Protein AF-0000000084617806 (afdb_homodimer)

Secondary structure (DSSP, 8-state):
-GGG---PPPTT----S-HHHHHHHHTTSS-TT--SEEHHHHHHHHHHHH-B-HHHHHHHHHHHHHHTT-TTTSEE-GGGGGSTTT--SS-SSS--TTT-TTTTS--HHHHHHHHTT--TTSEEEHHHHHHHHHHHHHHHHHH-TT-----HHHHHHHHHHHHHHHHHS-SSGGGTTTEEEHHHHHHHHTT----TT----SSPB-HHHHHHHHHHHHHHHHHHHHTS-GGGTSS--/-GGG---PPPTT----S-HHHHHHHHTTSS-TT--SEEHHHHHHHHHHHH-B-HHHHHHHHHHHHHHTT-TTTSEE-GGGGGSTTT--SS-SSS--TTT-TTTTS--HHHHHHHHTT--TTSEEEHHHHHHHHHHHHHHHHHH-TT-----HHHHHHHHHHHHHHHHHS-SSGGGTTTEEEHHHHHHHHTT----TT----SSPB-HHHHHHHHHHHHHHHHHHHHTS-GGGTSS--

Structure (mmCIF, N/CA/C/O backbone):
data_AF-0000000084617806-model_v1
#
loop_
_entity.id
_entity.type
_entity.pdbx_description
1 polymer 'Heme haloperoxidase family profile domain-containing protein'
#
loop_
_atom_site.group_PDB
_atom_site.id
_atom_site.type_symbol
_atom_site.label_atom_id
_atom_site.label_alt_id
_atom_site.label_comp_id
_atom_site.label_asym_id
_atom_site.label_entity_id
_atom_site.label_seq_id
_atom_site.pdbx_PDB_ins_code
_atom_site.Cartn_x
_atom_site.Cartn_y
_atom_site.Cartn_z
_atom_site.occupancy
_atom_site.B_iso_or_equiv
_atom_site.auth_seq_id
_atom_site.auth_comp_id
_atom_site.auth_asym_id
_atom_site.auth_atom_id
_atom_site.pdbx_PDB_model_num
ATOM 1 N N . MET A 1 1 ? 21.344 -26.266 -2.998 1 43.59 1 MET A N 1
ATOM 2 C CA . MET A 1 1 ? 19.891 -26.25 -2.85 1 43.59 1 MET A CA 1
ATOM 3 C C . MET A 1 1 ? 19.438 -27.266 -1.802 1 43.59 1 MET A C 1
ATOM 5 O O . MET A 1 1 ? 18.297 -27.719 -1.822 1 43.59 1 MET A O 1
ATOM 9 N N . GLU A 1 2 ? 20.359 -27.797 -1.073 1 62.91 2 GLU A N 1
ATOM 10 C CA . GLU A 1 2 ? 20.109 -28.891 -0.147 1 62.91 2 GLU A CA 1
ATOM 11 C C . GLU A 1 2 ? 19.062 -28.516 0.893 1 62.91 2 GLU A C 1
ATOM 13 O O . GLU A 1 2 ? 18.172 -29.312 1.204 1 62.91 2 GLU A O 1
ATOM 18 N N . LYS A 1 3 ? 18.922 -27.203 1.244 1 82.19 3 LYS A N 1
ATOM 19 C CA . LYS A 1 3 ? 18.078 -26.766 2.352 1 82.19 3 LYS A CA 1
ATOM 20 C C . LYS A 1 3 ? 16.625 -26.562 1.896 1 82.19 3 LYS A C 1
ATOM 22 O O . LYS A 1 3 ? 15.703 -26.688 2.695 1 82.19 3 LYS A O 1
ATOM 27 N N . HIS A 1 4 ? 16.297 -26.578 0.66 1 93.44 4 HIS A N 1
ATOM 28 C CA . HIS A 1 4 ? 14.961 -26.266 0.174 1 93.44 4 HIS A CA 1
ATOM 29 C C . HIS A 1 4 ? 14.5 -27.297 -0.852 1 93.44 4 HIS A C 1
ATOM 31 O O . HIS A 1 4 ? 13.961 -26.938 -1.901 1 93.44 4 HIS A O 1
ATOM 37 N N . GLU A 1 5 ? 14.781 -28.578 -0.472 1 94.62 5 GLU A N 1
ATOM 38 C CA . GLU A 1 5 ? 14.312 -29.656 -1.337 1 94.62 5 GLU A CA 1
ATOM 39 C C . GLU A 1 5 ? 12.789 -29.734 -1.335 1 94.62 5 GLU A C 1
ATOM 41 O O . GLU A 1 5 ? 12.148 -29.562 -0.292 1 94.62 5 GLU A O 1
ATOM 46 N N . TYR A 1 6 ? 12.289 -30.141 -2.428 1 97.06 6 TYR A N 1
ATOM 47 C CA . TYR A 1 6 ? 10.844 -30.266 -2.561 1 97.06 6 TYR A CA 1
ATOM 48 C C . TYR A 1 6 ? 10.32 -31.453 -1.753 1 97.06 6 TYR A C 1
ATOM 50 O O . TYR A 1 6 ? 10.898 -32.531 -1.793 1 97.06 6 TYR A O 1
ATOM 58 N N . GLN A 1 7 ? 9.305 -31.25 -1.071 1 97.5 7 GLN A N 1
ATOM 59 C CA . GLN A 1 7 ? 8.5 -32.281 -0.428 1 97.5 7 GLN A CA 1
ATOM 60 C C . GLN A 1 7 ? 7.012 -32.031 -0.664 1 97.5 7 GLN A C 1
ATOM 62 O O . GLN A 1 7 ? 6.492 -30.969 -0.347 1 97.5 7 GLN A O 1
ATOM 67 N N . ALA A 1 8 ? 6.359 -33 -1.228 1 97.38 8 ALA A N 1
ATOM 68 C CA . ALA A 1 8 ? 4.926 -32.875 -1.482 1 97.38 8 ALA A CA 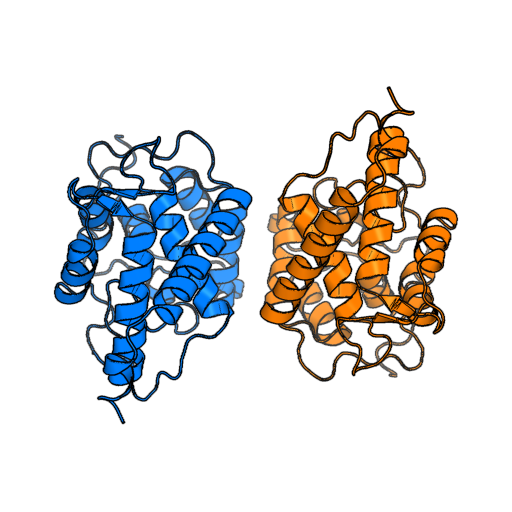1
ATOM 69 C C . ALA A 1 8 ? 4.148 -32.719 -0.181 1 97.38 8 ALA A C 1
ATOM 71 O O . ALA A 1 8 ? 4.52 -33.281 0.852 1 97.38 8 ALA A O 1
ATOM 72 N N . PRO A 1 9 ? 3.09 -31.875 -0.259 1 97.94 9 PRO A N 1
ATOM 73 C CA . PRO A 1 9 ? 2.293 -31.719 0.961 1 97.94 9 PRO A CA 1
ATOM 74 C C . PRO A 1 9 ? 1.608 -33.031 1.388 1 97.94 9 PRO A C 1
ATOM 76 O O . PRO A 1 9 ? 1.167 -33.781 0.537 1 97.94 9 PRO A O 1
ATOM 79 N N . GLY A 1 10 ? 1.547 -33.25 2.658 1 97.44 10 GLY A N 1
ATOM 80 C CA . GLY A 1 10 ? 0.76 -34.344 3.191 1 97.44 10 GLY A CA 1
ATOM 81 C C . GLY A 1 10 ? -0.729 -34.062 3.213 1 97.44 10 GLY A C 1
ATOM 82 O O . GLY A 1 10 ? -1.151 -32.906 2.977 1 97.44 10 GLY A O 1
ATOM 83 N N . PRO A 1 11 ? -1.534 -35.062 3.549 1 96.25 11 PRO A N 1
ATOM 84 C CA . PRO A 1 11 ? -2.992 -34.938 3.494 1 96.25 11 PRO A CA 1
ATOM 85 C C . PRO A 1 11 ? -3.531 -33.938 4.52 1 96.25 11 PRO A C 1
ATOM 87 O O . PRO A 1 11 ? -4.629 -33.375 4.348 1 96.25 11 PRO A O 1
ATOM 90 N N . ASN A 1 12 ? -2.756 -33.625 5.555 1 97.38 12 ASN A N 1
ATOM 91 C CA . ASN A 1 12 ? -3.252 -32.75 6.609 1 97.38 12 ASN A CA 1
ATOM 92 C C . ASN A 1 12 ? -2.561 -31.391 6.578 1 97.38 12 ASN A C 1
ATOM 94 O O . ASN A 1 12 ? -2.762 -30.562 7.469 1 97.38 12 ASN A O 1
ATOM 98 N N . ASP A 1 13 ? -1.708 -31.188 5.582 1 98.5 13 ASP A N 1
ATOM 99 C CA . ASP A 1 13 ? -1.016 -29.906 5.461 1 98.5 13 ASP A CA 1
ATOM 100 C C . ASP A 1 13 ? -1.964 -28.812 4.98 1 98.5 13 ASP A C 1
ATOM 102 O O . ASP A 1 13 ? -2.904 -29.078 4.23 1 98.5 13 ASP A O 1
ATOM 106 N N . SER A 1 14 ? -1.835 -27.656 5.543 1 98.5 14 SER A N 1
ATOM 107 C CA . SER A 1 14 ? -2.623 -26.484 5.152 1 98.5 14 SER A CA 1
ATOM 108 C C . SER A 1 14 ? -2.039 -25.812 3.912 1 98.5 14 SER A C 1
ATOM 110 O O . SER A 1 14 ? -0.829 -25.594 3.828 1 98.5 14 SER A O 1
ATOM 112 N N . ARG A 1 15 ? -2.893 -25.531 2.918 1 97.62 15 ARG A N 1
ATOM 113 C CA . ARG A 1 15 ? -2.463 -24.859 1.696 1 97.62 15 ARG A CA 1
ATOM 114 C C . ARG A 1 15 ? -3.395 -23.703 1.353 1 97.62 15 ARG A C 1
ATOM 116 O O . ARG A 1 15 ? -4.551 -23.688 1.779 1 97.62 15 ARG A O 1
ATOM 123 N N . SER A 1 16 ? -2.822 -22.766 0.683 1 96.94 16 SER A N 1
ATOM 124 C CA . SER A 1 16 ? -3.512 -21.516 0.376 1 96.94 16 SER A CA 1
ATOM 125 C C . SER A 1 16 ? -3.984 -21.484 -1.073 1 96.94 16 SER A C 1
ATOM 127 O O . SER A 1 16 ? -3.668 -22.391 -1.854 1 96.94 16 SER A O 1
ATOM 129 N N . PRO A 1 17 ? -4.738 -20.484 -1.439 1 95.69 17 PRO A N 1
ATOM 130 C CA . PRO A 1 17 ? -5.078 -20.281 -2.85 1 95.69 17 PRO A CA 1
ATOM 131 C C . PRO A 1 17 ? -3.914 -19.719 -3.66 1 95.69 17 PRO A C 1
ATOM 133 O O . PRO A 1 17 ? -4.031 -19.547 -4.875 1 95.69 17 PRO A O 1
ATOM 136 N N . CYS A 1 18 ? -2.818 -19.453 -3.102 1 96.38 18 CYS A N 1
ATOM 137 C CA . CYS A 1 18 ? -1.654 -18.891 -3.771 1 96.38 18 CYS A CA 1
ATOM 138 C C . CYS A 1 18 ? -0.599 -19.953 -4.031 1 96.38 18 CYS A C 1
ATOM 140 O O . CYS A 1 18 ? 0.119 -20.359 -3.117 1 96.38 18 CYS A O 1
ATOM 142 N N . PRO A 1 19 ? -0.411 -20.344 -5.281 1 96.75 19 PRO A N 1
ATOM 143 C CA . PRO A 1 19 ? 0.565 -21.391 -5.602 1 96.75 19 PRO A CA 1
ATOM 144 C C . PRO A 1 19 ? 1.986 -21.016 -5.188 1 96.75 19 PRO A C 1
ATOM 146 O O . PRO A 1 19 ? 2.783 -21.891 -4.84 1 96.75 19 PRO A O 1
ATOM 149 N N . ALA A 1 20 ? 2.246 -19.766 -5.215 1 97.5 20 ALA A N 1
ATOM 150 C CA . ALA A 1 20 ? 3.588 -19.328 -4.828 1 97.5 20 ALA A CA 1
ATOM 151 C C . ALA A 1 20 ? 3.848 -19.609 -3.35 1 97.5 20 ALA A C 1
ATOM 153 O O . ALA A 1 20 ? 4.91 -20.125 -2.984 1 97.5 20 ALA A O 1
ATOM 154 N N . LEU A 1 21 ? 2.912 -19.297 -2.482 1 98.19 21 LEU A N 1
ATOM 155 C CA . LEU A 1 21 ? 3.057 -19.562 -1.057 1 98.19 21 LEU A CA 1
ATOM 156 C C . LEU A 1 21 ? 3.113 -21.062 -0.795 1 98.19 21 LEU A C 1
ATOM 158 O O . LEU A 1 21 ? 3.885 -21.531 0.05 1 98.19 21 LEU A O 1
ATOM 162 N N . ASN A 1 22 ? 2.285 -21.812 -1.508 1 98.44 22 ASN A N 1
ATOM 163 C CA . ASN A 1 22 ? 2.332 -23.266 -1.382 1 98.44 22 ASN A CA 1
ATOM 164 C C . ASN A 1 22 ? 3.697 -23.812 -1.777 1 98.44 22 ASN A C 1
ATOM 166 O O . ASN A 1 22 ? 4.207 -24.734 -1.139 1 98.44 22 ASN A O 1
ATOM 170 N N . SER A 1 23 ? 4.266 -23.266 -2.826 1 98.25 23 SER A N 1
ATOM 171 C CA . SER A 1 23 ? 5.598 -23.688 -3.244 1 98.25 23 SER A CA 1
ATOM 172 C C . SER A 1 23 ? 6.633 -23.391 -2.166 1 98.25 23 SER A C 1
ATOM 174 O O . SER A 1 23 ? 7.516 -24.219 -1.9 1 98.25 23 SER A O 1
ATOM 176 N N . LEU A 1 24 ? 6.512 -22.234 -1.54 1 98.56 24 LEU A N 1
ATOM 177 C CA . LEU A 1 24 ? 7.422 -21.891 -0.45 1 98.56 24 LEU A CA 1
ATOM 178 C C . LEU A 1 24 ? 7.32 -22.922 0.679 1 98.56 24 LEU A C 1
ATOM 180 O O . LEU A 1 24 ? 8.336 -23.297 1.268 1 98.56 24 LEU A O 1
ATOM 184 N N . ALA A 1 25 ? 6.09 -23.328 0.961 1 98.75 25 ALA A N 1
ATOM 185 C CA . ALA A 1 25 ? 5.902 -24.344 1.994 1 98.75 25 ALA A CA 1
ATOM 186 C C . ALA A 1 25 ? 6.477 -25.672 1.554 1 98.75 25 ALA A C 1
ATOM 188 O O . ALA A 1 25 ? 7.199 -26.328 2.312 1 98.75 25 ALA A O 1
ATOM 189 N N . ASN A 1 26 ? 6.211 -26.062 0.332 1 98.5 26 ASN A N 1
ATOM 190 C CA . ASN A 1 26 ? 6.664 -27.359 -0.176 1 98.5 26 ASN A CA 1
ATOM 191 C C . ASN A 1 26 ? 8.188 -27.438 -0.239 1 98.5 26 ASN A C 1
ATOM 193 O O . ASN A 1 26 ? 8.766 -28.516 -0.195 1 98.5 26 ASN A O 1
ATOM 197 N N . HIS A 1 27 ? 8.812 -26.328 -0.313 1 97.88 27 HIS A N 1
ATOM 198 C CA . HIS A 1 27 ? 10.266 -26.297 -0.409 1 97.88 27 HIS A CA 1
ATOM 199 C C . HIS A 1 27 ? 10.898 -25.906 0.927 1 97.88 27 HIS A C 1
ATOM 201 O O . HIS A 1 27 ? 12.117 -25.75 1.018 1 97.88 27 HIS A O 1
ATOM 207 N N . GLY A 1 28 ? 10.109 -25.625 1.931 1 97.88 28 GLY A N 1
ATOM 208 C CA . GLY A 1 28 ? 10.617 -25.469 3.283 1 97.88 28 GLY A CA 1
ATOM 209 C C . GLY A 1 28 ? 11.039 -24.047 3.594 1 97.88 28 GLY A C 1
ATOM 210 O O . GLY A 1 28 ? 11.742 -23.797 4.578 1 97.88 28 GLY A O 1
ATOM 211 N N . TYR A 1 29 ? 10.703 -23.094 2.771 1 98.06 29 TYR A N 1
ATOM 212 C CA . TYR A 1 29 ? 10.875 -21.688 3.143 1 98.06 29 TYR A CA 1
ATOM 213 C C . TYR A 1 29 ? 9.891 -21.297 4.238 1 98.06 29 TYR A C 1
ATOM 215 O O . TYR A 1 29 ? 10.18 -20.422 5.055 1 98.06 29 TYR A O 1
ATOM 223 N N . LEU A 1 30 ? 8.711 -21.891 4.148 1 98.56 30 LEU A N 1
ATOM 224 C CA . LEU A 1 30 ? 7.688 -21.859 5.184 1 98.56 30 LEU A CA 1
ATOM 225 C C . LEU A 1 30 ? 7.559 -23.219 5.867 1 98.56 30 LEU A C 1
ATOM 227 O O . LEU A 1 30 ? 8.039 -24.219 5.344 1 98.56 30 LEU A O 1
ATOM 231 N N . PRO A 1 31 ? 6.961 -23.188 7.141 1 98.31 31 PRO A N 1
ATOM 232 C CA . PRO A 1 31 ? 6.66 -24.516 7.676 1 98.31 31 PRO A CA 1
ATOM 233 C C . PRO A 1 31 ? 5.945 -25.406 6.668 1 98.31 31 PRO A C 1
ATOM 235 O O . PRO A 1 31 ? 4.918 -25.016 6.109 1 98.31 31 PRO A O 1
ATOM 238 N N . ARG A 1 32 ? 6.441 -26.594 6.418 1 98.44 32 ARG A N 1
ATOM 239 C CA . ARG A 1 32 ? 5.949 -27.453 5.355 1 98.44 32 ARG A CA 1
ATOM 240 C C . ARG A 1 32 ? 4.492 -27.844 5.59 1 98.44 32 ARG A C 1
ATOM 242 O O . ARG A 1 32 ? 3.74 -28.062 4.637 1 98.44 32 ARG A O 1
ATOM 249 N N . ASN A 1 33 ? 4.09 -27.875 6.844 1 98.62 33 ASN A N 1
ATOM 250 C CA . ASN A 1 33 ? 2.703 -28.234 7.113 1 98.62 33 ASN A CA 1
ATOM 251 C C . ASN A 1 33 ? 1.754 -27.062 6.859 1 98.62 33 ASN A C 1
ATOM 253 O O . ASN A 1 33 ? 0.534 -27.234 6.883 1 98.62 33 ASN A O 1
ATOM 257 N N . GLY A 1 34 ? 2.266 -25.844 6.641 1 98.62 34 GLY A N 1
ATOM 258 C CA . GLY A 1 34 ? 1.481 -24.672 6.27 1 98.62 34 GLY A CA 1
ATOM 259 C C . GLY A 1 34 ? 0.689 -24.094 7.43 1 98.62 34 GLY A C 1
ATOM 260 O O . GLY A 1 34 ? -0.283 -23.375 7.219 1 98.62 34 GLY A O 1
ATOM 261 N N . LYS A 1 35 ? 1.088 -24.484 8.68 1 98.44 35 LYS A N 1
ATOM 262 C CA . LYS A 1 35 ? 0.3 -24.078 9.844 1 98.44 35 LYS A CA 1
ATOM 263 C C . LYS A 1 35 ? 1.117 -23.188 10.781 1 98.44 35 LYS A C 1
ATOM 265 O O . LYS A 1 35 ? 2.35 -23.234 10.773 1 98.44 35 LYS A O 1
ATOM 270 N N . ASN A 1 36 ? 0.344 -22.297 11.477 1 97.38 36 ASN A N 1
ATOM 271 C CA . ASN A 1 36 ? 0.91 -21.453 12.531 1 97.38 36 ASN A CA 1
ATOM 272 C C . ASN A 1 36 ? 2.059 -20.594 12.008 1 97.38 36 ASN A C 1
ATOM 274 O O . ASN A 1 36 ? 3.129 -20.547 12.617 1 97.38 36 ASN A O 1
ATOM 278 N N . ILE A 1 37 ? 1.885 -20.016 10.867 1 98 37 ILE A N 1
ATOM 279 C CA . ILE A 1 37 ? 2.893 -19.172 10.227 1 98 37 ILE A CA 1
ATOM 280 C C . ILE A 1 37 ? 2.783 -17.734 10.758 1 98 37 ILE A C 1
ATOM 282 O O . ILE A 1 37 ? 1.714 -17.125 10.695 1 98 37 ILE A O 1
ATOM 286 N N . THR A 1 38 ? 3.836 -17.219 11.305 1 95.44 38 THR A N 1
ATOM 287 C CA . THR A 1 38 ? 3.857 -15.836 11.781 1 95.44 38 THR A CA 1
ATOM 288 C C . THR A 1 38 ? 4.082 -14.867 10.625 1 95.44 38 THR A C 1
ATOM 290 O O . THR A 1 38 ? 4.559 -15.266 9.562 1 95.44 38 THR A O 1
ATOM 293 N N . ALA A 1 39 ? 3.773 -13.648 10.906 1 93.38 39 ALA A N 1
ATOM 294 C CA . ALA A 1 39 ? 4.035 -12.625 9.898 1 93.38 39 ALA A CA 1
ATOM 295 C C . ALA A 1 39 ? 5.52 -12.562 9.555 1 93.38 39 ALA A C 1
ATOM 297 O O . ALA A 1 39 ? 5.887 -12.406 8.383 1 93.38 39 ALA A O 1
ATOM 298 N N . ASN A 1 40 ? 6.371 -12.695 10.516 1 94 40 ASN A N 1
ATOM 299 C CA . ASN A 1 40 ? 7.809 -12.641 10.281 1 94 40 ASN A CA 1
ATOM 300 C C . ASN A 1 40 ? 8.273 -13.805 9.406 1 94 40 ASN A C 1
ATOM 302 O O . ASN A 1 40 ? 9.141 -13.633 8.547 1 94 40 ASN A O 1
ATOM 306 N N . GLN A 1 41 ? 7.73 -14.961 9.625 1 97.44 41 GLN A N 1
ATOM 307 C CA . GLN A 1 41 ? 8.062 -16.109 8.789 1 97.44 41 GLN A CA 1
ATOM 308 C C . GLN A 1 41 ? 7.637 -15.875 7.34 1 97.44 41 GLN A C 1
ATOM 310 O O . GLN A 1 41 ? 8.367 -16.234 6.41 1 97.44 41 GLN A O 1
ATOM 315 N N . LEU A 1 42 ? 6.477 -15.266 7.148 1 97.81 42 LEU A N 1
ATOM 316 C CA . LEU A 1 42 ? 6.023 -14.938 5.805 1 97.81 42 LEU A CA 1
ATOM 317 C C . LEU A 1 42 ? 6.973 -13.953 5.133 1 97.81 42 LEU A C 1
ATOM 319 O O . LEU A 1 42 ? 7.379 -14.156 3.986 1 97.81 42 LEU A O 1
ATOM 323 N N . ILE A 1 43 ? 7.301 -12.922 5.887 1 97.38 43 ILE A N 1
ATOM 324 C CA . ILE A 1 43 ? 8.18 -11.883 5.359 1 97.38 43 ILE A CA 1
ATOM 325 C C . ILE A 1 43 ? 9.508 -12.5 4.93 1 97.38 43 ILE A C 1
ATOM 327 O O . ILE A 1 43 ? 9.969 -12.266 3.811 1 97.38 43 ILE A O 1
ATOM 331 N N . GLU A 1 44 ? 10.109 -13.32 5.746 1 98.12 44 GLU A N 1
ATOM 332 C CA . GLU A 1 44 ? 11.398 -13.93 5.465 1 98.12 44 GLU A CA 1
ATOM 333 C C . GLU A 1 44 ? 11.305 -14.898 4.289 1 98.12 44 GLU A C 1
ATOM 335 O O . GLU A 1 44 ? 12.18 -14.914 3.418 1 98.12 44 GLU A O 1
ATOM 340 N N . ALA A 1 45 ? 10.273 -15.68 4.25 1 98.56 45 ALA A N 1
ATOM 341 C CA . ALA A 1 45 ? 10.102 -16.656 3.184 1 98.56 45 ALA A CA 1
ATOM 342 C C . ALA A 1 45 ? 9.945 -15.977 1.828 1 98.56 45 ALA A C 1
ATOM 344 O O . ALA A 1 45 ? 10.547 -16.406 0.839 1 98.56 45 ALA A O 1
ATOM 345 N N . ILE A 1 46 ? 9.133 -14.922 1.787 1 98.62 46 ILE A N 1
ATOM 346 C CA . ILE A 1 46 ? 8.898 -14.188 0.548 1 98.62 46 ILE A CA 1
ATOM 347 C C . ILE A 1 46 ? 10.195 -13.531 0.08 1 98.62 46 ILE A C 1
ATOM 349 O O . ILE A 1 46 ? 10.539 -13.602 -1.103 1 98.62 46 ILE A O 1
ATOM 353 N N . ASN A 1 47 ? 10.875 -12.984 1.03 1 98.56 47 ASN A N 1
ATOM 354 C CA . ASN A 1 47 ? 12.148 -12.352 0.688 1 98.56 47 ASN A CA 1
ATOM 355 C C . ASN A 1 47 ? 13.188 -13.383 0.256 1 98.56 47 ASN A C 1
ATOM 357 O O . ASN A 1 47 ? 13.82 -13.227 -0.79 1 98.56 47 ASN A O 1
ATOM 361 N N . GLU A 1 48 ? 13.359 -14.438 0.986 1 97.56 48 GLU A N 1
ATOM 362 C CA . GLU A 1 48 ? 14.375 -15.453 0.697 1 97.56 48 GLU A CA 1
ATOM 363 C C . GLU A 1 48 ? 14.031 -16.234 -0.569 1 97.56 48 GLU A C 1
ATOM 365 O O . GLU A 1 48 ? 14.914 -16.562 -1.358 1 97.56 48 GLU A O 1
ATOM 370 N N . GLY A 1 49 ? 12.781 -16.5 -0.751 1 97.19 49 GLY A N 1
ATOM 371 C CA . GLY A 1 49 ? 12.367 -17.328 -1.869 1 97.19 49 GLY A CA 1
ATOM 372 C C . GLY A 1 49 ? 12.305 -16.578 -3.184 1 97.19 49 GLY A C 1
ATOM 373 O O . GLY A 1 49 ? 12.578 -17.141 -4.242 1 97.19 49 GLY A O 1
ATOM 374 N N . PHE A 1 50 ? 11.992 -15.258 -3.135 1 97.44 50 PHE A N 1
ATOM 375 C CA . PHE A 1 50 ? 11.695 -14.562 -4.387 1 97.44 50 PHE A CA 1
ATOM 376 C C . PHE A 1 50 ? 12.539 -13.305 -4.523 1 97.44 50 PHE A C 1
ATOM 378 O O . PHE A 1 50 ? 12.578 -12.695 -5.594 1 97.44 50 PHE A O 1
ATOM 385 N N . ASN A 1 51 ? 13.18 -12.875 -3.49 1 98.06 51 ASN A N 1
ATOM 386 C CA . ASN A 1 51 ? 13.938 -11.633 -3.406 1 98.06 51 ASN A CA 1
ATOM 387 C C . ASN A 1 51 ? 13.039 -10.414 -3.586 1 98.06 51 ASN A C 1
ATOM 389 O O . ASN A 1 51 ? 13.461 -9.406 -4.156 1 98.06 51 ASN A O 1
ATOM 393 N N . VAL A 1 52 ? 11.789 -10.578 -3.225 1 98.56 52 VAL A N 1
ATOM 394 C CA . VAL A 1 52 ? 10.898 -9.438 -3.041 1 98.56 52 VAL A CA 1
ATOM 395 C C . VAL A 1 52 ? 11.352 -8.617 -1.84 1 98.56 52 VAL A C 1
ATOM 397 O O . VAL A 1 52 ? 11.719 -9.172 -0.801 1 98.56 52 VAL A O 1
ATOM 400 N N . SER A 1 53 ? 11.352 -7.32 -1.977 1 98.12 53 SER A N 1
ATOM 401 C CA . SER A 1 53 ? 11.844 -6.488 -0.885 1 98.12 53 SER A CA 1
ATOM 402 C C . SER A 1 53 ? 11.125 -6.805 0.423 1 98.12 53 SER A C 1
ATOM 404 O O . SER A 1 53 ? 9.938 -7.129 0.422 1 98.12 53 SER A O 1
ATOM 406 N N . LYS A 1 54 ? 11.828 -6.645 1.54 1 96.25 54 LYS A N 1
ATOM 407 C CA . LYS A 1 54 ? 11.234 -6.922 2.846 1 96.25 54 LYS A CA 1
ATOM 408 C C . LYS A 1 54 ? 10.07 -5.98 3.133 1 96.25 54 LYS A C 1
ATOM 410 O O . LYS A 1 54 ? 9.125 -6.344 3.838 1 96.25 54 LYS A O 1
ATOM 415 N N . PHE A 1 55 ? 10.094 -4.844 2.564 1 94.62 55 PHE A N 1
ATOM 416 C CA . PHE A 1 55 ? 9 -3.904 2.768 1 94.62 55 PHE A CA 1
ATOM 417 C C . PHE A 1 55 ? 7.73 -4.391 2.074 1 94.62 55 PHE A C 1
ATOM 419 O O . PHE A 1 55 ? 6.648 -4.379 2.666 1 94.62 55 PHE A O 1
ATOM 426 N N . ILE A 1 56 ? 7.902 -4.82 0.811 1 97.44 56 ILE A N 1
ATOM 427 C CA . ILE A 1 56 ? 6.742 -5.367 0.11 1 97.44 56 ILE A CA 1
ATOM 428 C C . ILE A 1 56 ? 6.23 -6.602 0.845 1 97.44 56 ILE A C 1
ATOM 430 O O . ILE A 1 56 ? 5.023 -6.746 1.062 1 97.44 56 ILE A O 1
ATOM 434 N N . ALA A 1 57 ? 7.141 -7.461 1.264 1 98.19 57 ALA A N 1
ATOM 435 C CA . ALA A 1 57 ? 6.773 -8.672 1.993 1 98.19 57 ALA A CA 1
ATOM 436 C C . ALA A 1 57 ? 6.031 -8.328 3.281 1 98.19 57 ALA A C 1
ATOM 438 O O . ALA A 1 57 ? 5.074 -9.016 3.654 1 98.19 57 ALA A O 1
ATOM 439 N N . PHE A 1 58 ? 6.48 -7.301 3.928 1 95.69 58 PHE A N 1
ATOM 440 C CA . PHE A 1 58 ? 5.84 -6.828 5.148 1 95.69 58 PHE A CA 1
ATOM 441 C C . PHE A 1 58 ? 4.402 -6.406 4.875 1 95.69 58 PHE A C 1
ATOM 443 O O . PHE A 1 58 ? 3.482 -6.828 5.578 1 95.69 58 PHE A O 1
ATOM 450 N N . ILE A 1 59 ? 4.16 -5.625 3.83 1 95.5 59 ILE A N 1
ATOM 451 C CA . ILE A 1 59 ? 2.822 -5.16 3.484 1 95.5 59 ILE A CA 1
ATOM 452 C C . ILE A 1 59 ? 1.933 -6.355 3.15 1 95.5 59 ILE A C 1
ATOM 454 O O . ILE A 1 59 ? 0.827 -6.484 3.68 1 95.5 59 ILE A O 1
ATOM 458 N N . LEU A 1 60 ? 2.43 -7.246 2.33 1 96.25 60 LEU A N 1
ATOM 459 C CA . LEU A 1 60 ? 1.643 -8.406 1.931 1 96.25 60 LEU A CA 1
ATOM 460 C C . LEU A 1 60 ? 1.268 -9.25 3.145 1 96.25 60 LEU A C 1
ATOM 462 O O . LEU A 1 60 ? 0.124 -9.695 3.268 1 96.25 60 LEU A O 1
ATOM 466 N N . SER A 1 61 ? 2.178 -9.438 4.062 1 95.81 61 SER A N 1
ATOM 467 C CA . SER A 1 61 ? 1.981 -10.312 5.215 1 95.81 61 SER A CA 1
ATOM 468 C C . SER A 1 61 ? 1.002 -9.703 6.211 1 95.81 61 SER A C 1
ATOM 470 O O . SER A 1 61 ? 0.041 -10.359 6.621 1 95.81 61 SER A O 1
ATOM 472 N N . HIS A 1 62 ? 1.17 -8.477 6.504 1 93.62 62 HIS A N 1
ATOM 473 C CA . HIS A 1 62 ? 0.345 -7.859 7.535 1 93.62 62 HIS A CA 1
ATOM 474 C C . HIS A 1 62 ? -1.012 -7.438 6.98 1 93.62 62 HIS A C 1
ATOM 476 O O . HIS A 1 62 ? -2.033 -7.574 7.656 1 93.62 62 HIS A O 1
ATOM 482 N N . ALA A 1 63 ? -1.024 -6.898 5.77 1 92.69 63 ALA A N 1
ATOM 483 C CA . ALA A 1 63 ? -2.307 -6.543 5.164 1 92.69 63 ALA A CA 1
ATOM 484 C C . ALA A 1 63 ? -3.17 -7.781 4.941 1 92.69 63 ALA A C 1
ATOM 486 O O . ALA A 1 63 ? -4.379 -7.75 5.18 1 92.69 63 ALA A O 1
ATOM 487 N N . GLY A 1 64 ? -2.539 -8.852 4.48 1 92.56 64 GLY A N 1
ATOM 488 C CA . GLY A 1 64 ? -3.279 -10.102 4.352 1 92.56 64 GLY A CA 1
ATOM 489 C C . GLY A 1 64 ? -3.875 -10.578 5.66 1 92.56 64 GLY A C 1
ATOM 490 O O . GLY A 1 64 ? -5.055 -10.938 5.719 1 92.56 64 GLY A O 1
ATOM 491 N N . SER A 1 65 ? -3.043 -10.547 6.672 1 93 65 SER A N 1
ATOM 492 C CA . SER A 1 65 ? -3.51 -10.969 7.988 1 93 65 SER A CA 1
ATOM 493 C C . SER A 1 65 ? -4.645 -10.078 8.484 1 93 65 SER A C 1
ATOM 495 O O . SER A 1 65 ? -5.625 -10.57 9.047 1 93 65 SER A O 1
ATOM 497 N N . TYR A 1 66 ? -4.562 -8.812 8.258 1 91.81 66 TYR A N 1
ATOM 498 C CA . TYR A 1 66 ? -5.594 -7.863 8.656 1 91.81 66 TYR A CA 1
ATOM 499 C C . TYR A 1 66 ? -6.906 -8.148 7.941 1 91.81 66 TYR A C 1
ATOM 501 O O . TYR A 1 66 ? -7.965 -8.219 8.578 1 91.81 66 TYR A O 1
ATOM 509 N N . LEU A 1 67 ? -6.824 -8.391 6.664 1 91.75 67 LEU A N 1
ATOM 510 C CA . LEU A 1 67 ? -8.016 -8.562 5.844 1 91.75 67 LEU A CA 1
ATOM 511 C C . LEU A 1 67 ? -8.773 -9.828 6.242 1 91.75 67 LEU A C 1
ATOM 513 O O . LEU A 1 67 ? -10 -9.883 6.152 1 91.75 67 LEU A O 1
ATOM 517 N N . ILE A 1 68 ? -8.031 -10.789 6.777 1 93.38 68 ILE A N 1
ATOM 518 C CA . ILE A 1 68 ? -8.719 -12.031 7.117 1 93.38 68 ILE A CA 1
ATOM 519 C C . ILE A 1 68 ? -8.984 -12.078 8.617 1 93.38 68 ILE A C 1
ATOM 521 O O . ILE A 1 68 ? -9.398 -13.109 9.148 1 93.38 68 ILE A O 1
ATOM 525 N N . GLY A 1 69 ? -8.672 -11.07 9.352 1 90.38 69 GLY A N 1
ATOM 526 C CA . GLY A 1 69 ? -9 -10.945 10.766 1 90.38 69 GLY A CA 1
ATOM 527 C C . GLY A 1 69 ? -8.055 -11.711 11.672 1 90.38 69 GLY A C 1
ATOM 528 O O . GLY A 1 69 ? -8.445 -12.164 12.75 1 90.38 69 GLY A O 1
ATOM 529 N N . LYS A 1 70 ? -6.793 -11.867 11.273 1 87.88 70 LYS A N 1
ATOM 530 C CA . LYS A 1 70 ? -5.855 -12.68 12.039 1 87.88 70 LYS A CA 1
ATOM 531 C C . LYS A 1 70 ? -4.758 -11.82 12.656 1 87.88 70 LYS A C 1
ATOM 533 O O . LYS A 1 70 ? -3.703 -12.328 13.039 1 87.88 70 LYS A O 1
ATOM 538 N N . THR A 1 71 ? -4.855 -10.594 12.82 1 82.62 71 THR A N 1
ATOM 539 C CA . THR A 1 71 ? -3.846 -9.711 13.398 1 82.62 71 THR A CA 1
ATOM 540 C C . THR A 1 71 ? -3.623 -10.039 14.867 1 82.62 71 THR A C 1
ATOM 542 O O . THR A 1 71 ? -2.49 -10 15.352 1 82.62 71 THR A O 1
ATOM 545 N N . ARG A 1 72 ? -4.629 -10.398 15.586 1 75.06 72 ARG A N 1
ATOM 546 C CA . ARG A 1 72 ? -4.574 -10.633 17.016 1 75.06 72 ARG A CA 1
ATOM 547 C C . ARG A 1 72 ? -3.861 -11.938 17.344 1 75.06 72 ARG A C 1
ATOM 549 O O . ARG A 1 72 ? -3.088 -12.016 18.297 1 75.06 72 ARG A O 1
ATOM 556 N N . GLU A 1 73 ? -4.039 -12.969 16.516 1 76.62 73 GLU A N 1
ATOM 557 C CA . GLU A 1 73 ? -3.449 -14.281 16.734 1 76.62 73 GLU A CA 1
ATOM 558 C C . GLU A 1 73 ? -1.947 -14.266 16.469 1 76.62 73 GLU A C 1
ATOM 560 O O . GLU A 1 73 ? -1.203 -15.078 17.016 1 76.62 73 GLU A O 1
ATOM 565 N N . GLY A 1 74 ? -1.578 -13.5 15.672 1 85.81 74 GLY A N 1
ATOM 566 C CA . GLY A 1 74 ? -0.17 -13.344 15.344 1 85.81 74 GLY A CA 1
ATOM 567 C C . GLY A 1 74 ? 0.348 -14.422 14.414 1 85.81 74 GLY A C 1
ATOM 568 O O . GLY A 1 74 ? 1.529 -14.43 14.062 1 85.81 74 GLY A O 1
ATOM 569 N N . GLU A 1 75 ? -0.573 -15.406 14.086 1 94.62 75 GLU A N 1
ATOM 570 C CA . GLU A 1 75 ? -0.215 -16.469 13.164 1 94.62 75 GLU A CA 1
ATOM 571 C C . GLU A 1 75 ? -1.391 -16.844 12.258 1 94.62 75 GLU A C 1
ATOM 573 O O . GLU A 1 75 ? -2.545 -16.562 12.594 1 94.62 75 GLU A O 1
ATOM 578 N N . LEU A 1 76 ? -1.044 -17.422 11.125 1 96.94 76 LEU A N 1
ATOM 579 C CA . LEU A 1 76 ? -2.07 -17.938 10.234 1 96.94 76 LEU A CA 1
ATOM 580 C C . LEU A 1 76 ? -1.645 -19.281 9.633 1 96.94 76 LEU A C 1
ATOM 582 O O . LEU A 1 76 ? -0.467 -19.641 9.688 1 96.94 76 LEU A O 1
ATOM 586 N N . SER A 1 77 ? -2.656 -20.016 9.281 1 98.12 77 SER A N 1
ATOM 587 C CA . SER A 1 77 ? -2.432 -21.141 8.383 1 98.12 77 SER A CA 1
ATOM 588 C C . SER A 1 77 ? -2.746 -20.781 6.938 1 98.12 77 SER A C 1
ATOM 590 O O . SER A 1 77 ? -3.572 -19.891 6.68 1 98.12 77 SER A O 1
ATOM 592 N N . LEU A 1 78 ? -2.092 -21.438 6.031 1 98.12 78 LEU A N 1
ATOM 593 C CA . LEU A 1 78 ? -2.234 -21.094 4.621 1 98.12 78 LEU A CA 1
ATOM 594 C C . LEU A 1 78 ? -3.691 -21.203 4.18 1 98.12 78 LEU A C 1
ATOM 596 O O . LEU A 1 78 ? -4.16 -20.391 3.371 1 98.12 78 LEU A O 1
ATOM 600 N N . GLU A 1 79 ? -4.445 -22.094 4.758 1 97.12 79 GLU A N 1
ATOM 601 C CA . GLU A 1 79 ? -5.836 -22.281 4.359 1 97.12 79 GLU A CA 1
ATOM 602 C C . GLU A 1 79 ? -6.691 -21.094 4.777 1 97.12 79 GLU A C 1
ATOM 604 O O . GLU A 1 79 ? -7.781 -20.875 4.238 1 97.12 79 GLU A O 1
ATOM 609 N N . ASP A 1 80 ? -6.258 -20.312 5.789 1 96.56 80 ASP A N 1
ATOM 610 C CA . ASP A 1 80 ? -6.984 -19.125 6.227 1 96.56 80 ASP A CA 1
ATOM 611 C C . ASP A 1 80 ? -7.137 -18.125 5.086 1 96.56 80 ASP A C 1
ATOM 613 O O . ASP A 1 80 ? -8.031 -17.281 5.113 1 96.56 80 ASP A O 1
ATOM 617 N N . LEU A 1 81 ? -6.32 -18.281 4.035 1 95.69 81 LEU A N 1
ATOM 618 C CA . LEU A 1 81 ? -6.281 -17.297 2.955 1 95.69 81 LEU A CA 1
ATOM 619 C C . LEU A 1 81 ? -7.379 -17.578 1.934 1 95.69 81 LEU A C 1
ATOM 621 O O . LEU A 1 81 ? -7.578 -16.781 1.005 1 95.69 81 LEU A O 1
ATOM 625 N N . PHE A 1 82 ? -8.18 -18.609 2.107 1 94.81 82 PHE A N 1
ATOM 626 C CA . PHE A 1 82 ? -9.398 -18.797 1.331 1 94.81 82 PHE A CA 1
ATOM 627 C C . PHE A 1 82 ? -10.516 -17.891 1.833 1 94.81 82 PHE A C 1
ATOM 629 O O . PHE A 1 82 ? -11.586 -17.828 1.236 1 94.81 82 PHE A O 1
ATOM 636 N N . ASN A 1 83 ? -10.258 -17 2.596 1 92.19 83 ASN A N 1
ATOM 637 C CA . ASN A 1 83 ? -11.188 -16 3.119 1 92.19 83 ASN A CA 1
ATOM 638 C C . ASN A 1 83 ? -11.648 -15.047 2.027 1 92.19 83 ASN A C 1
ATOM 640 O O . ASN A 1 83 ? -10.852 -14.625 1.186 1 92.19 83 ASN A O 1
ATOM 644 N N . ASP A 1 84 ? -12.812 -14.578 2.047 1 88.75 84 ASP A N 1
ATOM 645 C CA . ASP A 1 84 ? -13.445 -13.781 1.004 1 88.75 84 ASP A CA 1
ATOM 646 C C . ASP A 1 84 ? -12.773 -12.414 0.867 1 88.75 84 ASP A C 1
ATOM 648 O O . ASP A 1 84 ? -12.945 -11.734 -0.143 1 88.75 84 ASP A O 1
ATOM 652 N N . ALA A 1 85 ? -12.062 -12.055 1.902 1 86.19 85 ALA A N 1
ATOM 653 C CA . ALA A 1 85 ? -11.359 -10.773 1.843 1 86.19 85 ALA A CA 1
ATOM 654 C C . ALA A 1 85 ? -10.117 -10.867 0.954 1 86.19 85 ALA A C 1
ATOM 656 O O . ALA A 1 85 ? -9.586 -9.852 0.509 1 86.19 85 ALA A O 1
ATOM 657 N N . ILE A 1 86 ? -9.648 -12.055 0.721 1 87.12 86 ILE A N 1
ATOM 658 C CA . ILE A 1 86 ? -8.461 -12.281 -0.094 1 87.12 86 ILE A CA 1
ATOM 659 C C . ILE A 1 86 ? -8.852 -12.961 -1.405 1 87.12 86 ILE A C 1
ATOM 661 O O . ILE A 1 86 ? -8.469 -12.5 -2.484 1 87.12 86 ILE A O 1
ATOM 665 N N . GLU A 1 87 ? -9.664 -13.938 -1.207 1 87.38 87 GLU A N 1
ATOM 666 C CA . GLU A 1 87 ? -10.102 -14.672 -2.391 1 87.38 87 GLU A CA 1
ATOM 667 C C . GLU A 1 87 ? -11.211 -13.914 -3.127 1 87.38 87 GLU A C 1
ATOM 669 O O . GLU A 1 87 ? -12.102 -13.344 -2.498 1 87.38 87 GLU A O 1
ATOM 674 N N . HIS A 1 88 ? -11.133 -13.82 -4.363 1 90.44 88 HIS A N 1
ATOM 675 C CA . HIS A 1 88 ? -12.062 -13.102 -5.227 1 90.44 88 HIS A CA 1
ATOM 676 C C . HIS A 1 88 ? -12.406 -13.914 -6.469 1 90.44 88 HIS A C 1
ATOM 678 O O . HIS A 1 88 ? -11.648 -14.797 -6.871 1 90.44 88 HIS A O 1
ATOM 684 N N . PRO A 1 89 ? -13.539 -13.602 -7.004 1 94.88 89 PRO A N 1
ATOM 685 C CA . PRO A 1 89 ? -13.773 -14.164 -8.336 1 94.88 89 PRO A CA 1
ATOM 686 C C . PRO A 1 89 ? -12.734 -13.719 -9.359 1 94.88 89 PRO A C 1
ATOM 688 O O . PRO A 1 89 ? -11.883 -12.891 -9.055 1 94.88 89 PRO A O 1
ATOM 691 N N . VAL A 1 90 ? -12.727 -14.391 -10.469 1 97.19 90 VAL A N 1
ATOM 692 C CA . VAL A 1 90 ? -11.875 -14.023 -11.594 1 97.19 90 VAL A CA 1
ATOM 693 C C . VAL A 1 90 ? -10.461 -14.539 -11.375 1 97.19 90 VAL A C 1
ATOM 695 O O . VAL A 1 90 ? -9.492 -13.953 -11.859 1 97.19 90 VAL A O 1
ATOM 698 N N . SER A 1 91 ? -10.344 -15.555 -10.547 1 96 91 SER A N 1
ATOM 699 C CA . SER A 1 91 ? -9.047 -16.203 -10.383 1 96 91 SER A CA 1
ATOM 700 C C . SER A 1 91 ? -8.547 -16.781 -11.703 1 96 91 SER A C 1
ATOM 702 O O . SER A 1 91 ? -9.336 -17.219 -12.539 1 96 91 SER A O 1
ATOM 704 N N . LEU A 1 92 ? -7.246 -16.859 -11.875 1 95.69 92 LEU A N 1
ATOM 705 C CA . LEU A 1 92 ? -6.641 -17.391 -13.094 1 95.69 92 LEU A CA 1
ATOM 706 C C . LEU A 1 92 ? -6.812 -18.906 -13.164 1 95.69 92 LEU A C 1
ATOM 708 O O . LEU A 1 92 ? -6.922 -19.469 -14.258 1 95.69 92 LEU A O 1
ATOM 712 N N . THR A 1 93 ? -6.816 -19.5 -11.961 1 94 93 THR A N 1
ATOM 713 C CA . THR A 1 93 ? -6.637 -20.938 -12.047 1 94 93 THR A CA 1
ATOM 714 C C . THR A 1 93 ? -7.715 -21.656 -11.242 1 94 93 THR A C 1
ATOM 716 O O . THR A 1 93 ? -7.75 -22.891 -11.203 1 94 93 THR A O 1
ATOM 719 N N . ARG A 1 94 ? -8.656 -20.953 -10.594 1 95.12 94 ARG A N 1
ATOM 720 C CA . ARG A 1 94 ? -9.703 -21.578 -9.789 1 95.12 94 ARG A CA 1
ATOM 721 C C . ARG A 1 94 ? -11.078 -21.016 -10.148 1 95.12 94 ARG A C 1
ATOM 723 O O . ARG A 1 94 ? -11.203 -19.844 -10.469 1 95.12 94 ARG A O 1
ATOM 730 N N . PRO A 1 95 ? -12.039 -21.891 -10.094 1 95.88 95 PRO A N 1
ATOM 731 C CA . PRO A 1 95 ? -13.391 -21.391 -10.344 1 95.88 95 PRO A CA 1
ATOM 732 C C . PRO A 1 95 ? -13.906 -20.484 -9.227 1 95.88 95 PRO A C 1
ATOM 734 O O . PRO A 1 95 ? -13.391 -20.531 -8.109 1 95.88 95 PRO A O 1
ATOM 737 N N . ASP A 1 96 ? -14.844 -19.656 -9.578 1 96.62 96 ASP A N 1
ATOM 738 C CA . ASP A 1 96 ? -15.516 -18.859 -8.555 1 96.62 96 ASP A CA 1
ATOM 739 C C . ASP A 1 96 ? -16.141 -19.75 -7.488 1 96.62 96 ASP A C 1
ATOM 741 O O . ASP A 1 96 ? -16.766 -20.766 -7.812 1 96.62 96 ASP A O 1
ATOM 745 N N . LYS A 1 97 ? -15.945 -19.375 -6.238 1 95.44 97 LYS A N 1
ATOM 746 C CA . LYS A 1 97 ? -16.453 -20.141 -5.109 1 95.44 97 LYS A CA 1
ATOM 747 C C . LYS A 1 97 ? -17.938 -20.422 -5.25 1 95.44 97 LYS A C 1
ATOM 749 O O . LYS A 1 97 ? -18.422 -21.484 -4.879 1 95.44 97 LYS A O 1
ATOM 754 N N . ASP A 1 98 ? -18.703 -19.484 -5.859 1 95.81 98 ASP A N 1
ATOM 755 C CA . ASP A 1 98 ? -20.156 -19.609 -5.973 1 95.81 98 ASP A CA 1
ATOM 756 C C . ASP A 1 98 ? -20.547 -20.531 -7.125 1 95.81 98 ASP A C 1
ATOM 758 O O . ASP A 1 98 ? -21.703 -20.938 -7.238 1 95.81 98 ASP A O 1
ATOM 762 N N . LEU A 1 99 ? -19.609 -20.938 -7.93 1 96.12 99 LEU A N 1
ATOM 763 C CA . LEU A 1 99 ? -19.922 -21.703 -9.133 1 96.12 99 LEU A CA 1
ATOM 764 C C . LEU A 1 99 ? -19.438 -23.141 -9.008 1 96.12 99 LEU A C 1
ATOM 766 O O . LEU A 1 99 ? -19.797 -24 -9.828 1 96.12 99 LEU A O 1
ATOM 770 N N . SER A 1 100 ? -18.609 -23.375 -8 1 94.81 100 SER A N 1
ATOM 771 C CA . SER A 1 100 ? -18.016 -24.719 -7.93 1 94.81 100 SER A CA 1
ATOM 772 C C . SER A 1 100 ? -17.719 -25.109 -6.484 1 94.81 100 SER A C 1
ATOM 774 O O . SER A 1 100 ? -17.219 -24.297 -5.703 1 94.81 100 SER A O 1
ATOM 776 N N . GLU A 1 101 ? -17.875 -26.359 -6.141 1 93.25 101 GLU A N 1
ATOM 777 C CA . GLU A 1 101 ? -17.5 -26.906 -4.84 1 93.25 101 GLU A CA 1
ATOM 778 C C . GLU A 1 101 ? -16 -27.141 -4.754 1 93.25 101 GLU A C 1
ATOM 780 O O . GLU A 1 101 ? -15.445 -27.25 -3.66 1 93.25 101 GLU A O 1
ATOM 785 N N . ASP A 1 102 ? -15.43 -27.219 -5.914 1 93.88 102 ASP A N 1
ATOM 786 C CA . ASP A 1 102 ? -14 -27.5 -5.996 1 93.88 102 ASP A CA 1
ATOM 787 C C . ASP A 1 102 ? -13.195 -26.219 -6.164 1 93.88 102 ASP A C 1
ATOM 789 O O . ASP A 1 102 ? -12.133 -26.219 -6.793 1 93.88 102 ASP A O 1
ATOM 793 N N . TYR A 1 103 ? -13.742 -25.094 -5.691 1 94.19 103 TYR A N 1
ATOM 794 C CA . TYR A 1 103 ? -13.125 -23.781 -5.922 1 94.19 103 TYR A CA 1
ATOM 795 C C . TYR A 1 103 ? -11.766 -23.703 -5.242 1 94.19 103 TYR A C 1
ATOM 797 O O . TYR A 1 103 ? -10.969 -22.797 -5.539 1 94.19 103 TYR A O 1
ATOM 805 N N . ARG A 1 104 ? -11.438 -24.625 -4.324 1 94.25 104 ARG A N 1
ATOM 806 C CA . ARG A 1 104 ? -10.172 -24.594 -3.6 1 94.25 104 ARG A CA 1
ATOM 807 C C . ARG A 1 104 ? -9.086 -25.344 -4.359 1 94.25 104 ARG A C 1
ATOM 809 O O . ARG A 1 104 ? -7.918 -25.312 -3.965 1 94.25 104 ARG A O 1
ATOM 816 N N . LYS A 1 105 ? -9.469 -25.984 -5.43 1 93.81 105 LYS A N 1
ATOM 817 C CA . LYS A 1 105 ? -8.531 -26.75 -6.246 1 93.81 105 LYS A CA 1
ATOM 818 C C . LYS A 1 105 ? -8.25 -26.031 -7.57 1 93.81 105 LYS A C 1
ATOM 820 O O . LYS A 1 105 ? -9.102 -25.312 -8.086 1 93.81 105 LYS A O 1
ATOM 825 N N . ILE A 1 106 ? -7.121 -26.297 -8.102 1 95.25 106 ILE A N 1
ATOM 826 C CA . ILE A 1 106 ? -6.773 -25.781 -9.422 1 95.25 106 ILE A CA 1
ATOM 827 C C . ILE A 1 106 ? -7.652 -26.438 -10.484 1 95.25 106 ILE A C 1
ATOM 829 O O . ILE A 1 106 ? -7.883 -27.641 -10.453 1 95.25 106 ILE A O 1
ATOM 833 N N . SER A 1 107 ? -8.172 -25.609 -11.375 1 96.38 107 SER A N 1
ATOM 834 C CA . SER A 1 107 ? -8.953 -26.109 -12.508 1 96.38 107 SER A CA 1
ATOM 835 C C . SER A 1 107 ? -8.07 -26.375 -13.719 1 96.38 107 SER A C 1
ATOM 837 O O . SER A 1 107 ? -7.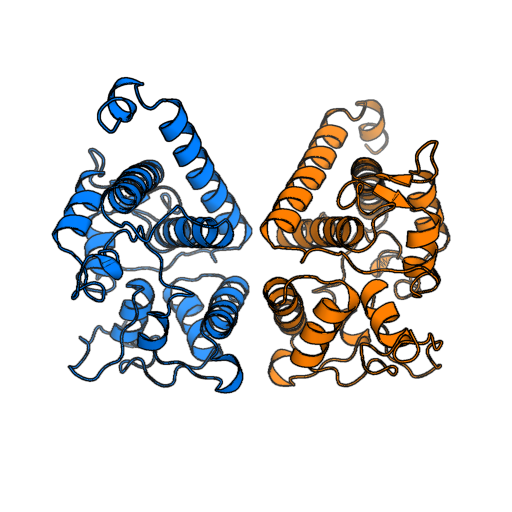48 -25.453 -14.281 1 96.38 107 SER A O 1
ATOM 839 N N . PRO A 1 108 ? -8.023 -27.625 -14.164 1 96.12 108 PRO A N 1
ATOM 840 C CA . PRO A 1 108 ? -7.25 -27.906 -15.383 1 96.12 108 PRO A CA 1
ATOM 841 C C . PRO A 1 108 ? -7.727 -27.094 -16.578 1 96.12 108 PRO A C 1
ATOM 843 O O . PRO A 1 108 ? -6.91 -26.656 -17.406 1 96.12 108 PRO A O 1
ATOM 846 N N . GLU A 1 109 ? -8.984 -26.859 -16.656 1 96.69 109 GLU A N 1
ATOM 847 C CA . GLU A 1 109 ? -9.555 -26.094 -17.766 1 96.69 109 GLU A CA 1
ATOM 848 C C . GLU A 1 109 ? -9.078 -24.656 -17.719 1 96.69 109 GLU A C 1
ATOM 850 O O . GLU A 1 109 ? -8.734 -24.078 -18.766 1 96.69 109 GLU A O 1
ATOM 855 N N . LEU A 1 110 ? -9.102 -24.047 -16.547 1 97.44 110 LEU A N 1
ATOM 856 C CA . LEU A 1 110 ? -8.672 -22.656 -16.422 1 97.44 110 LEU A CA 1
ATOM 857 C C . LEU A 1 110 ? -7.168 -22.531 -16.672 1 97.44 110 LEU A C 1
ATOM 859 O O . LEU A 1 110 ? -6.715 -21.562 -17.281 1 97.44 110 LEU A O 1
ATOM 863 N N . LEU A 1 111 ? -6.398 -23.516 -16.219 1 97.44 111 LEU A N 1
ATOM 864 C CA . LEU A 1 111 ? -4.969 -23.531 -16.5 1 97.44 111 LEU A CA 1
ATOM 865 C C . LEU A 1 111 ? -4.711 -23.594 -18 1 97.44 111 LEU A C 1
ATOM 867 O O . LEU A 1 111 ? -3.879 -22.859 -18.531 1 97.44 111 LEU A O 1
ATOM 871 N N . ASP A 1 112 ? -5.457 -24.484 -18.656 1 97.44 112 ASP A N 1
ATOM 872 C CA . ASP A 1 112 ? -5.32 -24.625 -20.109 1 97.44 112 ASP A CA 1
ATOM 873 C C . ASP A 1 112 ? -5.664 -23.312 -20.812 1 97.44 112 ASP A C 1
ATOM 875 O O . ASP A 1 112 ? -4.988 -22.922 -21.766 1 97.44 112 ASP A O 1
ATOM 879 N N . SER A 1 113 ? -6.734 -22.703 -20.359 1 98.06 113 SER A N 1
ATOM 880 C CA . SER A 1 113 ? -7.125 -21.406 -20.906 1 98.06 113 SER A CA 1
ATOM 881 C C . SER A 1 113 ? -6 -20.375 -20.766 1 98.06 113 SER A C 1
ATOM 883 O O . SER A 1 113 ? -5.684 -19.656 -21.703 1 98.06 113 SER A O 1
ATOM 885 N N . LEU A 1 114 ? -5.371 -20.297 -19.594 1 98.38 114 LEU A N 1
ATOM 886 C CA . LEU A 1 114 ? -4.254 -19.391 -19.359 1 98.38 114 LEU A CA 1
ATOM 887 C C . LEU A 1 114 ? -3.084 -19.719 -20.281 1 98.38 114 LEU A C 1
ATOM 889 O O . LEU A 1 114 ? -2.535 -18.844 -20.938 1 98.38 114 LEU A O 1
ATOM 893 N N . PHE A 1 115 ? -2.736 -20.953 -20.422 1 98.12 115 PHE A N 1
ATOM 894 C CA . PHE A 1 115 ? -1.561 -21.375 -21.188 1 98.12 115 PHE A CA 1
ATOM 895 C C . PHE A 1 115 ? -1.804 -21.219 -22.688 1 98.12 115 PHE A C 1
ATOM 897 O O . PHE A 1 115 ? -0.856 -21.109 -23.453 1 98.12 115 PHE A O 1
ATOM 904 N N . SER A 1 116 ? -3.059 -21.203 -23.109 1 97.94 116 SER A N 1
ATOM 905 C CA . SER A 1 116 ? -3.379 -21 -24.516 1 97.94 116 SER A CA 1
ATOM 906 C C . SER A 1 116 ? -3.062 -19.562 -24.938 1 97.94 116 SER A C 1
ATOM 908 O O . SER A 1 116 ? -3.023 -19.266 -26.141 1 97.94 116 SER A O 1
ATOM 910 N N . GLU A 1 117 ? -2.811 -18.672 -23.984 1 98 117 GLU A N 1
ATOM 911 C CA . GLU A 1 117 ? -2.457 -17.281 -24.281 1 98 117 GLU A CA 1
ATOM 912 C C . GLU A 1 117 ? -0.965 -17.156 -24.578 1 98 117 GLU A C 1
ATOM 914 O O . GLU A 1 117 ? -0.464 -16.047 -24.766 1 98 117 GLU A O 1
ATOM 919 N N . LYS A 1 118 ? -0.212 -18.25 -24.641 1 98 118 LYS A N 1
ATOM 920 C CA . LYS A 1 118 ? 1.226 -18.219 -24.891 1 98 118 LYS A CA 1
ATOM 921 C C . LYS A 1 118 ? 1.526 -17.719 -26.297 1 98 118 LYS A C 1
ATOM 923 O O . LYS A 1 118 ? 0.707 -17.875 -27.203 1 98 118 LYS A O 1
ATOM 928 N N . ASN A 1 119 ? 2.672 -17.109 -26.391 1 96.81 119 ASN A N 1
ATOM 929 C CA . ASN A 1 119 ? 3.117 -16.688 -27.719 1 96.81 119 ASN A CA 1
ATOM 930 C C . ASN A 1 119 ? 3.879 -17.797 -28.422 1 96.81 119 ASN A C 1
ATOM 932 O O . ASN A 1 119 ? 3.918 -18.938 -27.953 1 96.81 119 ASN A O 1
ATOM 936 N N . GLU A 1 120 ? 4.469 -17.484 -29.594 1 97 120 GLU A N 1
ATOM 937 C CA . GLU A 1 120 ? 5.145 -18.469 -30.438 1 97 120 GLU A CA 1
ATOM 938 C C . GLU A 1 120 ? 6.387 -19.031 -29.75 1 97 120 GLU A C 1
ATOM 940 O O . GLU A 1 120 ? 6.836 -20.125 -30.078 1 97 120 GLU A O 1
ATOM 945 N N . ASN A 1 121 ? 6.953 -18.297 -28.812 1 95.75 121 ASN A N 1
ATOM 946 C CA . ASN A 1 121 ? 8.148 -18.719 -28.094 1 95.75 121 ASN A CA 1
ATOM 947 C C . ASN A 1 121 ? 7.797 -19.438 -26.797 1 95.75 121 ASN A C 1
ATOM 949 O O . ASN A 1 121 ? 8.641 -19.578 -25.906 1 95.75 121 ASN A O 1
ATOM 953 N N . ASN A 1 122 ? 6.5 -19.844 -26.578 1 96.5 122 ASN A N 1
ATOM 954 C CA . ASN A 1 122 ? 6.012 -20.547 -25.406 1 96.5 122 ASN A CA 1
ATOM 955 C C . ASN A 1 122 ? 6.121 -19.703 -24.156 1 96.5 122 ASN A C 1
ATOM 957 O O . ASN A 1 122 ? 6.5 -20.203 -23.094 1 96.5 122 ASN A O 1
ATOM 961 N N . LYS A 1 123 ? 5.852 -18.406 -24.312 1 97.31 123 LYS A N 1
ATOM 962 C CA . LYS A 1 123 ? 5.883 -17.469 -23.203 1 97.31 123 LYS A CA 1
ATOM 963 C C . LYS A 1 123 ? 4.516 -16.828 -22.984 1 97.31 123 LYS A C 1
ATOM 965 O O . LYS A 1 123 ? 3.793 -16.562 -23.938 1 97.31 123 LYS A O 1
ATOM 970 N N . LEU A 1 124 ? 4.191 -16.609 -21.719 1 98 124 LEU A N 1
ATOM 971 C CA . LEU A 1 124 ? 3.09 -15.711 -21.359 1 98 124 LEU A CA 1
ATOM 972 C C . LEU A 1 124 ? 3.6 -14.305 -21.078 1 98 124 LEU A C 1
ATOM 974 O O . LEU A 1 124 ? 4.574 -14.125 -20.344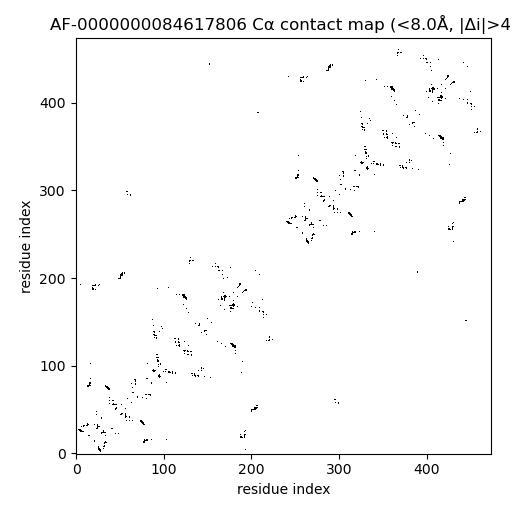 1 98 124 LEU A O 1
ATOM 978 N N . THR A 1 125 ? 3.02 -13.328 -21.672 1 98 125 THR A N 1
ATOM 979 C CA . THR A 1 125 ? 3.432 -11.938 -21.578 1 98 125 THR A CA 1
ATOM 980 C C . THR A 1 125 ? 2.447 -11.141 -20.719 1 98 125 THR A C 1
ATOM 982 O O . THR A 1 125 ? 1.436 -11.68 -20.266 1 98 125 THR A O 1
ATOM 985 N N . ARG A 1 126 ? 2.721 -9.852 -20.5 1 98 126 ARG A N 1
ATOM 986 C CA . ARG A 1 126 ? 1.769 -8.961 -19.844 1 98 126 ARG A CA 1
ATOM 987 C C . ARG A 1 126 ? 0.41 -9.008 -20.531 1 98 126 ARG A C 1
ATOM 989 O O . ARG A 1 126 ? -0.628 -9.078 -19.875 1 98 126 ARG A O 1
ATOM 996 N N . LYS A 1 127 ? 0.482 -9.008 -21.797 1 98 127 LYS A N 1
ATOM 997 C CA . LYS A 1 127 ? -0.745 -9.008 -22.594 1 98 127 LYS A CA 1
ATOM 998 C C . LYS A 1 127 ? -1.511 -10.32 -22.422 1 98 127 LYS A C 1
ATOM 1000 O O . LYS A 1 127 ? -2.742 -10.328 -22.422 1 98 127 LYS A O 1
ATOM 1005 N N . SER A 1 128 ? -0.756 -11.438 -22.328 1 98.19 128 SER A N 1
ATOM 1006 C CA . SER A 1 128 ? -1.39 -12.719 -22.078 1 98.19 128 SER A CA 1
ATOM 1007 C C . SER A 1 128 ? -2.227 -12.68 -20.797 1 98.19 128 SER A C 1
ATOM 1009 O O . SER A 1 128 ? -3.375 -13.125 -20.781 1 98.19 128 SER A O 1
ATOM 1011 N N . PHE A 1 129 ? -1.664 -12.062 -19.719 1 98.44 129 PHE A N 1
ATOM 1012 C CA . PHE A 1 129 ? -2.367 -11.969 -18.438 1 98.44 129 PHE A CA 1
ATOM 1013 C C . PHE A 1 129 ? -3.562 -11.031 -18.547 1 98.44 129 PHE A C 1
ATOM 1015 O O . PHE A 1 129 ? -4.633 -11.312 -18.016 1 98.44 129 PHE A O 1
ATOM 1022 N N . ALA A 1 130 ? -3.379 -9.938 -19.297 1 98.56 130 ALA A N 1
ATOM 1023 C CA . ALA A 1 130 ? -4.48 -9 -19.484 1 98.56 130 ALA A CA 1
ATOM 1024 C C . ALA A 1 130 ? -5.645 -9.664 -20.219 1 98.56 130 ALA A C 1
ATOM 1026 O O . ALA A 1 130 ? -6.805 -9.516 -19.812 1 98.56 130 ALA A O 1
ATOM 1027 N N . ARG A 1 131 ? -5.336 -10.438 -21.25 1 98.25 131 ARG A N 1
ATOM 1028 C CA . ARG A 1 131 ? -6.371 -11.125 -22.016 1 98.25 131 ARG A CA 1
ATOM 1029 C C . ARG A 1 131 ? -7.066 -12.18 -21.156 1 98.25 131 ARG A C 1
ATOM 1031 O O . ARG A 1 131 ? -8.289 -12.312 -21.203 1 98.25 131 ARG A O 1
ATOM 1038 N N . GLN A 1 132 ? -6.277 -12.898 -20.469 1 98.31 132 GLN A N 1
ATOM 1039 C CA . GLN A 1 132 ? -6.859 -13.922 -19.594 1 98.31 132 GLN A CA 1
ATOM 1040 C C . GLN A 1 132 ? -7.75 -13.297 -18.531 1 98.31 132 GLN A C 1
ATOM 1042 O O . GLN A 1 132 ? -8.797 -13.852 -18.188 1 98.31 132 GLN A O 1
ATOM 1047 N N . PHE A 1 133 ? -7.328 -12.141 -17.984 1 98.44 133 PHE A N 1
ATOM 1048 C CA . PHE A 1 133 ? -8.164 -11.422 -17.031 1 98.44 133 PHE A CA 1
ATOM 1049 C C . PHE A 1 133 ? -9.531 -11.117 -17.625 1 98.44 133 PHE A C 1
ATOM 1051 O O . PHE A 1 133 ? -10.555 -11.352 -16.984 1 98.44 133 PHE A O 1
ATOM 1058 N N . ILE A 1 134 ? -9.5 -10.586 -18.781 1 98.25 134 ILE A N 1
ATOM 1059 C CA . ILE A 1 134 ? -10.742 -10.188 -19.438 1 98.25 134 ILE A CA 1
ATOM 1060 C C . ILE A 1 134 ? -11.625 -11.414 -19.641 1 98.25 134 ILE A C 1
ATOM 1062 O O . ILE A 1 134 ? -12.828 -11.375 -19.375 1 98.25 134 ILE A O 1
ATOM 1066 N N . LYS A 1 135 ? -11.047 -12.539 -20.047 1 97.62 135 LYS A N 1
ATOM 1067 C CA . LYS A 1 135 ? -11.797 -13.773 -20.234 1 97.62 135 LYS A CA 1
ATOM 1068 C C . LYS A 1 135 ? -12.453 -14.219 -18.922 1 97.62 135 LYS A C 1
ATOM 1070 O O . LYS A 1 135 ? -13.648 -14.523 -18.891 1 97.62 135 LYS A O 1
ATOM 1075 N N . ARG A 1 136 ? -11.688 -14.172 -17.859 1 98.12 136 ARG A N 1
ATOM 1076 C CA . ARG A 1 136 ? -12.18 -14.633 -16.562 1 98.12 136 ARG A CA 1
ATOM 1077 C C . ARG A 1 136 ? -13.234 -13.68 -16 1 98.12 136 ARG A C 1
ATOM 1079 O O . ARG A 1 136 ? -14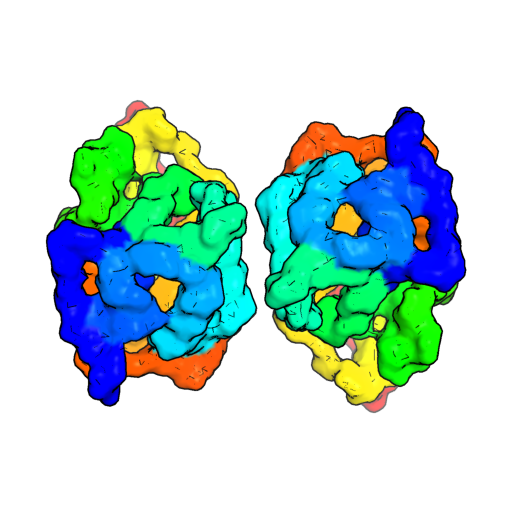.258 -14.109 -15.469 1 98.12 136 ARG A O 1
ATOM 1086 N N . ARG A 1 137 ? -12.93 -12.359 -16.109 1 98.19 137 ARG A N 1
ATOM 1087 C CA . ARG A 1 137 ? -13.883 -11.352 -15.656 1 98.19 137 ARG A CA 1
ATOM 1088 C C . ARG A 1 137 ? -15.227 -11.523 -16.359 1 98.19 137 ARG A C 1
ATOM 1090 O O . ARG A 1 137 ? -16.281 -11.562 -15.711 1 98.19 137 ARG A O 1
ATOM 1097 N N . ASP A 1 138 ? -15.164 -11.719 -17.656 1 97.44 138 ASP A N 1
ATOM 1098 C CA . ASP A 1 138 ? -16.391 -11.836 -18.438 1 97.44 138 ASP A CA 1
ATOM 1099 C C . ASP A 1 138 ? -17.125 -13.133 -18.125 1 97.44 138 ASP A C 1
ATOM 1101 O O . ASP A 1 138 ? -18.359 -13.156 -18.047 1 97.44 138 ASP A O 1
ATOM 1105 N N . GLN A 1 139 ? -16.391 -14.195 -17.969 1 97.69 139 GLN A N 1
ATOM 1106 C CA . GLN A 1 139 ? -16.969 -15.469 -17.547 1 97.69 139 GLN A CA 1
ATOM 1107 C C . GLN A 1 139 ? -17.672 -15.336 -16.203 1 97.69 139 GLN A C 1
ATOM 1109 O O . GLN A 1 139 ? -18.797 -15.82 -16.031 1 97.69 139 GLN A O 1
ATOM 1114 N N . SER A 1 140 ? -17.016 -14.688 -15.195 1 98 140 SER A N 1
ATOM 1115 C CA . SER A 1 140 ? -17.594 -14.508 -13.875 1 98 140 SER A CA 1
ATOM 1116 C C . SER A 1 140 ? -18.859 -13.656 -13.93 1 98 140 SER A C 1
ATOM 1118 O O . SER A 1 140 ? -19.844 -13.953 -13.273 1 98 140 SER A O 1
ATOM 1120 N N . LEU A 1 141 ? -18.766 -12.586 -14.734 1 97.88 141 LEU A N 1
ATOM 1121 C CA . LEU A 1 141 ? -19.938 -11.719 -14.875 1 97.88 141 LEU A CA 1
ATOM 1122 C C . LEU A 1 141 ? -21.109 -12.477 -15.484 1 97.88 141 LEU A C 1
ATOM 1124 O O . LEU A 1 141 ? -22.25 -12.273 -15.086 1 97.88 141 LEU A O 1
ATOM 1128 N N . ARG A 1 142 ? -20.844 -13.328 -16.375 1 97.62 142 ARG A N 1
ATOM 1129 C CA . ARG A 1 142 ? -21.875 -14.07 -17.094 1 97.62 142 ARG A CA 1
ATOM 1130 C C . ARG A 1 142 ? -22.453 -15.188 -16.219 1 97.62 142 ARG A C 1
ATOM 1132 O O . ARG A 1 142 ? -23.672 -15.391 -16.172 1 97.62 142 ARG A O 1
ATOM 1139 N N . ASP A 1 143 ? -21.609 -15.883 -15.57 1 97.69 143 ASP A N 1
ATOM 1140 C CA . ASP A 1 143 ? -22 -17.172 -15.008 1 97.69 143 ASP A CA 1
ATOM 1141 C C . ASP A 1 143 ? -22.266 -17.047 -13.508 1 97.69 143 ASP A C 1
ATOM 1143 O O . ASP A 1 143 ? -22.953 -17.906 -12.93 1 97.69 143 ASP A O 1
ATOM 1147 N N . ASN A 1 144 ? -21.672 -16.109 -12.828 1 97.75 144 ASN A N 1
ATOM 1148 C CA . ASN A 1 144 ? -21.797 -15.953 -11.383 1 97.75 144 ASN A CA 1
ATOM 1149 C C . ASN A 1 144 ? -22.75 -14.82 -11.023 1 97.75 144 ASN A C 1
ATOM 1151 O O . ASN A 1 144 ? -22.359 -13.656 -11 1 97.75 144 ASN A O 1
ATOM 1155 N N . SER A 1 145 ? -23.953 -15.133 -10.641 1 97.38 145 SER A N 1
ATOM 1156 C CA . SER A 1 145 ? -25 -14.148 -10.398 1 97.38 145 SER A CA 1
ATOM 1157 C C . SER A 1 145 ? -24.688 -13.289 -9.18 1 97.38 145 SER A C 1
ATOM 1159 O O . SER A 1 145 ? -25.266 -12.211 -9 1 97.38 145 SER A O 1
ATOM 1161 N N . LYS A 1 146 ? -23.75 -13.75 -8.359 1 95.94 146 LYS A N 1
ATOM 1162 C CA . LYS A 1 146 ? -23.406 -13.008 -7.148 1 95.94 146 LYS A CA 1
ATOM 1163 C C . LYS A 1 146 ? -22.266 -12.047 -7.402 1 95.94 146 LYS A C 1
ATOM 1165 O O . LYS A 1 146 ? -21.891 -11.273 -6.516 1 95.94 146 LYS A O 1
ATOM 1170 N N . PHE A 1 147 ? -21.672 -12.125 -8.555 1 96.56 147 PHE A N 1
ATOM 1171 C CA . PHE A 1 147 ? -20.531 -11.281 -8.922 1 96.56 147 PHE A CA 1
ATOM 1172 C C . PHE A 1 147 ? -20.984 -10.117 -9.789 1 96.56 147 PHE A C 1
ATOM 1174 O O . PHE A 1 147 ? -21.562 -10.312 -10.859 1 96.56 147 PHE A O 1
ATOM 1181 N N . HIS A 1 148 ? -20.703 -8.859 -9.344 1 96.25 148 HIS A N 1
ATOM 1182 C CA . HIS A 1 148 ? -21.141 -7.672 -10.07 1 96.25 148 HIS A CA 1
ATOM 1183 C C . HIS A 1 148 ? -19.938 -6.789 -10.43 1 96.25 148 HIS A C 1
ATOM 1185 O O . HIS A 1 148 ? -20.109 -5.594 -10.672 1 96.25 148 HIS A O 1
ATOM 1191 N N . GLY A 1 149 ? -18.766 -7.332 -10.422 1 95.75 149 GLY A N 1
ATOM 1192 C CA . GLY A 1 149 ? -17.547 -6.594 -10.711 1 95.75 149 GLY A CA 1
ATOM 1193 C C . GLY A 1 149 ? -16.594 -6.543 -9.531 1 95.75 149 GLY A C 1
ATOM 1194 O O . GLY A 1 149 ? -16.953 -6.887 -8.406 1 95.75 149 GLY A O 1
ATOM 1195 N N . LEU A 1 150 ? -15.352 -6.184 -9.844 1 96.12 150 LEU A N 1
ATOM 1196 C CA . LEU A 1 150 ? -14.328 -6.07 -8.812 1 96.12 150 LEU A CA 1
ATOM 1197 C C . LEU A 1 150 ? -14.266 -4.648 -8.258 1 96.12 150 LEU A C 1
ATOM 1199 O O . LEU A 1 150 ? -14.375 -3.68 -9.016 1 96.12 150 LEU A O 1
ATOM 1203 N N . SER A 1 151 ? -14.164 -4.586 -6.938 1 93.19 151 SER A N 1
ATOM 1204 C CA . SER A 1 151 ? -13.859 -3.291 -6.332 1 93.19 151 SER A CA 1
ATOM 1205 C C . SER A 1 15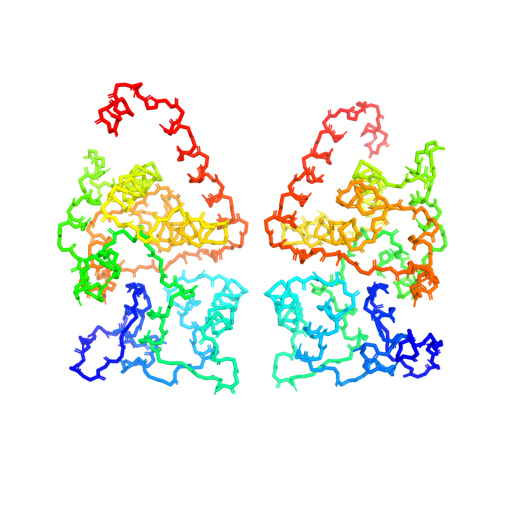1 ? -12.477 -2.803 -6.734 1 93.19 151 SER A C 1
ATOM 1207 O O . SER A 1 151 ? -11.695 -3.549 -7.336 1 93.19 151 SER A O 1
ATOM 1209 N N . PHE A 1 152 ? -12.148 -1.61 -6.422 1 91.38 152 PHE A N 1
ATOM 1210 C CA . PHE A 1 152 ? -10.828 -1.045 -6.699 1 91.38 152 PHE A CA 1
ATOM 1211 C C . PHE A 1 152 ? -9.734 -1.869 -6.035 1 91.38 152 PHE A C 1
ATOM 1213 O O . PHE A 1 152 ? -8.742 -2.225 -6.676 1 91.38 152 PHE A O 1
ATOM 1220 N N . LEU A 1 153 ? -9.883 -2.148 -4.777 1 90.75 153 LEU A N 1
ATOM 1221 C CA . LEU A 1 153 ? -8.883 -2.906 -4.035 1 90.75 153 LEU A CA 1
ATOM 1222 C C . LEU A 1 153 ? -8.703 -4.297 -4.633 1 90.75 153 LEU A C 1
ATOM 1224 O O . LEU A 1 153 ? -7.574 -4.785 -4.754 1 90.75 153 LEU A O 1
ATOM 1228 N N . GLN A 1 154 ? -9.844 -4.898 -5.031 1 94 154 GLN A N 1
ATOM 1229 C CA . GLN A 1 154 ? -9.766 -6.23 -5.625 1 94 154 GLN A CA 1
ATOM 1230 C C . GLN A 1 154 ? -9.023 -6.199 -6.957 1 94 154 GLN A C 1
ATOM 1232 O O . GLN A 1 154 ? -8.234 -7.098 -7.258 1 94 154 GLN A O 1
ATOM 1237 N N . LYS A 1 155 ? -9.273 -5.18 -7.734 1 95.38 155 LYS A N 1
ATOM 1238 C CA . LYS A 1 155 ? -8.562 -5.047 -9.008 1 95.38 155 LYS A CA 1
ATOM 1239 C C . LYS A 1 155 ? -7.066 -4.875 -8.781 1 95.38 155 LYS A C 1
ATOM 1241 O O . LYS A 1 155 ? -6.254 -5.488 -9.484 1 95.38 155 LYS A O 1
ATOM 1246 N N . TYR A 1 156 ? -6.758 -4.082 -7.832 1 94 156 TYR A N 1
ATOM 1247 C CA . TYR A 1 156 ? -5.348 -3.881 -7.512 1 94 156 TYR A CA 1
ATOM 1248 C C . TYR A 1 156 ? -4.703 -5.184 -7.055 1 94 156 TYR A C 1
ATOM 1250 O O . TYR A 1 156 ? -3.557 -5.473 -7.406 1 94 156 TYR A O 1
ATOM 1258 N N . GLN A 1 157 ? -5.41 -5.922 -6.266 1 95.12 157 GLN A N 1
ATOM 1259 C CA . GLN A 1 157 ? -4.918 -7.219 -5.805 1 95.12 157 GLN A CA 1
ATOM 1260 C C . GLN A 1 157 ? -4.668 -8.164 -6.977 1 95.12 157 GLN A C 1
ATOM 1262 O O . GLN A 1 157 ? -3.621 -8.812 -7.047 1 95.12 157 GLN A O 1
ATOM 1267 N N . VAL A 1 158 ? -5.633 -8.211 -7.918 1 97.38 158 VAL A N 1
ATOM 1268 C CA . VAL A 1 158 ? -5.539 -9.109 -9.062 1 97.38 158 VAL A CA 1
ATOM 1269 C C . VAL A 1 158 ? -4.332 -8.734 -9.922 1 97.38 158 VAL A C 1
ATOM 1271 O O . VAL A 1 158 ? -3.498 -9.586 -10.234 1 97.38 158 VAL A O 1
ATOM 1274 N N . PHE A 1 159 ? -4.18 -7.477 -10.227 1 98.31 159 PHE A N 1
ATOM 1275 C CA . PHE A 1 159 ? -3.076 -7.051 -11.086 1 98.31 159 PHE A CA 1
ATOM 1276 C C . PHE A 1 159 ? -1.752 -7.121 -10.336 1 98.31 159 PHE A C 1
ATOM 1278 O O . PHE A 1 159 ? -0.699 -7.328 -10.945 1 98.31 159 PHE A O 1
ATOM 1285 N N . GLY A 1 160 ? -1.831 -6.945 -9.039 1 98 160 GLY A N 1
ATOM 1286 C CA . GLY A 1 160 ? -0.653 -7.184 -8.219 1 98 160 GLY A CA 1
ATOM 1287 C C . GLY A 1 160 ? -0.176 -8.625 -8.266 1 98 160 GLY A C 1
ATOM 1288 O O . GLY A 1 160 ? 1.027 -8.883 -8.336 1 98 160 GLY A O 1
ATOM 1289 N N . GLU A 1 161 ? -1.136 -9.555 -8.234 1 97.5 161 GLU A N 1
ATOM 1290 C CA . GLU A 1 161 ? -0.808 -10.969 -8.344 1 97.5 161 GLU A CA 1
ATOM 1291 C C . GLU A 1 161 ? -0.122 -11.281 -9.672 1 97.5 161 GLU A C 1
ATOM 1293 O O . GLU A 1 161 ? 0.89 -11.984 -9.703 1 97.5 161 GLU A O 1
ATOM 1298 N N . TYR A 1 162 ? -0.664 -10.727 -10.75 1 98.25 162 TYR A N 1
ATOM 1299 C CA . TYR A 1 162 ? -0.075 -10.914 -12.07 1 98.25 162 TYR A CA 1
ATOM 1300 C C . TYR A 1 162 ? 1.335 -10.344 -12.125 1 98.25 162 TYR A C 1
ATOM 1302 O O . TYR A 1 162 ? 2.256 -10.992 -12.625 1 98.25 162 TYR A O 1
ATOM 1310 N N . SER A 1 163 ? 1.439 -9.156 -11.586 1 98.62 163 SER A N 1
ATOM 1311 C CA . SER A 1 163 ? 2.719 -8.453 -11.617 1 98.62 163 SER A CA 1
ATOM 1312 C C . SER A 1 163 ? 3.781 -9.203 -10.828 1 98.62 163 SER A C 1
ATOM 1314 O O . SER A 1 163 ? 4.914 -9.367 -11.289 1 98.62 163 SER A O 1
ATOM 1316 N N . LEU A 1 164 ? 3.436 -9.688 -9.641 1 98.38 164 LEU A N 1
ATOM 1317 C CA . LEU A 1 164 ? 4.391 -10.43 -8.828 1 98.38 164 LEU A CA 1
ATOM 1318 C C . LEU A 1 164 ? 4.789 -11.734 -9.516 1 98.38 164 LEU A C 1
ATOM 1320 O O . LEU A 1 164 ? 5.941 -12.156 -9.438 1 98.38 164 LEU A O 1
ATOM 1324 N N . THR A 1 165 ? 3.854 -12.367 -10.203 1 97.69 165 THR A N 1
ATOM 1325 C CA . THR A 1 165 ? 4.172 -13.57 -10.961 1 97.69 165 THR A CA 1
ATOM 1326 C C . THR A 1 165 ? 5.234 -13.289 -12.016 1 97.69 165 THR A C 1
ATOM 1328 O O . THR A 1 165 ? 6.242 -13.992 -12.102 1 97.69 165 THR A O 1
ATOM 1331 N N . LEU A 1 166 ? 5.086 -12.219 -12.773 1 97.75 166 LEU A N 1
ATOM 1332 C CA . LEU A 1 166 ? 5.988 -11.859 -13.859 1 97.75 166 LEU A CA 1
ATOM 1333 C C . LEU A 1 166 ? 7.34 -11.406 -13.312 1 97.75 166 LEU A C 1
ATOM 1335 O O . LEU A 1 166 ? 8.375 -11.625 -13.945 1 97.75 166 LEU A O 1
ATOM 1339 N N . LEU A 1 167 ? 7.301 -10.797 -12.141 1 97.88 167 LEU A N 1
ATOM 1340 C CA . LEU A 1 167 ? 8.539 -10.289 -11.555 1 97.88 167 LEU A CA 1
ATOM 1341 C C . LEU A 1 167 ? 9.32 -11.406 -10.883 1 97.88 167 LEU A C 1
ATOM 1343 O O . LEU A 1 167 ? 10.547 -11.461 -10.984 1 97.88 167 LEU A O 1
ATOM 1347 N N . CYS A 1 168 ? 8.617 -12.328 -10.242 1 97.12 168 CYS A N 1
ATOM 1348 C CA . CYS A 1 168 ? 9.266 -13.367 -9.453 1 97.12 168 CYS A CA 1
ATOM 1349 C C . CYS A 1 168 ? 9.688 -14.539 -10.328 1 97.12 168 CYS A C 1
ATOM 1351 O O . CYS A 1 168 ? 10.695 -15.195 -10.055 1 97.12 168 CYS A O 1
ATOM 1353 N N . PHE A 1 169 ? 8.859 -14.812 -11.43 1 94.06 169 PHE A N 1
ATOM 1354 C CA . PHE A 1 169 ? 9.062 -16.047 -12.195 1 94.06 169 PHE A CA 1
ATOM 1355 C C . PHE A 1 169 ? 9.242 -15.727 -13.68 1 94.06 169 PHE A C 1
ATOM 1357 O O . PHE A 1 169 ? 8.57 -16.312 -14.531 1 94.06 169 PHE A O 1
ATOM 1364 N N . PRO A 1 170 ? 10.25 -14.961 -14.016 1 81.5 170 PRO A N 1
ATOM 1365 C CA . PRO A 1 170 ? 10.438 -14.586 -15.422 1 81.5 170 PRO A CA 1
ATOM 1366 C C . PRO A 1 170 ? 10.867 -15.766 -16.297 1 81.5 170 PRO A C 1
ATOM 1368 O O . PRO A 1 170 ? 11.297 -16.797 -15.773 1 81.5 170 PRO A O 1
ATOM 1371 N N . GLY A 1 171 ? 10.641 -15.648 -17.594 1 79.06 171 GLY A N 1
ATOM 1372 C CA . GLY A 1 171 ? 11.227 -16.594 -18.531 1 79.06 171 GLY A CA 1
ATOM 1373 C C . GLY A 1 171 ? 12.75 -16.594 -18.516 1 79.06 171 GLY A C 1
ATOM 1374 O O . GLY A 1 171 ? 13.383 -17.625 -18.688 1 79.06 171 GLY A O 1
ATOM 1375 N N . SER A 1 172 ? 13.25 -15.359 -18.406 1 79.69 172 SER A N 1
ATOM 1376 C CA . SER A 1 172 ? 14.664 -15.078 -18.203 1 79.69 172 SER A CA 1
ATOM 1377 C C . SER A 1 172 ? 14.859 -13.859 -17.312 1 79.69 172 SER A C 1
ATOM 1379 O O . SER A 1 172 ? 13.93 -13.086 -17.094 1 79.69 172 SER A O 1
ATOM 1381 N N . GLU A 1 173 ? 16.031 -13.758 -16.781 1 83.19 173 GLU A N 1
ATOM 1382 C CA . GLU A 1 173 ? 16.266 -12.602 -15.922 1 83.19 173 GLU A CA 1
ATOM 1383 C C . GLU A 1 173 ? 16.031 -11.297 -16.672 1 83.19 173 GLU A C 1
ATOM 1385 O O . GLU A 1 173 ? 15.477 -10.344 -16.109 1 83.19 173 GLU A O 1
ATOM 1390 N N . ASN A 1 174 ? 16.328 -11.32 -17.969 1 84.31 174 ASN A N 1
ATOM 1391 C CA . ASN A 1 174 ? 16.141 -10.117 -18.766 1 84.31 174 ASN A CA 1
ATOM 1392 C C . ASN A 1 174 ? 14.68 -9.898 -19.125 1 84.31 174 ASN A C 1
ATOM 1394 O O . ASN A 1 174 ? 14.281 -8.805 -19.516 1 84.31 174 ASN A O 1
ATOM 1398 N N . GLY A 1 175 ? 13.945 -10.969 -18.938 1 88.69 175 GLY A N 1
ATOM 1399 C CA . GLY A 1 175 ? 12.523 -10.898 -19.25 1 88.69 175 GLY A CA 1
ATOM 1400 C C . GLY A 1 175 ? 11.656 -10.648 -18.031 1 88.69 175 GLY A C 1
ATOM 1401 O O . GLY A 1 175 ? 10.43 -10.742 -18.109 1 88.69 175 GLY A O 1
ATOM 1402 N N . ARG A 1 176 ? 12.32 -10.281 -16.891 1 92.12 176 ARG A N 1
ATOM 1403 C CA . ARG A 1 176 ? 11.594 -10.047 -15.656 1 92.12 176 ARG A CA 1
ATOM 1404 C C . ARG A 1 176 ? 10.617 -8.883 -15.805 1 92.12 176 ARG A C 1
ATOM 1406 O O . ARG A 1 176 ? 11 -7.805 -16.266 1 92.12 176 ARG A O 1
ATOM 1413 N N . GLY A 1 177 ? 9.383 -9.164 -15.461 1 95.5 177 GLY A N 1
ATOM 1414 C CA . GLY A 1 177 ? 8.336 -8.164 -15.586 1 95.5 177 GLY A CA 1
ATOM 1415 C C . GLY A 1 177 ? 7.684 -8.156 -16.953 1 95.5 177 GLY A C 1
ATOM 1416 O O . GLY A 1 177 ? 6.648 -7.512 -17.141 1 95.5 177 GLY A O 1
ATOM 1417 N N . GLU A 1 178 ? 8.164 -9.008 -17.875 1 96.75 178 GLU A N 1
ATOM 1418 C CA . GLU A 1 178 ? 7.672 -8.945 -19.234 1 96.75 178 GLU A CA 1
ATOM 1419 C C . GLU A 1 178 ? 7.027 -10.266 -19.656 1 96.75 178 GLU A C 1
ATOM 1421 O O . GLU A 1 178 ? 5.992 -10.273 -20.328 1 96.75 178 GLU A O 1
ATOM 1426 N N . GLU A 1 179 ? 7.645 -11.328 -19.297 1 96.94 179 GLU A N 1
ATOM 1427 C CA . GLU A 1 179 ? 7.195 -12.633 -19.766 1 96.94 179 GLU A CA 1
ATOM 1428 C C . GLU A 1 179 ? 7.582 -13.734 -18.781 1 96.94 179 GLU A C 1
ATOM 1430 O O . GLU A 1 179 ? 8.508 -13.57 -17.984 1 96.94 179 GLU A O 1
ATOM 1435 N N . ILE A 1 180 ? 6.879 -14.82 -18.828 1 96.38 180 ILE A N 1
ATOM 1436 C CA . ILE A 1 180 ? 7.176 -16.031 -18.047 1 96.38 180 ILE A CA 1
ATOM 1437 C C . ILE A 1 180 ? 7.066 -17.25 -18.953 1 96.38 180 ILE A C 1
ATOM 1439 O O . ILE A 1 180 ? 6.168 -17.344 -19.797 1 96.38 180 ILE A O 1
ATOM 1443 N N . ASP A 1 181 ? 7.996 -18.188 -18.75 1 95.19 181 ASP A N 1
ATOM 1444 C CA . ASP A 1 181 ? 7.922 -19.453 -19.469 1 95.19 181 ASP A CA 1
ATOM 1445 C C . ASP A 1 181 ? 6.719 -20.281 -19.016 1 95.19 181 ASP A C 1
ATOM 1447 O O . ASP A 1 181 ? 6.477 -20.422 -17.828 1 95.19 181 ASP A O 1
ATOM 1451 N N . VAL A 1 182 ? 6.008 -20.859 -20 1 96.56 182 VAL A N 1
ATOM 1452 C CA . VAL A 1 182 ? 4.836 -21.656 -19.688 1 96.56 182 VAL A CA 1
ATOM 1453 C C . VAL A 1 182 ? 5.234 -22.828 -18.781 1 96.56 182 VAL A C 1
ATOM 1455 O O . VAL A 1 182 ? 4.531 -23.141 -17.812 1 96.56 182 VAL A O 1
ATOM 1458 N N . ASP A 1 183 ? 6.344 -23.422 -19.062 1 94.5 183 ASP A N 1
ATOM 1459 C CA . ASP A 1 183 ? 6.781 -24.562 -18.266 1 94.5 183 ASP A CA 1
ATOM 1460 C C . ASP A 1 183 ? 7.09 -24.141 -16.828 1 94.5 183 ASP A C 1
ATOM 1462 O O . ASP A 1 183 ? 6.793 -24.875 -15.891 1 94.5 183 ASP A O 1
ATOM 1466 N N . THR A 1 184 ? 7.695 -22.984 -16.672 1 94.81 184 THR A N 1
ATOM 1467 C CA . THR A 1 184 ? 7.961 -22.453 -15.344 1 94.81 184 THR A CA 1
ATOM 1468 C C . THR A 1 184 ? 6.66 -22.219 -14.578 1 94.81 184 THR A C 1
ATOM 1470 O O . THR A 1 184 ? 6.52 -22.656 -13.43 1 94.81 184 THR A O 1
ATOM 1473 N N . LEU A 1 185 ? 5.734 -21.578 -15.227 1 96.12 185 LEU A N 1
ATOM 1474 C CA . LEU A 1 185 ? 4.473 -21.281 -14.562 1 96.12 185 LEU A CA 1
ATOM 1475 C C . LEU A 1 185 ? 3.703 -22.547 -14.25 1 96.12 185 LEU A C 1
ATOM 1477 O O . LEU A 1 185 ? 3.053 -22.656 -13.203 1 96.12 185 LEU A O 1
ATOM 1481 N N . ARG A 1 186 ? 3.781 -23.547 -15.148 1 95.81 186 ARG A N 1
ATOM 1482 C CA . ARG A 1 186 ? 3.137 -24.828 -14.891 1 95.81 186 ARG A CA 1
ATOM 1483 C C . ARG A 1 186 ? 3.705 -25.5 -13.641 1 95.81 186 ARG A C 1
ATOM 1485 O O . ARG A 1 186 ? 2.957 -26.016 -12.812 1 95.81 186 ARG A O 1
ATOM 1492 N N . SER A 1 187 ? 4.984 -25.422 -13.516 1 96.06 187 SER A N 1
ATOM 1493 C CA . SER A 1 187 ? 5.633 -26.016 -12.344 1 96.06 187 SER A CA 1
ATOM 1494 C C . SER A 1 187 ? 5.129 -25.375 -11.055 1 96.06 187 SER A C 1
ATOM 1496 O O . SER A 1 187 ? 4.848 -26.062 -10.078 1 96.06 187 SER A O 1
ATOM 1498 N N . ILE A 1 188 ? 4.953 -24.062 -11.062 1 96.5 188 ILE A N 1
ATOM 1499 C CA . ILE A 1 188 ? 4.559 -23.328 -9.875 1 96.5 188 ILE A CA 1
ATOM 1500 C C . ILE A 1 188 ? 3.055 -23.469 -9.648 1 96.5 188 ILE A C 1
ATOM 1502 O O . ILE A 1 188 ? 2.613 -23.812 -8.547 1 96.5 188 ILE A O 1
ATOM 1506 N N . TYR A 1 189 ? 2.244 -23.25 -10.703 1 96.81 189 TYR A N 1
ATOM 1507 C CA . TYR A 1 189 ? 0.798 -23.141 -10.555 1 96.81 189 TYR A CA 1
ATOM 1508 C C . TYR A 1 189 ? 0.153 -24.516 -10.461 1 96.81 189 TYR A C 1
ATOM 1510 O O . TYR A 1 189 ? -0.786 -24.719 -9.688 1 96.81 189 TYR A O 1
ATOM 1518 N N . GLN A 1 190 ? 0.649 -25.453 -11.18 1 95.75 190 GLN A N 1
ATOM 1519 C CA . GLN A 1 190 ? 0.022 -26.766 -11.211 1 95.75 190 GLN A CA 1
ATOM 1520 C C . GLN A 1 190 ? 0.634 -27.688 -10.164 1 95.75 190 GLN A C 1
ATOM 1522 O O . GLN A 1 190 ? -0.084 -28.422 -9.477 1 95.75 190 GLN A O 1
ATOM 1527 N N . PHE A 1 191 ? 1.958 -27.609 -10.023 1 96.5 191 PHE A N 1
ATOM 1528 C CA . PHE A 1 191 ? 2.621 -28.594 -9.188 1 96.5 191 PHE A CA 1
ATOM 1529 C C . PHE A 1 191 ? 3.086 -27.969 -7.879 1 96.5 191 PHE A C 1
ATOM 1531 O O . PHE A 1 191 ? 3.568 -28.672 -6.988 1 96.5 191 PHE A O 1
ATOM 1538 N N . GLU A 1 192 ? 2.982 -26.609 -7.734 1 97.31 192 GLU A N 1
ATOM 1539 C CA . GLU A 1 192 ? 3.402 -25.859 -6.543 1 97.31 192 GLU A CA 1
ATOM 1540 C C . GLU A 1 192 ? 4.816 -26.25 -6.125 1 97.31 192 GLU A C 1
ATOM 1542 O O . GLU A 1 192 ? 5.062 -26.562 -4.957 1 97.31 192 GLU A O 1
ATOM 1547 N N . ARG A 1 193 ? 5.656 -26.203 -7.188 1 97.12 193 ARG A N 1
ATOM 1548 C CA . ARG A 1 193 ? 7.062 -26.594 -7.105 1 97.12 193 ARG A CA 1
ATOM 1549 C C . ARG A 1 193 ? 7.941 -25.641 -7.902 1 97.12 193 ARG A C 1
ATOM 1551 O O . ARG A 1 193 ? 7.586 -25.234 -9.016 1 97.12 193 ARG A O 1
ATOM 1558 N N . PHE A 1 194 ? 9.039 -25.234 -7.246 1 96.12 194 PHE A N 1
ATOM 1559 C CA . PHE A 1 194 ? 10.016 -24.484 -8.023 1 96.12 194 PHE A CA 1
ATOM 1560 C C . PHE A 1 194 ? 10.664 -25.359 -9.078 1 96.12 194 PHE A C 1
ATOM 1562 O O . PHE A 1 194 ? 10.984 -26.531 -8.82 1 96.12 194 PHE A O 1
ATOM 1569 N N . PRO A 1 195 ? 10.859 -24.797 -10.258 1 92.25 195 PRO A N 1
ATOM 1570 C CA . PRO A 1 195 ? 11.57 -25.609 -11.258 1 92.25 195 PRO A CA 1
ATOM 1571 C C . PRO A 1 195 ? 13 -25.938 -10.828 1 92.25 195 PRO A C 1
ATOM 1573 O O . PRO A 1 195 ? 13.555 -25.281 -9.938 1 92.25 195 PRO A O 1
ATOM 1576 N N . ASP A 1 196 ? 13.633 -26.969 -11.359 1 85.44 196 ASP A N 1
ATOM 1577 C CA . ASP A 1 196 ? 14.953 -27.469 -10.977 1 85.44 196 ASP A CA 1
ATOM 1578 C C . ASP A 1 196 ? 16.016 -26.375 -11.117 1 85.44 196 ASP A C 1
ATOM 1580 O O . ASP A 1 196 ? 16.922 -26.281 -10.297 1 85.44 196 ASP A O 1
ATOM 1584 N N . ASN A 1 197 ? 15.992 -25.562 -12.062 1 80.94 197 ASN A N 1
ATOM 1585 C CA . ASN A 1 197 ? 17 -24.516 -12.258 1 80.94 197 ASN A CA 1
ATOM 1586 C C . ASN A 1 197 ? 16.469 -23.156 -11.82 1 80.94 197 ASN A C 1
ATOM 1588 O O . ASN A 1 197 ? 16.906 -22.125 -12.336 1 80.94 197 ASN A O 1
ATOM 1592 N N . TRP A 1 198 ? 15.641 -23.297 -10.773 1 84 198 TRP A N 1
ATOM 1593 C CA . TRP A 1 198 ? 15.031 -22.047 -10.297 1 84 198 TRP A CA 1
ATOM 1594 C C . TRP A 1 198 ? 16.062 -21.172 -9.617 1 84 198 TRP A C 1
ATOM 1596 O O . TRP A 1 198 ? 16.859 -21.641 -8.805 1 84 198 TRP A O 1
ATOM 1606 N N . LYS A 1 199 ? 16.094 -19.922 -10.031 1 88.12 199 LYS A N 1
ATOM 1607 C CA . LYS A 1 199 ? 16.844 -18.891 -9.352 1 88.12 199 LYS A CA 1
ATOM 1608 C C . LYS A 1 199 ? 15.992 -17.656 -9.102 1 88.12 199 LYS A C 1
ATOM 1610 O O . LYS A 1 199 ? 15.297 -17.172 -10.008 1 88.12 199 LYS A O 1
ATOM 1615 N N . LYS A 1 200 ? 16.062 -17.203 -7.836 1 91.94 200 LYS A N 1
ATOM 1616 C CA . LYS A 1 200 ? 15.336 -15.961 -7.547 1 91.94 200 LYS A CA 1
ATOM 1617 C C . LYS A 1 200 ? 15.984 -14.773 -8.258 1 91.94 200 LYS A C 1
ATOM 1619 O O . LYS A 1 200 ? 17.094 -14.883 -8.766 1 91.94 200 LYS A O 1
ATOM 1624 N N . SER A 1 201 ? 15.297 -13.68 -8.273 1 94.56 201 SER A N 1
ATOM 1625 C CA . SER A 1 201 ? 15.797 -12.469 -8.906 1 94.56 201 SER A CA 1
ATOM 1626 C C . SER A 1 201 ? 17.156 -12.07 -8.336 1 94.56 201 SER A C 1
ATOM 1628 O O . SER A 1 201 ? 17.375 -12.141 -7.129 1 94.56 201 SER A O 1
ATOM 1630 N N . GLU A 1 202 ? 18.016 -11.648 -9.211 1 94.81 202 GLU A N 1
ATOM 1631 C CA . GLU A 1 202 ? 19.344 -11.203 -8.789 1 94.81 202 GLU A CA 1
ATOM 1632 C C . GLU A 1 202 ? 19.266 -9.891 -8 1 94.81 202 GLU A C 1
ATOM 1634 O O . GLU A 1 202 ? 19.984 -9.703 -7.02 1 94.81 202 GLU A O 1
ATOM 1639 N N . SER A 1 203 ? 18.406 -9.094 -8.5 1 95.69 203 SER A N 1
ATOM 1640 C CA . SER A 1 203 ? 18.156 -7.832 -7.809 1 95.69 203 SER A CA 1
ATOM 1641 C C . SER A 1 203 ? 16.859 -7.875 -7.016 1 95.69 203 SER A C 1
ATOM 1643 O O . SER A 1 203 ? 15.914 -8.57 -7.398 1 95.69 203 SER A O 1
ATOM 1645 N N . THR A 1 204 ? 16.875 -7.145 -5.91 1 97.69 204 THR A N 1
ATOM 1646 C CA . THR A 1 204 ? 15.664 -7.082 -5.09 1 97.69 204 THR A CA 1
ATOM 1647 C C . THR A 1 204 ? 14.5 -6.484 -5.883 1 97.69 204 THR A C 1
ATOM 1649 O O . THR A 1 204 ? 14.672 -5.473 -6.57 1 97.69 204 THR A O 1
ATOM 1652 N N . ILE A 1 205 ? 13.375 -7.156 -5.879 1 98 205 ILE A N 1
ATOM 1653 C CA . ILE A 1 205 ? 12.156 -6.629 -6.48 1 98 205 ILE A CA 1
ATOM 1654 C C . ILE A 1 205 ? 11.57 -5.535 -5.59 1 98 205 ILE A C 1
ATOM 1656 O O . ILE A 1 205 ? 11.172 -5.797 -4.457 1 98 205 ILE A O 1
ATOM 1660 N N . GLY A 1 206 ? 11.5 -4.363 -6.16 1 97.38 206 GLY A N 1
ATOM 1661 C CA . GLY A 1 206 ? 11.109 -3.219 -5.355 1 97.38 206 GLY A CA 1
ATOM 1662 C C . GLY A 1 206 ? 9.703 -2.738 -5.641 1 97.38 206 GLY A C 1
ATOM 1663 O O . GLY A 1 206 ? 9.062 -3.205 -6.586 1 97.38 206 GLY A O 1
ATOM 1664 N N . LEU A 1 207 ? 9.289 -1.808 -4.82 1 96.25 207 LEU A N 1
ATOM 1665 C CA . LEU A 1 207 ? 7.918 -1.304 -4.859 1 96.25 207 LEU A CA 1
ATOM 1666 C C . LEU A 1 207 ? 7.648 -0.563 -6.164 1 96.25 207 LEU A C 1
ATOM 1668 O O . LEU A 1 207 ? 6.555 -0.659 -6.723 1 96.25 207 LEU A O 1
ATOM 1672 N N . SER A 1 208 ? 8.609 0.214 -6.66 1 96.44 208 SER A N 1
ATOM 1673 C CA . SER A 1 208 ? 8.422 0.966 -7.895 1 96.44 208 SER A CA 1
ATOM 1674 C C . SER A 1 208 ? 8.18 0.034 -9.078 1 96.44 208 SER A C 1
ATOM 1676 O O . SER A 1 208 ? 7.285 0.279 -9.891 1 96.44 208 SER A O 1
ATOM 1678 N N . GLN A 1 209 ? 8.992 -1.045 -9.078 1 96.81 209 GLN A N 1
ATOM 1679 C CA . GLN A 1 209 ? 8.828 -2.031 -10.141 1 96.81 209 GLN A CA 1
ATOM 1680 C C . GLN A 1 209 ? 7.441 -2.662 -10.102 1 96.81 209 GLN A C 1
ATOM 1682 O O . GLN A 1 209 ? 6.773 -2.766 -11.133 1 96.81 209 GLN A O 1
ATOM 1687 N N . LEU A 1 210 ? 7.012 -3.047 -8.938 1 98 210 LEU A N 1
ATOM 1688 C CA . LEU A 1 210 ? 5.711 -3.68 -8.758 1 98 210 LEU A CA 1
ATOM 1689 C C . LEU A 1 210 ? 4.586 -2.719 -9.133 1 98 210 LEU A C 1
ATOM 1691 O O . LEU A 1 210 ? 3.701 -3.064 -9.922 1 98 210 LEU A O 1
ATOM 1695 N N . HIS A 1 211 ? 4.629 -1.529 -8.633 1 96.94 211 HIS A N 1
ATOM 1696 C CA . HIS A 1 211 ? 3.598 -0.527 -8.867 1 96.94 211 HIS A CA 1
ATOM 1697 C C . HIS A 1 211 ? 3.469 -0.206 -10.359 1 96.94 211 HIS A C 1
ATOM 1699 O O . HIS A 1 211 ? 2.359 -0.133 -10.883 1 96.94 211 HIS A O 1
ATOM 1705 N N . ASN A 1 212 ? 4.621 -0.015 -11.039 1 96.81 212 ASN A N 1
ATOM 1706 C CA . ASN A 1 212 ? 4.605 0.319 -12.461 1 96.81 212 ASN A CA 1
ATOM 1707 C C . ASN A 1 212 ? 4.012 -0.81 -13.297 1 96.81 212 ASN A C 1
ATOM 1709 O O . ASN A 1 212 ? 3.254 -0.559 -14.234 1 96.81 212 ASN A O 1
ATOM 1713 N N . LEU A 1 213 ? 4.348 -2.004 -12.922 1 98.44 213 LEU A N 1
ATOM 1714 C CA . LEU A 1 213 ? 3.842 -3.139 -13.688 1 98.44 213 LEU A CA 1
ATOM 1715 C C . LEU A 1 213 ? 2.342 -3.312 -13.469 1 98.44 213 LEU A C 1
ATOM 1717 O O . LEU A 1 213 ? 1.61 -3.643 -14.406 1 98.44 213 LEU A O 1
ATOM 1721 N N . VAL A 1 214 ? 1.832 -3.088 -12.25 1 98.38 214 VAL A N 1
ATOM 1722 C CA . VAL A 1 214 ? 0.399 -3.105 -11.977 1 98.38 214 VAL A CA 1
ATOM 1723 C C . VAL A 1 214 ? -0.311 -2.102 -12.883 1 98.38 214 VAL A C 1
ATOM 1725 O O . VAL A 1 214 ? -1.323 -2.426 -13.508 1 98.38 214 VAL A O 1
ATOM 1728 N N . GLY A 1 215 ? 0.262 -0.899 -12.992 1 97.38 215 GLY A N 1
ATOM 1729 C CA . GLY A 1 215 ? -0.304 0.118 -13.859 1 97.38 215 GLY A CA 1
ATOM 1730 C C . GLY A 1 215 ? -0.299 -0.28 -15.328 1 97.38 215 GLY A C 1
ATOM 1731 O O . GLY A 1 215 ? -1.266 -0.025 -16.047 1 97.38 215 GLY A O 1
ATOM 1732 N N . ASN A 1 216 ? 0.782 -0.904 -15.727 1 98.38 216 ASN A N 1
ATOM 1733 C CA . ASN A 1 216 ? 0.892 -1.332 -17.109 1 98.38 216 ASN A CA 1
ATOM 1734 C C . ASN A 1 216 ? -0.18 -2.357 -17.469 1 98.38 216 ASN A C 1
ATOM 1736 O O . ASN A 1 216 ? -0.821 -2.254 -18.516 1 98.38 216 ASN A O 1
ATOM 1740 N N . ILE A 1 217 ? -0.401 -3.314 -16.609 1 98.5 217 ILE A N 1
ATOM 1741 C CA . ILE A 1 217 ? -1.385 -4.359 -16.859 1 98.5 217 ILE A CA 1
ATOM 1742 C C . ILE A 1 217 ? -2.789 -3.76 -16.859 1 98.5 217 ILE A C 1
ATOM 1744 O O . ILE A 1 217 ? -3.615 -4.086 -17.719 1 98.5 217 ILE A O 1
ATOM 1748 N N . ARG A 1 218 ? -3.047 -2.91 -15.898 1 97.94 218 ARG A N 1
ATOM 1749 C CA . ARG A 1 218 ? -4.328 -2.213 -15.852 1 97.94 218 ARG A CA 1
ATOM 1750 C C . ARG A 1 218 ? -4.605 -1.488 -17.156 1 97.94 218 ARG A C 1
ATOM 1752 O O . ARG A 1 218 ? -5.699 -1.596 -17.719 1 97.94 218 ARG A O 1
ATOM 1759 N N . ASP A 1 219 ? -3.617 -0.774 -17.672 1 97.62 219 ASP A N 1
ATOM 1760 C CA . ASP A 1 219 ? -3.768 -0.018 -18.906 1 97.62 219 ASP A CA 1
ATOM 1761 C C . ASP A 1 219 ? -4.012 -0.949 -20.094 1 97.62 219 ASP A C 1
ATOM 1763 O O . ASP A 1 219 ? -4.812 -0.639 -20.984 1 97.62 219 ASP A O 1
ATOM 1767 N N . MET A 1 220 ? -3.359 -2.035 -20.125 1 98.06 220 MET A N 1
ATOM 1768 C CA . MET A 1 220 ? -3.533 -3.006 -21.203 1 98.06 220 MET A CA 1
ATOM 1769 C C . MET A 1 220 ? -4.953 -3.561 -21.203 1 98.06 220 MET A C 1
ATOM 1771 O O . MET A 1 220 ? -5.555 -3.729 -22.266 1 98.06 220 MET A O 1
ATOM 1775 N N . VAL A 1 221 ? -5.453 -3.84 -20.016 1 98.25 221 VAL A N 1
ATOM 1776 C CA . VAL A 1 221 ? -6.824 -4.324 -19.891 1 98.25 221 VAL A CA 1
ATOM 1777 C C . VAL A 1 221 ? -7.793 -3.271 -20.422 1 98.25 221 VAL A C 1
ATOM 1779 O O . VAL A 1 221 ? -8.711 -3.592 -21.188 1 98.25 221 VAL A O 1
ATOM 1782 N N . GLU A 1 222 ? -7.578 -2.029 -20.062 1 96.94 222 GLU A N 1
ATOM 1783 C CA . GLU A 1 222 ? -8.438 -0.942 -20.516 1 96.94 222 GLU A CA 1
ATOM 1784 C C . GLU A 1 222 ? -8.375 -0.785 -22.031 1 96.94 222 GLU A C 1
ATOM 1786 O O . GLU A 1 222 ? -9.398 -0.595 -22.688 1 96.94 222 GLU A O 1
ATOM 1791 N N . ASP A 1 223 ? -7.23 -0.895 -22.578 1 97.25 223 ASP A N 1
ATOM 1792 C CA . ASP A 1 223 ? -7.043 -0.779 -24.031 1 97.25 223 ASP A CA 1
ATOM 1793 C C . ASP A 1 223 ? -7.738 -1.921 -24.766 1 97.25 223 ASP A C 1
ATOM 1795 O O . ASP A 1 223 ? -8.383 -1.701 -25.781 1 97.25 223 ASP A O 1
ATOM 1799 N N . LEU A 1 224 ? -7.602 -3.08 -24.234 1 97 224 LEU A N 1
ATOM 1800 C CA . LEU A 1 224 ? -8.219 -4.25 -24.844 1 97 224 LEU A CA 1
ATOM 1801 C C . LEU A 1 224 ? -9.742 -4.164 -24.766 1 97 224 LEU A C 1
ATOM 1803 O O . LEU A 1 224 ? -10.438 -4.555 -25.719 1 97 224 LEU A O 1
ATOM 1807 N N . ASP A 1 225 ? -10.266 -3.668 -23.656 1 95.5 225 ASP A N 1
ATOM 1808 C CA . ASP A 1 225 ? -11.711 -3.508 -23.5 1 95.5 225 ASP A CA 1
ATOM 1809 C C . ASP A 1 225 ? -12.266 -2.467 -24.469 1 95.5 225 ASP A C 1
ATOM 1811 O O . ASP A 1 225 ? -13.375 -2.617 -24.984 1 95.5 225 ASP A O 1
ATOM 1815 N N . LYS A 1 226 ? -11.555 -1.396 -24.703 1 92.62 226 LYS A N 1
ATOM 1816 C CA . LYS A 1 226 ? -11.984 -0.332 -25.609 1 92.62 226 LYS A CA 1
ATOM 1817 C C . LYS A 1 226 ? -11.977 -0.803 -27.062 1 92.62 226 LYS A C 1
ATOM 1819 O O . LYS A 1 226 ? -12.766 -0.328 -27.875 1 92.62 226 LYS A O 1
ATOM 1824 N N . ASN A 1 227 ? -11.148 -1.679 -27.422 1 88.25 227 ASN A N 1
ATOM 1825 C CA . ASN A 1 227 ? -10.969 -2.105 -28.797 1 88.25 227 ASN A CA 1
ATOM 1826 C C . ASN A 1 227 ? -11.695 -3.42 -29.078 1 88.25 227 ASN A C 1
ATOM 1828 O O . ASN A 1 227 ? -11.5 -4.027 -30.141 1 88.25 227 ASN A O 1
ATOM 1832 N N . LYS A 1 228 ? -12.438 -3.912 -28.062 1 78.12 228 LYS A N 1
ATOM 1833 C CA . LYS A 1 228 ? -13.25 -5.098 -28.312 1 78.12 228 LYS A CA 1
ATOM 1834 C C . LYS A 1 228 ? -14.266 -4.852 -29.422 1 78.12 228 LYS A C 1
ATOM 1836 O O . LYS A 1 228 ? -14.922 -3.809 -29.438 1 78.12 228 LYS A O 1
ATOM 1841 N N . PRO A 1 229 ? -14.273 -5.605 -30.547 1 61.97 229 PRO A N 1
ATOM 1842 C CA . PRO A 1 229 ? -15.297 -5.41 -31.578 1 61.97 229 PRO A CA 1
ATOM 1843 C C . PRO A 1 229 ? -16.719 -5.426 -31.016 1 61.97 229 PRO A C 1
ATOM 1845 O O . PRO A 1 229 ? -16.984 -6.109 -30.016 1 61.97 229 PRO A O 1
ATOM 1848 N N . GLU A 1 230 ? -17.625 -4.453 -31.172 1 52.38 230 GLU A N 1
ATOM 1849 C CA . GLU A 1 230 ? -19.031 -4.227 -30.828 1 52.38 230 GLU A CA 1
ATOM 1850 C C . GLU A 1 230 ? -19.812 -5.531 -30.844 1 52.38 230 GLU A C 1
ATOM 1852 O O . GLU A 1 230 ? -20.781 -5.688 -30.094 1 52.38 230 GLU A O 1
ATOM 1857 N N . ASN A 1 231 ? -19.688 -6.441 -31.688 1 44.66 231 ASN A N 1
ATOM 1858 C CA . ASN A 1 231 ? -20.594 -7.57 -31.875 1 44.66 231 ASN A CA 1
ATOM 1859 C C . ASN A 1 231 ? -20.594 -8.492 -30.656 1 44.66 231 ASN A C 1
ATOM 1861 O O . ASN A 1 231 ? -21.438 -9.398 -30.562 1 44.66 231 ASN A O 1
ATOM 1865 N N . MET A 1 232 ? -19.734 -8.547 -29.859 1 42 232 MET A N 1
ATOM 1866 C CA . MET A 1 232 ? -19.734 -9.469 -28.719 1 42 232 MET A CA 1
ATOM 1867 C C . MET A 1 232 ? -20.594 -8.922 -27.578 1 42 232 MET A C 1
ATOM 1869 O O . MET A 1 232 ? -20.969 -9.656 -26.672 1 42 232 MET A O 1
ATOM 1873 N N . ASN A 1 233 ? -20.75 -7.742 -27.344 1 39.38 233 ASN A N 1
ATOM 1874 C CA . ASN A 1 233 ? -21.656 -7.227 -26.312 1 39.38 233 ASN A CA 1
ATOM 1875 C C . ASN A 1 233 ? -23.109 -7.383 -26.719 1 39.38 233 ASN A C 1
ATOM 1877 O O . ASN A 1 233 ? -24.016 -7.148 -25.906 1 39.38 233 ASN A O 1
ATOM 1881 N N . LYS A 1 234 ? -23.516 -7.375 -27.984 1 38.47 234 LYS A N 1
ATOM 1882 C CA . LYS A 1 234 ? -24.922 -7.449 -28.391 1 38.47 234 LYS A CA 1
ATOM 1883 C C . LYS A 1 234 ? -25.484 -8.844 -28.141 1 38.47 234 LYS A C 1
ATOM 1885 O O . LYS A 1 234 ? -26.672 -9.094 -28.391 1 38.47 234 LYS A O 1
ATOM 1890 N N . ILE A 1 235 ? -24.703 -9.906 -28.109 1 31.97 235 ILE A N 1
ATOM 1891 C CA . ILE A 1 235 ? -25.312 -11.227 -27.953 1 31.97 235 ILE A CA 1
ATOM 1892 C C . ILE A 1 235 ? -25.812 -11.406 -26.531 1 31.97 235 ILE A C 1
ATOM 1894 O O . ILE A 1 235 ? -26.5 -12.375 -26.219 1 31.97 235 ILE A O 1
ATOM 1898 N N . LEU A 1 236 ? -25.359 -10.773 -25.594 1 29.75 236 LEU A N 1
ATOM 1899 C CA . LEU A 1 236 ? -25.875 -11.039 -24.25 1 29.75 236 LEU A CA 1
ATOM 1900 C C . LEU A 1 236 ? -27.062 -10.133 -23.953 1 29.75 236 LEU A C 1
ATOM 1902 O O . LEU A 1 236 ? -27.609 -10.172 -22.844 1 29.75 236 LEU A O 1
ATOM 1906 N N . LYS A 1 237 ? -27.469 -9.188 -24.875 1 24.66 237 LYS A N 1
ATOM 1907 C CA . LYS A 1 237 ? -28.766 -8.57 -24.641 1 24.66 237 LYS A CA 1
ATOM 1908 C C . LYS A 1 237 ? -29.875 -9.328 -25.359 1 24.66 237 LYS A C 1
ATOM 1910 O O . LYS A 1 237 ? -29.719 -9.711 -26.516 1 24.66 237 LYS A O 1
ATOM 1915 N N . MET B 1 1 ? -18.75 18.297 21.391 1 44.91 1 MET B N 1
ATOM 1916 C CA . MET B 1 1 ? -17.406 17.766 21.25 1 44.91 1 MET B CA 1
ATOM 1917 C C . MET B 1 1 ? -16.734 17.594 22.609 1 44.91 1 MET B C 1
ATOM 1919 O O . MET B 1 1 ? -15.555 17.875 22.766 1 44.91 1 MET B O 1
ATOM 1923 N N . GLU B 1 2 ? -17.469 17.312 23.594 1 62.69 2 GLU B N 1
ATOM 1924 C CA . GLU B 1 2 ? -17.031 17.328 24.984 1 62.69 2 GLU B CA 1
ATOM 1925 C C . GLU B 1 2 ? -15.867 16.375 25.203 1 62.69 2 GLU B C 1
ATOM 1927 O O . GLU B 1 2 ? -14.898 16.719 25.891 1 62.69 2 GLU B O 1
ATOM 1932 N N . LYS B 1 3 ? -15.75 15.227 24.391 1 81.56 3 LYS B N 1
ATOM 1933 C CA . LYS B 1 3 ? -14.758 14.18 24.641 1 81.56 3 LYS B CA 1
ATOM 1934 C C . LYS B 1 3 ? -13.438 14.5 23.969 1 81.56 3 LYS B C 1
ATOM 1936 O O . LYS B 1 3 ? -12.375 14.055 24.406 1 81.56 3 LYS B O 1
ATOM 1941 N N . HIS B 1 4 ? -13.32 15.477 23.125 1 93.44 4 HIS B N 1
ATOM 1942 C CA . HIS B 1 4 ? -12.109 15.742 22.359 1 93.44 4 HIS B CA 1
ATOM 1943 C C . HIS B 1 4 ? -11.75 17.219 22.406 1 93.44 4 HIS B C 1
ATOM 1945 O O . HIS B 1 4 ? -11.43 17.812 21.375 1 93.44 4 HIS B O 1
ATOM 1951 N N . GLU B 1 5 ? -11.859 17.781 23.641 1 94.62 5 GLU B N 1
ATOM 1952 C CA . GLU B 1 5 ? -11.461 19.172 23.812 1 94.62 5 GLU B CA 1
ATOM 1953 C C . GLU B 1 5 ? -9.961 19.344 23.609 1 94.62 5 GLU B C 1
ATOM 1955 O O . GLU B 1 5 ? -9.164 18.5 24.031 1 94.62 5 GLU B O 1
ATOM 1960 N N . TYR B 1 6 ? -9.641 20.484 23.141 1 96.94 6 TYR B N 1
ATOM 1961 C CA . TYR B 1 6 ? -8.234 20.781 22.891 1 96.94 6 TYR B CA 1
ATOM 1962 C C . TYR B 1 6 ? -7.484 20.984 24.203 1 96.94 6 TYR B C 1
ATOM 1964 O O . TYR B 1 6 ? -7.973 21.672 25.109 1 96.94 6 TYR B O 1
ATOM 1972 N N . GLN B 1 7 ? -6.391 20.406 24.297 1 97.5 7 GLN B N 1
ATOM 1973 C CA . GLN B 1 7 ? -5.406 20.672 25.344 1 97.5 7 GLN B CA 1
ATOM 1974 C C . GLN B 1 7 ? -4.004 20.812 24.766 1 97.5 7 GLN B C 1
ATOM 1976 O O . GLN B 1 7 ? -3.523 19.906 24.062 1 97.5 7 GLN B O 1
ATOM 1981 N N . ALA B 1 8 ? -3.381 21.906 25 1 97.44 8 ALA B N 1
ATOM 1982 C CA . ALA B 1 8 ? -2.027 22.141 24.5 1 97.44 8 ALA B CA 1
ATOM 1983 C C . ALA B 1 8 ? -1.051 21.109 25.078 1 97.44 8 ALA B C 1
ATOM 1985 O O . ALA B 1 8 ? -1.192 20.672 26.219 1 97.44 8 ALA B O 1
ATOM 1986 N N . PRO B 1 9 ? -0.092 20.719 24.219 1 97.94 9 PRO B N 1
ATOM 1987 C CA . PRO B 1 9 ? 0.891 19.766 24.75 1 97.94 9 PRO B CA 1
ATOM 1988 C C . PRO B 1 9 ? 1.739 20.344 25.875 1 97.94 9 PRO B C 1
ATOM 1990 O O . PRO B 1 9 ? 2.086 21.531 25.844 1 97.94 9 PRO B O 1
ATOM 1993 N N . GLY B 1 10 ? 2.035 19.547 26.844 1 97.44 10 GLY B N 1
ATOM 1994 C CA . GLY B 1 10 ? 2.988 19.938 27.875 1 97.44 10 GLY B CA 1
ATOM 1995 C C . GLY B 1 10 ? 4.43 19.844 27.406 1 97.44 10 GLY B C 1
ATOM 1996 O O . GLY B 1 10 ? 4.711 19.312 26.328 1 97.44 10 GLY B O 1
ATOM 1997 N N . PRO B 1 11 ? 5.355 20.312 28.234 1 96.31 11 PRO B N 1
ATOM 1998 C CA . PRO B 1 11 ? 6.766 20.391 27.844 1 96.31 11 PRO B CA 1
ATOM 1999 C C . PRO B 1 11 ? 7.398 19.016 27.641 1 96.31 11 PRO B C 1
ATOM 2001 O O . PRO B 1 11 ? 8.398 18.875 26.938 1 96.31 11 PRO B O 1
ATOM 2004 N N . ASN B 1 12 ? 6.793 17.969 28.203 1 97.38 12 ASN B N 1
ATOM 2005 C CA . ASN B 1 12 ? 7.398 16.641 28.125 1 97.38 12 ASN B CA 1
ATOM 2006 C C . ASN B 1 12 ? 6.605 15.719 27.203 1 97.38 12 ASN B C 1
ATOM 2008 O O . ASN B 1 12 ? 6.891 14.523 27.109 1 97.38 12 ASN B O 1
ATOM 2012 N N . ASP B 1 13 ? 5.578 16.266 26.578 1 98.5 13 ASP B N 1
ATOM 2013 C CA . ASP B 1 13 ? 4.777 15.461 25.656 1 98.5 13 ASP B CA 1
ATOM 2014 C C . ASP B 1 13 ? 5.535 15.18 24.359 1 98.5 13 ASP B C 1
ATOM 2016 O O . ASP B 1 13 ? 6.344 16 23.922 1 98.5 13 ASP B O 1
ATOM 2020 N N . SER B 1 14 ? 5.414 13.977 23.875 1 98.5 14 SER B N 1
ATOM 2021 C CA . SER B 1 14 ? 6.027 13.57 22.609 1 98.5 14 SER B CA 1
ATOM 2022 C C . SER B 1 14 ? 5.188 14.016 21.422 1 98.5 14 SER B C 1
ATOM 2024 O O . SER B 1 14 ? 3.967 13.852 21.422 1 98.5 14 SER B O 1
ATOM 2026 N N . ARG B 1 15 ? 5.844 14.648 20.438 1 97.56 15 ARG B N 1
ATOM 2027 C CA . ARG B 1 15 ? 5.156 15.094 19.219 1 97.56 15 ARG B CA 1
ATOM 2028 C C . ARG B 1 15 ? 5.918 14.664 17.969 1 97.56 15 ARG B C 1
ATOM 2030 O O . ARG B 1 15 ? 7.121 14.406 18.031 1 97.56 15 ARG B O 1
ATOM 2037 N N . SER B 1 16 ? 5.156 14.508 16.938 1 96.94 16 SER B N 1
ATOM 2038 C CA . SER B 1 16 ? 5.676 13.977 15.68 1 96.94 16 SER B CA 1
ATOM 2039 C C . SER B 1 16 ? 5.883 15.086 14.656 1 96.94 16 SER B C 1
ATOM 2041 O O . SER B 1 16 ? 5.504 16.234 14.891 1 96.94 16 SER B O 1
ATOM 2043 N N . PRO B 1 17 ? 6.484 14.773 13.547 1 95.62 17 PRO B N 1
ATOM 2044 C CA . PRO B 1 17 ? 6.555 15.727 12.438 1 95.62 17 PRO B CA 1
ATOM 2045 C C . PRO B 1 17 ? 5.227 15.875 11.703 1 95.62 17 PRO B C 1
ATOM 2047 O O . PRO B 1 17 ? 5.113 16.688 10.781 1 95.62 17 PRO B O 1
ATOM 2050 N N . CYS B 1 18 ? 4.227 15.18 12.047 1 96.25 18 CYS B N 1
ATOM 2051 C CA . CYS B 1 18 ? 2.922 15.219 11.391 1 96.25 18 CYS B CA 1
ATOM 2052 C C . CYS B 1 18 ? 1.925 16.031 12.211 1 96.25 18 CYS B C 1
ATOM 2054 O O . CYS B 1 18 ? 1.405 15.539 13.219 1 96.25 18 CYS B O 1
ATOM 2056 N N . PRO B 1 19 ? 1.548 17.203 11.75 1 96.69 19 PRO B N 1
ATOM 2057 C CA . PRO B 1 19 ? 0.619 18.062 12.508 1 96.69 19 PRO B CA 1
ATOM 2058 C C . PRO B 1 19 ? -0.733 17.391 12.734 1 96.69 19 PRO B C 1
ATOM 2060 O O . PRO B 1 19 ? -1.383 17.641 13.758 1 96.69 19 PRO B O 1
ATOM 2063 N N . ALA B 1 20 ? -1.097 16.578 11.812 1 97.38 20 ALA B N 1
ATOM 2064 C CA . ALA B 1 20 ? -2.381 15.898 11.969 1 97.38 20 ALA B CA 1
ATOM 2065 C C . ALA B 1 20 ? -2.357 14.945 13.164 1 97.38 20 ALA B C 1
ATOM 2067 O O . ALA B 1 20 ? -3.295 14.922 13.969 1 97.38 20 ALA B O 1
ATOM 2068 N N . LEU B 1 21 ? -1.314 14.164 13.312 1 98.19 21 LEU B N 1
ATOM 2069 C CA . LEU B 1 21 ? -1.185 13.258 14.453 1 98.19 21 LEU B CA 1
ATOM 2070 C C . LEU B 1 21 ? -1.077 14.039 15.758 1 98.19 21 LEU B C 1
ATOM 2072 O O . LEU B 1 21 ? -1.652 13.641 16.766 1 98.19 21 LEU B O 1
ATOM 2076 N N . ASN B 1 22 ? -0.329 15.133 15.727 1 98.38 22 ASN B N 1
ATOM 2077 C CA . ASN B 1 22 ? -0.236 15.984 16.906 1 98.38 22 ASN B CA 1
ATOM 2078 C C . ASN B 1 22 ? -1.601 16.531 17.312 1 98.38 22 ASN B C 1
ATOM 2080 O O . ASN B 1 22 ? -1.915 16.625 18.5 1 98.38 22 ASN B O 1
ATOM 2084 N N . SER B 1 23 ? -2.379 16.906 16.328 1 98.19 23 SER B N 1
ATOM 2085 C CA . SER B 1 23 ? -3.729 17.391 16.609 1 98.19 23 SER B CA 1
ATOM 2086 C C . SER B 1 23 ? -4.582 16.297 17.25 1 98.19 23 SER B C 1
ATOM 2088 O O . SER B 1 23 ? -5.332 16.562 18.188 1 98.19 23 SER B O 1
ATOM 2090 N N . LEU B 1 24 ? -4.445 15.086 16.75 1 98.5 24 LEU B N 1
ATOM 2091 C CA . LEU B 1 24 ? -5.172 13.969 17.344 1 98.5 24 LEU B CA 1
ATOM 2092 C C . LEU B 1 24 ? -4.797 13.797 18.812 1 98.5 24 LEU B C 1
ATOM 2094 O O . LEU B 1 24 ? -5.66 13.523 19.641 1 98.5 24 LEU B O 1
ATOM 2098 N N . ALA B 1 25 ? -3.512 13.953 19.078 1 98.69 25 ALA B N 1
ATOM 2099 C CA . ALA B 1 25 ? -3.068 13.852 20.469 1 98.69 25 ALA B CA 1
ATOM 2100 C C . ALA B 1 25 ? -3.604 15.016 21.297 1 98.69 25 ALA B C 1
ATOM 2102 O O . ALA B 1 25 ? -4.129 14.812 22.406 1 98.69 25 ALA B O 1
ATOM 2103 N N . ASN B 1 26 ? -3.518 16.203 20.781 1 98.5 26 ASN B N 1
ATOM 2104 C CA . ASN B 1 26 ? -3.949 17.391 21.5 1 98.5 26 ASN B CA 1
ATOM 2105 C C . ASN B 1 26 ? -5.449 17.375 21.781 1 98.5 26 ASN B C 1
ATOM 2107 O O . ASN B 1 26 ? -5.922 18 22.734 1 98.5 26 ASN B O 1
ATOM 2111 N N . HIS B 1 27 ? -6.164 16.656 21 1 97.81 27 HIS B N 1
ATOM 2112 C CA . HIS B 1 27 ? -7.613 16.578 21.172 1 97.81 27 HIS B CA 1
ATOM 2113 C C . HIS B 1 27 ? -8.031 15.281 21.844 1 97.81 27 HIS B C 1
ATOM 2115 O O . HIS B 1 27 ? -9.219 15.008 22 1 97.81 27 HIS B O 1
ATOM 2121 N N . GLY B 1 28 ? -7.098 14.406 22.141 1 97.81 28 GLY B N 1
ATOM 2122 C CA . GLY B 1 28 ? -7.375 13.242 22.969 1 97.81 28 GLY B CA 1
ATOM 2123 C C . GLY B 1 28 ? -7.852 12.047 22.172 1 97.81 28 GLY B C 1
ATOM 2124 O O . GLY B 1 28 ? -8.383 11.086 22.734 1 97.81 28 GLY B O 1
ATOM 2125 N N . TYR B 1 29 ? -7.734 12.062 20.859 1 98.06 29 TYR B N 1
ATOM 2126 C CA . TYR B 1 29 ? -7.945 10.859 20.078 1 98.06 29 TYR B CA 1
ATOM 2127 C C . TYR B 1 29 ? -6.816 9.859 20.297 1 98.06 29 TYR B C 1
ATOM 2129 O O . TYR B 1 29 ? -7.027 8.641 20.203 1 98.06 29 TYR B O 1
ATOM 2137 N N . LEU B 1 30 ? -5.641 10.398 20.484 1 98.56 30 LEU B N 1
ATOM 2138 C CA . LEU B 1 30 ? -4.453 9.688 20.938 1 98.56 30 LEU B CA 1
ATOM 2139 C C . LEU B 1 30 ? -4.102 10.07 22.359 1 98.56 30 LEU B C 1
ATOM 2141 O O . LEU B 1 30 ? -4.578 11.086 22.875 1 98.56 30 LEU B O 1
ATOM 2145 N N . PRO B 1 31 ? -3.283 9.148 23.047 1 98.31 31 PRO B N 1
ATOM 2146 C CA . PRO B 1 31 ? -2.791 9.641 24.344 1 98.31 31 PRO B CA 1
ATOM 2147 C C . PRO B 1 31 ? -2.193 11.039 24.25 1 98.31 31 PRO B C 1
ATOM 2149 O O . PRO B 1 31 ? -1.313 11.289 23.422 1 98.31 31 PRO B O 1
ATOM 2152 N N . ARG B 1 32 ? -2.641 11.961 25.062 1 98.38 32 ARG B N 1
ATOM 2153 C CA . ARG B 1 32 ? -2.275 13.367 24.969 1 98.38 32 ARG B CA 1
ATOM 2154 C C . ARG B 1 32 ? -0.772 13.555 25.141 1 98.38 32 ARG B C 1
ATOM 2156 O O . ARG B 1 32 ? -0.184 14.477 24.578 1 98.38 32 ARG B O 1
ATOM 2163 N N . ASN B 1 33 ? -0.154 12.672 25.891 1 98.62 33 ASN B N 1
ATOM 2164 C CA . ASN B 1 33 ? 1.282 12.82 26.094 1 98.62 33 ASN B CA 1
ATOM 2165 C C . ASN B 1 33 ? 2.078 12.32 24.906 1 98.62 33 ASN B C 1
ATOM 2167 O O . ASN B 1 33 ? 3.293 12.516 24.828 1 98.62 33 ASN B O 1
ATOM 2171 N N . GLY B 1 34 ? 1.449 11.633 23.922 1 98.62 34 GLY B N 1
ATOM 2172 C CA . GLY B 1 34 ? 2.062 11.211 22.672 1 98.62 34 GLY B CA 1
ATOM 2173 C C . GLY B 1 34 ? 2.994 10.023 22.844 1 98.62 34 GLY B C 1
ATOM 2174 O O . GLY B 1 34 ? 3.848 9.773 21.984 1 98.62 34 GLY B O 1
ATOM 2175 N N . LYS B 1 35 ? 2.855 9.305 24 1 98.38 35 LYS B N 1
ATOM 2176 C CA . LYS B 1 35 ? 3.801 8.234 24.297 1 98.38 35 LYS B CA 1
ATOM 2177 C C . LYS B 1 35 ? 3.094 6.883 24.375 1 98.38 35 LYS B C 1
ATOM 2179 O O . LYS B 1 35 ? 1.889 6.82 24.625 1 98.38 35 LYS B O 1
ATOM 2184 N N . ASN B 1 36 ? 3.896 5.836 24 1 97.31 36 ASN B N 1
ATOM 2185 C CA . ASN B 1 36 ? 3.461 4.449 24.141 1 97.31 36 ASN B CA 1
ATOM 2186 C C . ASN B 1 36 ? 2.174 4.184 23.359 1 97.31 36 ASN B C 1
ATOM 2188 O O . ASN B 1 36 ? 1.228 3.605 23.906 1 97.31 36 ASN B O 1
ATOM 2192 N N . ILE B 1 37 ? 2.104 4.672 22.188 1 97.94 37 ILE B N 1
ATOM 2193 C CA . ILE B 1 37 ? 0.935 4.523 21.328 1 97.94 37 ILE B CA 1
ATOM 2194 C C . ILE B 1 37 ? 1.018 3.199 20.562 1 97.94 37 ILE B C 1
ATOM 2196 O O . ILE B 1 37 ? 2.01 2.928 19.875 1 97.94 37 ILE B O 1
ATOM 2200 N N . THR B 1 38 ? 0.038 2.354 20.703 1 95.31 38 THR B N 1
ATOM 2201 C CA . THR B 1 38 ? -0.012 1.091 19.969 1 95.31 38 THR B CA 1
ATOM 2202 C C . THR B 1 38 ? -0.507 1.307 18.547 1 95.31 38 THR B C 1
ATOM 2204 O O . THR B 1 38 ? -1.123 2.332 18.25 1 95.31 38 THR B O 1
ATOM 2207 N N . ALA B 1 39 ? -0.265 0.318 17.75 1 93.31 39 ALA B N 1
ATOM 2208 C CA . ALA B 1 39 ? -0.775 0.384 16.391 1 93.31 39 ALA B CA 1
ATOM 2209 C C . ALA B 1 39 ? -2.297 0.49 16.375 1 93.31 39 ALA B C 1
ATOM 2211 O O . ALA B 1 39 ? -2.867 1.235 15.578 1 93.31 39 ALA B O 1
ATOM 2212 N N . ASN B 1 40 ? -2.951 -0.221 17.234 1 93.81 40 ASN B N 1
ATOM 2213 C CA . ASN B 1 40 ? -4.41 -0.187 17.297 1 93.81 40 ASN B CA 1
ATOM 2214 C C . ASN B 1 40 ? -4.922 1.192 17.688 1 93.81 40 ASN B C 1
ATOM 2216 O O . ASN B 1 40 ? -5.934 1.659 17.156 1 93.81 40 ASN B O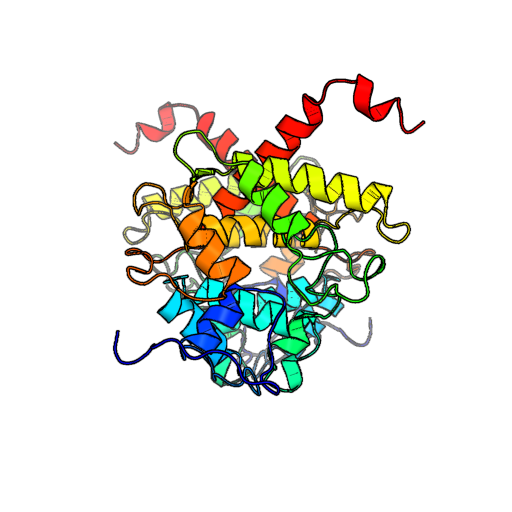 1
ATOM 2220 N N . GLN B 1 41 ? -4.262 1.83 18.609 1 97.31 41 GLN B N 1
ATOM 2221 C CA . GLN B 1 41 ? -4.641 3.184 19 1 97.31 41 GLN B CA 1
ATOM 2222 C C . GLN B 1 41 ? -4.492 4.152 17.828 1 97.31 41 GLN B C 1
ATOM 2224 O O . GLN B 1 41 ? -5.34 5.027 17.625 1 97.31 41 GLN B O 1
ATOM 2229 N N . LEU B 1 42 ? -3.443 3.982 17.031 1 97.75 42 LEU B N 1
ATOM 2230 C CA . LEU B 1 42 ? -3.254 4.816 15.852 1 97.75 42 LEU B CA 1
ATOM 2231 C C . LEU B 1 42 ? -4.379 4.598 14.844 1 97.75 42 LEU B C 1
ATOM 2233 O O . LEU B 1 42 ? -4.961 5.562 14.344 1 97.75 42 LEU B O 1
ATOM 2237 N N . ILE B 1 43 ? -4.656 3.332 14.617 1 97.31 43 ILE B N 1
ATOM 2238 C CA . ILE B 1 43 ? -5.688 2.979 13.648 1 97.31 43 ILE B CA 1
ATOM 2239 C C . ILE B 1 43 ? -7.02 3.598 14.062 1 97.31 43 ILE B C 1
ATOM 2241 O O . ILE B 1 43 ? -7.684 4.25 13.258 1 97.31 43 ILE B O 1
ATOM 2245 N N . GLU B 1 44 ? -7.398 3.465 15.305 1 98.12 44 GLU B N 1
ATOM 2246 C CA . GLU B 1 44 ? -8.672 3.973 15.805 1 98.12 44 GLU B CA 1
ATOM 2247 C C . GLU B 1 44 ? -8.711 5.5 15.773 1 98.12 44 GLU B C 1
ATOM 2249 O O . GLU B 1 44 ? -9.719 6.09 15.375 1 98.12 44 GLU B O 1
ATOM 2254 N N . ALA B 1 45 ? -7.637 6.129 16.156 1 98.5 45 ALA B N 1
ATOM 2255 C CA . ALA B 1 45 ? -7.578 7.586 16.188 1 98.5 45 ALA B CA 1
ATOM 2256 C C . ALA B 1 45 ? -7.715 8.172 14.789 1 98.5 45 ALA B C 1
ATOM 2258 O O . ALA B 1 45 ? -8.438 9.148 14.578 1 98.5 45 ALA B O 1
ATOM 2259 N N . ILE B 1 46 ? -7.02 7.57 13.82 1 98.56 46 ILE B N 1
ATOM 2260 C CA . ILE B 1 46 ? -7.059 8.039 12.445 1 98.56 46 ILE B CA 1
ATOM 2261 C C . ILE B 1 46 ? -8.461 7.859 11.875 1 98.56 46 ILE B C 1
ATOM 2263 O O . ILE B 1 46 ? -9 8.766 11.234 1 98.56 46 ILE B O 1
ATOM 2267 N N . ASN B 1 47 ? -9.016 6.73 12.188 1 98.56 47 ASN B N 1
ATOM 2268 C CA . ASN B 1 47 ? -10.367 6.473 11.719 1 98.56 47 ASN B CA 1
ATOM 2269 C C . ASN B 1 47 ? -11.383 7.391 12.398 1 98.56 47 ASN B C 1
ATOM 2271 O O . ASN B 1 47 ? -12.195 8.031 11.734 1 98.56 47 ASN B O 1
ATOM 2275 N N . GLU B 1 48 ? -11.352 7.52 13.688 1 97.44 48 GLU B N 1
ATOM 2276 C CA . GLU B 1 48 ? -12.312 8.32 14.438 1 97.44 48 GLU B CA 1
ATOM 2277 C C . GLU B 1 48 ? -12.133 9.805 14.164 1 97.44 48 GLU B C 1
ATOM 2279 O O . GLU B 1 48 ? -13.117 10.547 14.078 1 97.44 48 GLU B O 1
ATOM 2284 N N . GLY B 1 49 ? -10.914 10.219 14.031 1 97 49 GLY B N 1
ATOM 2285 C CA . GLY B 1 49 ? -10.633 11.641 13.875 1 97 49 GLY B CA 1
ATOM 2286 C C . GLY B 1 49 ? -10.867 12.133 12.461 1 97 49 GLY B C 1
ATOM 2287 O O . GLY B 1 49 ? -11.281 13.281 12.258 1 97 49 GLY B O 1
ATOM 2288 N N . PHE B 1 50 ? -10.656 11.266 11.438 1 97.31 50 PHE B N 1
ATOM 2289 C CA . PHE B 1 50 ? -10.633 11.773 10.07 1 97.31 50 PHE B CA 1
ATOM 2290 C C . PHE B 1 50 ? -11.594 10.992 9.18 1 97.31 50 PHE B C 1
ATOM 2292 O O . PHE B 1 50 ? -11.867 11.391 8.055 1 97.31 50 PHE B O 1
ATOM 2299 N N . ASN B 1 51 ? -12.07 9.883 9.633 1 97.88 51 ASN B N 1
ATOM 2300 C CA . ASN B 1 51 ? -12.891 8.945 8.883 1 97.88 51 ASN B CA 1
ATOM 2301 C C . ASN B 1 51 ? -12.141 8.359 7.695 1 97.88 51 ASN B C 1
ATOM 2303 O O . ASN B 1 51 ? -12.727 8.086 6.645 1 97.88 51 ASN B O 1
ATOM 2307 N N . VAL B 1 52 ? -10.836 8.289 7.832 1 98.5 52 VAL B N 1
ATOM 2308 C CA . VAL B 1 52 ? -10.023 7.477 6.934 1 98.5 52 VAL B CA 1
ATOM 2309 C C . VAL B 1 52 ? -10.32 5.996 7.156 1 98.5 52 VAL B C 1
ATOM 2311 O O . VAL B 1 52 ? -10.453 5.551 8.297 1 98.5 52 VAL B O 1
ATOM 2314 N N . SER B 1 53 ? -10.453 5.262 6.094 1 98.12 53 SER B N 1
ATOM 2315 C CA . SER B 1 53 ? -10.812 3.855 6.246 1 98.12 53 SER B CA 1
ATOM 2316 C C . SER B 1 53 ? -9.852 3.137 7.195 1 98.12 53 SER B C 1
ATOM 2318 O O . SER B 1 53 ? -8.656 3.443 7.227 1 98.12 53 SER B O 1
ATOM 2320 N N . LYS B 1 54 ? -10.359 2.123 7.895 1 96.19 54 LYS B N 1
ATOM 2321 C CA . LYS B 1 54 ? -9.531 1.369 8.836 1 96.19 54 LYS B CA 1
ATOM 2322 C C . LYS B 1 54 ? -8.414 0.63 8.102 1 96.19 54 LYS B C 1
ATOM 2324 O O . LYS B 1 54 ? -7.34 0.411 8.664 1 96.19 54 LYS B O 1
ATOM 2329 N N . PHE B 1 55 ? -8.633 0.314 6.887 1 94.56 55 PHE B N 1
ATOM 2330 C CA . PHE B 1 55 ? -7.594 -0.367 6.121 1 94.56 55 PHE B CA 1
ATOM 2331 C C . PHE B 1 55 ? -6.43 0.573 5.824 1 94.56 55 PHE B C 1
ATOM 2333 O O . PHE B 1 55 ? -5.27 0.21 6.016 1 94.56 55 PHE B O 1
ATOM 2340 N N . ILE B 1 56 ? -6.77 1.799 5.379 1 97.5 56 ILE B N 1
ATOM 2341 C CA . ILE B 1 56 ? -5.715 2.777 5.145 1 97.5 56 ILE B CA 1
ATOM 2342 C C . ILE B 1 56 ? -4.984 3.074 6.457 1 97.5 56 ILE B C 1
ATOM 2344 O O . ILE B 1 56 ? -3.754 3.105 6.496 1 97.5 56 ILE B O 1
ATOM 2348 N N . ALA B 1 57 ? -5.742 3.242 7.531 1 98.12 57 ALA B N 1
ATOM 2349 C CA . ALA B 1 57 ? -5.156 3.518 8.844 1 98.12 57 ALA B CA 1
ATOM 2350 C C . ALA B 1 57 ? -4.23 2.387 9.273 1 98.12 57 ALA B C 1
ATOM 2352 O O . ALA B 1 57 ? -3.174 2.633 9.859 1 98.12 57 ALA B O 1
ATOM 2353 N N . PHE B 1 58 ? -4.641 1.19 8.992 1 95.62 58 PHE B N 1
ATOM 2354 C CA . PHE B 1 58 ? -3.834 0.016 9.305 1 95.62 58 PHE B CA 1
ATOM 2355 C C . PHE B 1 58 ? -2.502 0.062 8.562 1 95.62 58 PHE B C 1
ATOM 2357 O O . PHE B 1 58 ? -1.443 -0.119 9.164 1 95.62 58 PHE B O 1
ATOM 2364 N N . ILE B 1 59 ? -2.504 0.358 7.266 1 95.5 59 ILE B N 1
ATOM 2365 C CA . ILE B 1 59 ? -1.287 0.427 6.465 1 95.5 59 ILE B CA 1
ATOM 2366 C C . ILE B 1 59 ? -0.381 1.533 7 1 95.5 59 ILE B C 1
ATOM 2368 O O . ILE B 1 59 ? 0.808 1.308 7.242 1 95.5 59 ILE B O 1
ATOM 2372 N N . LEU B 1 60 ? -0.935 2.691 7.234 1 96.19 60 LEU B N 1
ATOM 2373 C CA . LEU B 1 60 ? -0.144 3.814 7.719 1 96.19 60 LEU B CA 1
ATOM 2374 C C . LEU B 1 60 ? 0.5 3.486 9.062 1 96.19 60 LEU B C 1
ATOM 2376 O O . LEU B 1 60 ? 1.678 3.783 9.281 1 96.19 60 LEU B O 1
ATOM 2380 N N . SER B 1 61 ? -0.218 2.842 9.945 1 95.75 61 SER B N 1
ATOM 2381 C CA . SER B 1 61 ? 0.245 2.568 11.297 1 95.75 61 SER B CA 1
ATOM 2382 C C . SER B 1 61 ? 1.333 1.5 11.305 1 95.75 61 SER B C 1
ATOM 2384 O O . SER B 1 61 ? 2.398 1.696 11.891 1 95.75 61 SER B O 1
ATOM 2386 N N . HIS B 1 62 ? 1.121 0.461 10.586 1 93.56 62 HIS B N 1
ATOM 2387 C CA . HIS B 1 62 ? 2.061 -0.652 10.633 1 93.56 62 HIS B CA 1
ATOM 2388 C C . HIS B 1 62 ? 3.264 -0.398 9.734 1 93.56 62 HIS B C 1
ATOM 2390 O O . HIS B 1 62 ? 4.395 -0.737 10.086 1 93.56 62 HIS B O 1
ATOM 2396 N N . ALA B 1 63 ? 3.02 0.158 8.555 1 92.62 63 ALA B N 1
ATOM 2397 C CA . ALA B 1 63 ? 4.145 0.483 7.68 1 92.62 63 ALA B CA 1
ATOM 2398 C C . ALA B 1 63 ? 5.051 1.528 8.32 1 92.62 63 ALA B C 1
ATOM 2400 O O . ALA B 1 63 ? 6.277 1.429 8.234 1 92.62 63 ALA B O 1
ATOM 2401 N N . GLY B 1 64 ? 4.43 2.531 8.953 1 92.5 64 GLY B N 1
ATOM 2402 C CA . GLY B 1 64 ? 5.234 3.504 9.672 1 92.5 64 GLY B CA 1
ATOM 2403 C C . GLY B 1 64 ? 6.086 2.881 10.766 1 92.5 64 GLY B C 1
ATOM 2404 O O . GLY B 1 64 ? 7.281 3.164 10.859 1 92.5 64 GLY B O 1
ATOM 2405 N N . SER B 1 65 ? 5.449 2.031 11.531 1 93 65 SER B N 1
ATOM 2406 C CA . SER B 1 65 ? 6.172 1.354 12.602 1 93 65 SER B CA 1
ATOM 2407 C C . SER B 1 65 ? 7.301 0.488 12.047 1 93 65 SER B C 1
ATOM 2409 O O . SER B 1 65 ? 8.398 0.458 12.609 1 93 65 SER B O 1
ATOM 2411 N N . TYR B 1 66 ? 7.07 -0.179 10.961 1 91.88 66 TYR B N 1
ATOM 2412 C CA . TYR B 1 66 ? 8.078 -1.021 10.328 1 91.88 66 TYR B CA 1
ATOM 2413 C C . TYR B 1 66 ? 9.266 -0.189 9.859 1 91.88 66 TYR B C 1
ATOM 2415 O O . TYR B 1 66 ? 10.422 -0.539 10.125 1 91.88 66 TYR B O 1
ATOM 2423 N N . LEU B 1 67 ? 8.984 0.924 9.234 1 91.81 67 LEU B N 1
ATOM 2424 C CA . LEU B 1 67 ? 10.023 1.751 8.633 1 91.81 67 LEU B CA 1
ATOM 2425 C C . LEU B 1 67 ? 10.938 2.34 9.711 1 91.81 67 LEU B C 1
ATOM 2427 O O . LEU B 1 67 ? 12.125 2.541 9.477 1 91.81 67 LEU B O 1
ATOM 2431 N N . ILE B 1 68 ? 10.383 2.5 10.898 1 93.25 68 ILE B N 1
ATOM 2432 C CA . ILE B 1 68 ? 11.219 3.111 11.93 1 93.25 68 ILE B CA 1
ATOM 2433 C C . ILE B 1 68 ? 11.742 2.035 12.875 1 93.25 68 ILE B C 1
ATOM 2435 O O . ILE B 1 68 ? 12.32 2.346 13.922 1 93.25 68 ILE B O 1
ATOM 2439 N N . GLY B 1 69 ? 11.477 0.798 12.641 1 90.31 69 GLY B N 1
ATOM 2440 C CA . GLY B 1 69 ? 12.039 -0.316 13.391 1 90.31 69 GLY B CA 1
ATOM 2441 C C . GLY B 1 69 ? 11.328 -0.573 14.703 1 90.31 69 GLY B C 1
ATOM 2442 O O . GLY B 1 69 ? 11.938 -1.06 15.664 1 90.31 69 GLY B O 1
ATOM 2443 N N . LYS B 1 70 ? 10.039 -0.266 14.797 1 87.75 70 LYS B N 1
ATOM 2444 C CA . LYS B 1 70 ? 9.312 -0.388 16.062 1 87.75 70 LYS B CA 1
ATOM 2445 C C . LYS B 1 70 ? 8.273 -1.502 15.992 1 87.75 70 LYS B C 1
ATOM 2447 O O . LYS B 1 70 ? 7.328 -1.523 16.781 1 87.75 70 LYS B O 1
ATOM 2452 N N . THR B 1 71 ? 8.312 -2.438 15.164 1 81.94 71 THR B N 1
ATOM 2453 C CA . THR B 1 71 ? 7.355 -3.531 15.039 1 81.94 71 THR B CA 1
ATOM 2454 C C . THR B 1 71 ? 7.418 -4.449 16.25 1 81.94 71 THR B C 1
ATOM 2456 O O . THR B 1 71 ? 6.395 -4.957 16.719 1 81.94 71 THR B O 1
ATOM 2459 N N . ARG B 1 72 ? 8.547 -4.641 16.812 1 74 72 ARG B N 1
ATOM 2460 C CA . ARG B 1 72 ? 8.766 -5.582 17.906 1 74 72 ARG B CA 1
ATOM 2461 C C . ARG B 1 72 ? 8.227 -5.023 19.219 1 74 72 ARG B C 1
ATOM 2463 O O . ARG B 1 72 ? 7.652 -5.762 20.016 1 74 72 ARG B O 1
ATOM 2470 N N . GLU B 1 73 ? 8.32 -3.717 19.406 1 76 73 GLU B N 1
ATOM 2471 C CA . GLU B 1 73 ? 7.891 -3.068 20.641 1 76 73 GLU B CA 1
ATOM 2472 C C . GLU B 1 73 ? 6.367 -2.992 20.719 1 76 73 GLU B C 1
ATOM 2474 O O . GLU B 1 73 ? 5.801 -2.934 21.812 1 76 73 GLU B O 1
ATOM 2479 N N . GLY B 1 74 ? 5.816 -2.926 19.719 1 85.19 74 GLY B N 1
ATOM 2480 C CA . GLY B 1 74 ? 4.363 -2.889 19.641 1 85.19 74 GLY B CA 1
ATOM 2481 C C . GLY B 1 74 ? 3.783 -1.521 19.953 1 85.19 74 GLY B C 1
ATOM 2482 O O . GLY B 1 74 ? 2.566 -1.333 19.906 1 85.19 74 GLY B O 1
ATOM 2483 N N . GLU B 1 75 ? 4.711 -0.567 20.344 1 94.44 75 GLU B N 1
ATOM 2484 C CA . GLU B 1 75 ? 4.285 0.801 20.625 1 94.44 75 GLU B CA 1
ATOM 2485 C C . GLU B 1 75 ? 5.309 1.812 20.109 1 94.44 75 GLU B C 1
ATOM 2487 O O . GLU B 1 75 ? 6.48 1.479 19.922 1 94.44 75 GLU B O 1
ATOM 2492 N N . LEU B 1 76 ? 4.812 3.01 19.891 1 96.94 76 LEU B N 1
ATOM 2493 C CA . LEU B 1 76 ? 5.703 4.105 19.516 1 96.94 76 LEU B CA 1
ATOM 2494 C C . LEU B 1 76 ? 5.289 5.398 20.219 1 96.94 76 LEU B C 1
ATOM 2496 O O . LEU B 1 76 ? 4.172 5.5 20.734 1 96.94 76 LEU B O 1
ATOM 2500 N N . SER B 1 77 ? 6.273 6.227 20.359 1 98.06 77 SER B N 1
ATOM 2501 C CA . SER B 1 77 ? 5.984 7.621 20.688 1 98.06 77 SER B CA 1
ATOM 2502 C C . SER B 1 77 ? 6.016 8.492 19.438 1 98.06 77 SER B C 1
ATOM 2504 O O . SER B 1 77 ? 6.715 8.18 18.469 1 98.06 77 SER B O 1
ATOM 2506 N N . LEU B 1 78 ? 5.266 9.562 19.469 1 98.06 78 LEU B N 1
ATOM 2507 C CA . LEU B 1 78 ? 5.133 10.406 18.297 1 98.06 78 LEU B CA 1
ATOM 2508 C C . LEU B 1 78 ? 6.496 10.914 17.828 1 98.06 78 LEU B C 1
ATOM 2510 O O . LEU B 1 78 ? 6.746 11.039 16.641 1 98.06 78 LEU B O 1
ATOM 2514 N N . GLU B 1 79 ? 7.402 11.141 18.75 1 97.12 79 GLU B N 1
ATOM 2515 C CA . GLU B 1 79 ? 8.719 11.664 18.391 1 97.12 79 GLU B CA 1
ATOM 2516 C C . GLU B 1 79 ? 9.531 10.641 17.609 1 97.12 79 GLU B C 1
ATOM 2518 O O . GLU B 1 79 ? 10.492 10.992 16.922 1 97.12 79 GLU B O 1
ATOM 2523 N N . ASP B 1 80 ? 9.227 9.336 17.766 1 96.5 80 ASP B N 1
ATOM 2524 C CA . ASP B 1 80 ? 9.922 8.281 17.016 1 96.5 80 ASP B CA 1
ATOM 2525 C C . ASP B 1 80 ? 9.789 8.5 15.508 1 96.5 80 ASP B C 1
ATOM 2527 O O . ASP B 1 80 ? 10.602 7.984 14.734 1 96.5 80 ASP B O 1
ATOM 2531 N N . LEU B 1 81 ? 8.82 9.32 15.094 1 95.69 81 LEU B N 1
ATOM 2532 C CA . LEU B 1 81 ? 8.508 9.492 13.68 1 95.69 81 LEU B CA 1
ATOM 2533 C C . LEU B 1 81 ? 9.43 10.523 13.047 1 95.69 81 LEU B C 1
ATOM 2535 O O . LEU B 1 81 ? 9.406 10.719 11.828 1 95.69 81 LEU B O 1
ATOM 2539 N N . PHE B 1 82 ? 10.32 11.148 13.781 1 94.81 82 PHE B N 1
ATOM 2540 C CA . PHE B 1 82 ? 11.398 11.953 13.227 1 94.81 82 PHE B CA 1
ATOM 2541 C C . PHE B 1 82 ? 12.508 11.062 12.664 1 94.81 82 PHE B C 1
ATOM 2543 O O . PHE B 1 82 ? 13.461 11.562 12.055 1 94.81 82 PHE B O 1
ATOM 2550 N N . ASN B 1 83 ? 12.32 9.898 12.516 1 92.12 83 ASN B N 1
ATOM 2551 C CA . ASN B 1 83 ? 13.234 8.922 11.938 1 92.12 83 ASN B CA 1
ATOM 2552 C C . ASN B 1 83 ? 13.422 9.148 10.438 1 92.12 83 ASN B C 1
ATOM 2554 O O . ASN B 1 83 ? 12.453 9.445 9.727 1 92.12 83 ASN B O 1
ATOM 2558 N N . ASP B 1 84 ? 14.531 8.93 9.898 1 88.56 84 ASP B N 1
ATOM 2559 C CA . ASP B 1 84 ? 14.906 9.242 8.516 1 88.56 84 ASP B CA 1
ATOM 2560 C C . ASP B 1 84 ? 14.102 8.398 7.531 1 88.56 84 ASP B C 1
ATOM 2562 O O . ASP B 1 84 ? 14.031 8.719 6.344 1 88.56 84 ASP B O 1
ATOM 2566 N N . ALA B 1 85 ? 13.562 7.316 8.039 1 86.31 85 ALA B N 1
ATOM 2567 C CA . ALA B 1 85 ? 12.758 6.465 7.164 1 86.31 85 ALA B CA 1
ATOM 2568 C C . ALA B 1 85 ? 11.391 7.098 6.895 1 86.31 85 ALA B C 1
ATOM 2570 O O . ALA B 1 85 ? 10.711 6.719 5.941 1 86.31 85 ALA B O 1
ATOM 2571 N N . ILE B 1 86 ? 10.984 8.008 7.715 1 87.06 86 ILE B N 1
ATOM 2572 C CA . ILE B 1 86 ? 9.695 8.68 7.59 1 87.06 86 ILE B CA 1
ATOM 2573 C C . ILE B 1 86 ? 9.906 10.141 7.195 1 87.06 86 ILE B C 1
ATOM 2575 O O . ILE B 1 86 ? 9.305 10.625 6.234 1 87.06 86 ILE B O 1
ATOM 2579 N N . GLU B 1 87 ? 10.812 10.695 7.926 1 87.44 87 GLU B N 1
ATOM 2580 C CA . GLU B 1 87 ? 11.094 12.102 7.648 1 87.44 87 GLU B CA 1
ATOM 2581 C C . GLU B 1 87 ? 12.008 12.25 6.434 1 87.44 87 GLU B C 1
ATOM 2583 O O . GLU B 1 87 ? 12.945 11.477 6.258 1 87.44 87 GLU B O 1
ATOM 2588 N N . HIS B 1 88 ? 11.719 13.125 5.59 1 90.5 88 HIS B N 1
ATOM 2589 C CA . HIS B 1 88 ? 12.43 13.367 4.34 1 90.5 88 HIS B CA 1
ATOM 2590 C C . HIS B 1 88 ? 12.617 14.867 4.09 1 90.5 88 HIS B C 1
ATOM 2592 O O . HIS B 1 88 ? 11.859 15.68 4.625 1 90.5 88 HIS B O 1
ATOM 2598 N N . PRO B 1 89 ? 13.609 15.164 3.322 1 94.88 89 PRO B N 1
ATOM 2599 C CA . PRO B 1 89 ? 13.656 16.547 2.848 1 94.88 89 PRO B CA 1
ATOM 2600 C C . PRO B 1 89 ? 12.422 16.938 2.035 1 94.88 89 PRO B C 1
ATOM 2602 O O . PRO B 1 89 ? 11.57 16.078 1.749 1 94.88 89 PRO B O 1
ATOM 2605 N N . VAL B 1 90 ? 12.258 18.188 1.835 1 97.19 90 VAL B N 1
ATOM 2606 C CA . VAL B 1 90 ? 11.203 18.719 0.982 1 97.19 90 VAL B CA 1
ATOM 2607 C C . VAL B 1 90 ? 9.891 18.781 1.762 1 97.19 90 VAL B C 1
ATOM 2609 O O . VAL B 1 90 ? 8.805 18.703 1.176 1 97.19 90 VAL B O 1
ATOM 2612 N N . SER B 1 91 ? 10 18.812 3.066 1 96 91 SER B N 1
ATOM 2613 C CA . SER B 1 91 ? 8.812 19.016 3.887 1 96 91 SER B CA 1
ATOM 2614 C C . SER B 1 91 ? 8.133 20.344 3.564 1 96 91 SER B C 1
ATOM 2616 O O . SER B 1 91 ? 8.797 21.328 3.236 1 96 91 SER B O 1
ATOM 2618 N N . LEU B 1 92 ? 6.84 20.422 3.746 1 95.69 92 LEU B N 1
ATOM 2619 C CA . LEU B 1 92 ? 6.07 21.625 3.484 1 95.69 92 LEU B CA 1
ATOM 2620 C C . LEU B 1 92 ? 6.355 22.688 4.539 1 95.69 92 LEU B C 1
ATOM 2622 O O . LEU B 1 92 ? 6.328 23.891 4.246 1 95.69 92 LEU B O 1
ATOM 2626 N N . THR B 1 93 ? 6.605 22.172 5.738 1 94.06 93 THR B N 1
ATOM 2627 C CA . THR B 1 93 ? 6.539 23.172 6.797 1 94.06 93 THR B CA 1
ATOM 2628 C C . THR B 1 93 ? 7.789 23.125 7.672 1 94.06 93 THR B C 1
ATOM 2630 O O . THR B 1 93 ? 7.922 23.891 8.625 1 94.06 93 THR B O 1
ATOM 2633 N N . ARG B 1 94 ? 8.773 22.25 7.387 1 95.06 94 ARG B N 1
ATOM 2634 C CA . ARG B 1 94 ? 9.984 22.141 8.188 1 95.06 94 ARG B CA 1
ATOM 2635 C C . ARG B 1 94 ? 11.227 22.156 7.305 1 95.06 94 ARG B C 1
ATOM 2637 O O . ARG B 1 94 ? 11.211 21.625 6.191 1 95.06 94 ARG B O 1
ATOM 2644 N N . PRO B 1 95 ? 12.242 22.766 7.832 1 95.88 95 PRO B N 1
ATOM 2645 C CA . PRO B 1 95 ? 13.492 22.734 7.059 1 95.88 95 PRO B CA 1
ATOM 2646 C C . PRO B 1 95 ? 14.117 21.344 7.008 1 95.88 95 PRO B C 1
ATOM 2648 O O . PRO B 1 95 ? 13.805 20.484 7.84 1 95.88 95 PRO B O 1
ATOM 2651 N N . ASP B 1 96 ? 14.922 21.125 6 1 96.62 96 ASP B N 1
ATOM 2652 C CA . ASP B 1 96 ? 15.695 19.891 5.941 1 96.62 96 ASP B CA 1
ATOM 2653 C C . ASP B 1 96 ? 16.562 19.719 7.184 1 96.62 96 ASP B C 1
ATOM 2655 O O . ASP B 1 96 ? 17.203 20.672 7.637 1 96.62 96 ASP B O 1
ATOM 2659 N N . LYS B 1 97 ? 16.547 18.516 7.715 1 95.5 97 LYS B N 1
ATOM 2660 C CA . LYS B 1 97 ? 17.297 18.203 8.938 1 95.5 97 LYS B CA 1
ATOM 2661 C C . LYS B 1 97 ? 18.766 18.609 8.797 1 95.5 97 LYS B C 1
ATOM 2663 O O . LYS B 1 97 ? 19.375 19.062 9.758 1 95.5 97 LYS B O 1
ATOM 2668 N N . ASP B 1 98 ? 19.344 18.531 7.586 1 95.88 98 ASP B N 1
ATOM 2669 C CA . ASP B 1 98 ? 20.75 18.812 7.352 1 95.88 98 ASP B CA 1
ATOM 2670 C C . ASP B 1 98 ? 21 20.312 7.258 1 95.88 98 ASP B C 1
ATOM 2672 O O . ASP B 1 98 ? 22.156 20.75 7.297 1 95.88 98 ASP B O 1
ATOM 2676 N N . LEU B 1 99 ? 19.984 21.109 7.203 1 96.19 99 LEU B N 1
ATOM 2677 C CA . LEU B 1 99 ? 20.141 22.531 6.961 1 96.19 99 LEU B CA 1
ATOM 2678 C C . LEU B 1 99 ? 19.797 23.344 8.211 1 96.19 99 LEU B C 1
ATOM 2680 O O . LEU B 1 99 ? 20.078 24.547 8.266 1 96.19 99 LEU B O 1
ATOM 2684 N N . SER B 1 100 ? 19.172 22.688 9.164 1 94.81 100 SER B N 1
ATOM 2685 C CA . SER B 1 100 ? 18.703 23.453 10.312 1 94.81 100 SER B CA 1
ATOM 2686 C C . SER B 1 100 ? 18.688 22.609 11.578 1 94.81 100 SER B C 1
ATOM 2688 O O . SER B 1 100 ? 18.266 21.453 11.555 1 94.81 100 SER B O 1
ATOM 2690 N N . GLU B 1 101 ? 19.016 23.172 12.711 1 93.25 101 GLU B N 1
ATOM 2691 C CA . GLU B 1 101 ? 18.922 22.531 14.016 1 93.25 101 GLU B CA 1
ATOM 2692 C C . GLU B 1 101 ? 17.484 22.5 14.508 1 93.25 101 GLU B C 1
ATOM 2694 O O . GLU B 1 101 ? 17.125 21.703 15.383 1 93.25 101 GLU B O 1
ATOM 2699 N N . ASP B 1 102 ? 16.719 23.375 13.93 1 93.81 102 ASP B N 1
ATOM 2700 C CA . ASP B 1 102 ? 15.328 23.516 14.336 1 93.81 102 ASP B CA 1
ATOM 2701 C C . ASP B 1 102 ? 14.406 22.734 13.398 1 93.81 102 ASP B C 1
ATOM 2703 O O . ASP B 1 102 ? 13.25 23.109 13.195 1 93.81 102 ASP B O 1
ATOM 2707 N N . TYR B 1 103 ? 14.93 21.672 12.758 1 94.12 103 TYR B N 1
ATOM 2708 C CA . TYR B 1 103 ? 14.18 20.953 11.742 1 94.12 103 TYR B CA 1
ATOM 2709 C C . TYR B 1 103 ? 12.961 20.266 12.344 1 94.12 103 TYR B C 1
ATOM 2711 O O . TYR B 1 103 ? 12.055 19.844 11.617 1 94.12 103 TYR B O 1
ATOM 2719 N N . ARG B 1 104 ? 12.867 20.172 13.68 1 94.19 104 ARG B N 1
ATOM 2720 C CA . ARG B 1 104 ? 11.75 19.5 14.336 1 94.19 104 ARG B CA 1
ATOM 2721 C C . ARG B 1 104 ? 10.609 20.469 14.602 1 94.19 104 ARG B C 1
ATOM 2723 O O . ARG B 1 104 ? 9.531 20.062 15.031 1 94.19 104 ARG B O 1
ATOM 2730 N N . LYS B 1 105 ? 10.859 21.734 14.336 1 93.69 105 LYS B N 1
ATOM 2731 C CA . LYS B 1 105 ? 9.852 22.766 14.555 1 93.69 105 LYS B CA 1
ATOM 2732 C C . LYS B 1 105 ? 9.297 23.281 13.227 1 93.69 105 LYS B C 1
ATOM 2734 O O . LYS B 1 105 ? 9.984 23.25 12.203 1 93.69 105 LYS B O 1
ATOM 2739 N N . ILE B 1 106 ? 8.109 23.766 13.273 1 95.19 106 ILE B N 1
ATOM 2740 C CA . ILE B 1 106 ? 7.508 24.375 12.102 1 95.19 106 ILE B CA 1
ATOM 2741 C C . ILE B 1 106 ? 8.242 25.672 11.766 1 95.19 106 ILE B C 1
ATOM 2743 O O . ILE B 1 106 ? 8.57 26.453 12.664 1 95.19 106 ILE B O 1
ATOM 2747 N N . SER B 1 107 ? 8.531 25.859 10.5 1 96.38 107 SER B N 1
ATOM 2748 C CA . SER B 1 107 ? 9.148 27.094 10.016 1 96.38 107 SER B CA 1
ATOM 2749 C C . SER B 1 107 ? 8.094 28.109 9.594 1 96.38 107 SER B C 1
ATOM 2751 O O . SER B 1 107 ? 7.34 27.875 8.648 1 96.38 107 SER B O 1
ATOM 2753 N N . PRO B 1 108 ? 8.07 29.266 10.258 1 96.12 108 PRO B N 1
ATOM 2754 C CA . PRO B 1 108 ? 7.121 30.297 9.828 1 96.12 108 PRO B CA 1
ATOM 2755 C C . PRO B 1 108 ? 7.312 30.703 8.367 1 96.12 108 PRO B C 1
ATOM 2757 O O . PRO B 1 108 ? 6.332 30.969 7.668 1 96.12 108 PRO B O 1
ATOM 2760 N N . GLU B 1 109 ? 8.523 30.703 7.941 1 96.75 109 GLU B N 1
ATOM 2761 C CA . GLU B 1 109 ? 8.82 31.078 6.562 1 96.75 109 GLU B CA 1
ATOM 2762 C C . GLU B 1 109 ? 8.25 30.062 5.574 1 96.75 109 GLU B C 1
ATOM 2764 O O . GLU B 1 109 ? 7.68 30.438 4.547 1 96.75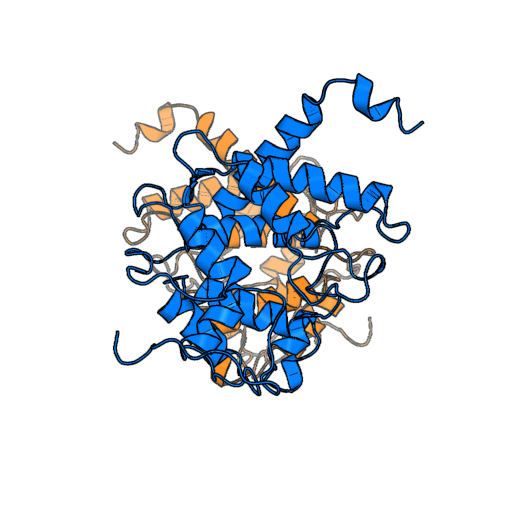 109 GLU B O 1
ATOM 2769 N N . LEU B 1 110 ? 8.422 28.781 5.871 1 97.5 110 LEU B N 1
ATOM 2770 C CA . LEU B 1 110 ? 7.906 27.75 4.98 1 97.5 110 LEU B CA 1
ATOM 2771 C C . LEU B 1 110 ? 6.379 27.734 4.992 1 97.5 110 LEU B C 1
ATOM 2773 O O . LEU B 1 110 ? 5.746 27.516 3.957 1 97.5 110 LEU B O 1
ATOM 2777 N N . LEU B 1 111 ? 5.789 27.969 6.152 1 97.5 111 LEU B N 1
ATOM 2778 C CA . LEU B 1 111 ? 4.336 28.078 6.238 1 97.5 111 LEU B CA 1
ATOM 2779 C C . LEU B 1 111 ? 3.824 29.234 5.387 1 97.5 111 LEU B C 1
ATOM 2781 O O . LEU B 1 111 ? 2.852 29.078 4.645 1 97.5 111 LEU B O 1
ATOM 2785 N N . ASP B 1 112 ? 4.508 30.375 5.5 1 97.5 112 ASP B N 1
ATOM 2786 C CA . ASP B 1 112 ? 4.129 31.547 4.707 1 97.5 112 ASP B CA 1
ATOM 2787 C C . ASP B 1 112 ? 4.238 31.25 3.213 1 97.5 112 ASP B C 1
ATOM 2789 O O . ASP B 1 112 ? 3.379 31.656 2.428 1 97.5 112 ASP B O 1
ATOM 2793 N N . SER B 1 113 ? 5.328 30.578 2.848 1 98.06 113 SER B N 1
ATOM 2794 C CA . SER B 1 113 ? 5.504 30.172 1.455 1 98.06 113 SER B CA 1
ATOM 2795 C C . SER B 1 113 ? 4.348 29.312 0.976 1 98.06 113 SER B C 1
ATOM 2797 O O . SER B 1 113 ? 3.818 29.516 -0.117 1 98.06 113 SER B O 1
ATOM 2799 N N . LEU B 1 114 ? 3.922 28.328 1.77 1 98.38 114 LEU B N 1
ATOM 2800 C CA . LEU B 1 114 ? 2.793 27.469 1.431 1 98.38 114 LEU B CA 1
ATOM 2801 C C . LEU B 1 114 ? 1.51 28.281 1.301 1 98.38 114 LEU B C 1
ATOM 2803 O O . LEU B 1 114 ? 0.783 28.156 0.313 1 98.38 114 LEU B O 1
ATOM 2807 N N . PHE B 1 115 ? 1.249 29.188 2.201 1 98.12 115 PHE B N 1
ATOM 2808 C CA . PHE B 1 115 ? -0.001 29.938 2.232 1 98.12 115 PHE B CA 1
ATOM 2809 C C . PHE B 1 115 ? -0.035 30.969 1.119 1 98.12 115 PHE B C 1
ATOM 2811 O O . PHE B 1 115 ? -1.109 31.406 0.704 1 98.12 115 PHE B O 1
ATOM 2818 N N . SER B 1 116 ? 1.12 31.375 0.625 1 97.94 116 SER B N 1
ATOM 2819 C CA . SER B 1 116 ? 1.175 32.312 -0.486 1 97.94 116 SER B CA 1
ATOM 2820 C C . SER B 1 116 ? 0.676 31.672 -1.778 1 97.94 116 SER B C 1
ATOM 2822 O O . SER B 1 116 ? 0.406 32.375 -2.758 1 97.94 116 SER B O 1
ATOM 2824 N N . GLU B 1 117 ? 0.521 30.344 -1.803 1 97.94 117 GLU B N 1
ATOM 2825 C CA . GLU B 1 117 ? 0.011 29.641 -2.973 1 97.94 117 GLU B CA 1
ATOM 2826 C C . GLU B 1 117 ? -1.515 29.656 -3.006 1 97.94 117 GLU B C 1
ATOM 2828 O O . GLU B 1 117 ? -2.127 29.031 -3.881 1 97.94 117 GLU B O 1
ATOM 2833 N N . LYS B 1 118 ? -2.18 30.359 -2.09 1 97.75 118 LYS B N 1
ATOM 2834 C CA . LYS B 1 118 ? -3.637 30.422 -2.023 1 97.75 118 LYS B CA 1
ATOM 2835 C C . LYS B 1 118 ? -4.211 31.141 -3.244 1 97.75 118 LYS B C 1
ATOM 2837 O O . LYS B 1 118 ? -3.549 31.984 -3.844 1 97.75 118 LYS B O 1
ATOM 2842 N N . ASN B 1 119 ? -5.398 30.719 -3.566 1 96.44 119 ASN B N 1
ATOM 2843 C CA . ASN B 1 119 ? -6.094 31.422 -4.641 1 96.44 119 ASN B CA 1
ATOM 2844 C C . ASN B 1 119 ? -6.871 32.625 -4.117 1 96.44 119 ASN B C 1
ATOM 2846 O O . ASN B 1 119 ? -6.734 33 -2.951 1 96.44 119 ASN B O 1
ATOM 2850 N N . GLU B 1 120 ? -7.688 33.25 -5 1 96.81 120 GLU B N 1
ATOM 2851 C CA . GLU B 1 120 ? -8.414 34.469 -4.68 1 96.81 120 GLU B CA 1
ATOM 2852 C C . GLU B 1 120 ? -9.469 34.219 -3.605 1 96.81 120 GLU B C 1
ATOM 2854 O O . GLU B 1 120 ? -9.875 35.156 -2.902 1 96.81 120 GLU B O 1
ATOM 2859 N N . ASN B 1 121 ? -9.922 33 -3.461 1 95.31 121 ASN B N 1
ATOM 2860 C CA . ASN B 1 121 ? -10.938 32.656 -2.477 1 95.31 121 ASN B CA 1
ATOM 2861 C C . ASN B 1 121 ? -10.312 32.156 -1.176 1 95.31 121 ASN B C 1
ATOM 2863 O O . ASN B 1 121 ? -10.977 31.516 -0.365 1 95.31 121 ASN B O 1
ATOM 2867 N N . ASN B 1 122 ? -8.961 32.375 -0.971 1 96.12 122 ASN B N 1
ATOM 2868 C CA . ASN B 1 122 ? -8.227 31.984 0.232 1 96.12 122 ASN B CA 1
ATOM 2869 C C . ASN B 1 122 ? -8.188 30.469 0.41 1 96.12 122 ASN B C 1
ATOM 2871 O O . ASN B 1 122 ? -8.336 29.969 1.525 1 96.12 122 ASN B O 1
ATOM 2875 N N . LYS B 1 123 ? -8.047 29.766 -0.714 1 96.94 123 LYS B N 1
ATOM 2876 C CA . LYS B 1 123 ? -7.969 28.312 -0.706 1 96.94 123 LYS B CA 1
ATOM 2877 C C . LYS B 1 123 ? -6.645 27.828 -1.291 1 96.94 123 LYS B C 1
ATOM 2879 O O . LYS B 1 123 ? -6.121 28.422 -2.232 1 96.94 123 LYS B O 1
ATOM 2884 N N . LEU B 1 124 ? -6.133 26.766 -0.71 1 97.75 124 LEU B N 1
ATOM 2885 C CA . LEU B 1 124 ? -5.062 25.984 -1.335 1 97.75 124 LEU B CA 1
ATOM 2886 C C . LEU B 1 124 ? -5.629 24.812 -2.127 1 97.75 124 LEU B C 1
ATOM 2888 O O . LEU B 1 124 ? -6.473 24.078 -1.624 1 97.75 124 LEU B O 1
ATOM 2892 N N . THR B 1 125 ? -5.234 24.672 -3.332 1 97.81 125 THR B N 1
ATOM 2893 C CA . THR B 1 125 ? -5.734 23.656 -4.246 1 97.81 125 THR B CA 1
ATOM 2894 C C . THR B 1 125 ? -4.688 22.562 -4.469 1 97.81 125 THR B C 1
ATOM 2896 O O . THR B 1 125 ? -3.572 22.656 -3.951 1 97.81 125 THR B O 1
ATOM 2899 N N . ARG B 1 126 ? -5.023 21.531 -5.262 1 97.94 126 ARG B N 1
ATOM 2900 C CA . ARG B 1 126 ? -4.047 20.531 -5.676 1 97.94 126 ARG B CA 1
ATOM 2901 C C . ARG B 1 126 ? -2.83 21.188 -6.32 1 97.94 126 ARG B C 1
ATOM 2903 O O . ARG B 1 126 ? -1.691 20.828 -6.027 1 97.94 126 ARG B O 1
ATOM 2910 N N . LYS B 1 127 ? -3.117 22.141 -7.113 1 97.88 127 LYS B N 1
ATOM 2911 C CA . LYS B 1 127 ? -2.051 22.828 -7.832 1 97.88 127 LYS B CA 1
ATOM 2912 C C . LYS B 1 127 ? -1.167 23.625 -6.871 1 97.88 127 LYS B C 1
ATOM 2914 O O . LYS B 1 127 ? 0.043 23.734 -7.082 1 97.88 127 LYS B O 1
ATOM 2919 N N . SER B 1 128 ? -1.8 24.219 -5.848 1 98.06 128 SER B N 1
ATOM 2920 C CA . SER B 1 128 ? -1.031 24.922 -4.824 1 98.06 128 SER B CA 1
ATOM 2921 C C . SER B 1 128 ? 0.008 24 -4.191 1 98.06 128 SER B C 1
ATOM 2923 O O . SER B 1 128 ? 1.173 24.391 -4.047 1 98.06 128 SER B O 1
ATOM 2925 N N . PHE B 1 129 ? -0.405 22.75 -3.871 1 98.38 129 PHE B N 1
ATOM 2926 C CA . PHE B 1 129 ? 0.499 21.797 -3.25 1 98.38 129 PHE B CA 1
ATOM 2927 C C . PHE B 1 129 ? 1.579 21.344 -4.23 1 98.38 129 PHE B C 1
ATOM 2929 O O . PHE B 1 129 ? 2.746 21.219 -3.857 1 98.38 129 PHE B O 1
ATOM 2936 N N . ALA B 1 130 ? 1.188 21.172 -5.496 1 98.56 130 ALA B N 1
ATOM 2937 C CA . ALA B 1 130 ? 2.164 20.797 -6.512 1 98.56 130 ALA B CA 1
ATOM 2938 C C . ALA B 1 130 ? 3.234 21.875 -6.676 1 98.56 130 ALA B C 1
ATOM 2940 O O . ALA B 1 130 ? 4.426 21.562 -6.738 1 98.56 130 ALA B O 1
ATOM 2941 N N . ARG B 1 131 ? 2.811 23.125 -6.703 1 98.25 131 ARG B N 1
ATOM 2942 C CA . ARG B 1 131 ? 3.75 24.234 -6.844 1 98.25 131 ARG B CA 1
ATOM 2943 C C . ARG B 1 131 ? 4.668 24.328 -5.629 1 98.25 131 ARG B C 1
ATOM 2945 O O . ARG B 1 131 ? 5.875 24.547 -5.77 1 98.25 131 ARG B O 1
ATOM 2952 N N . GLN B 1 132 ? 4.066 24.203 -4.512 1 98.31 132 GLN B N 1
ATOM 2953 C CA . GLN B 1 132 ? 4.871 24.266 -3.295 1 98.31 132 GLN B CA 1
ATOM 2954 C C . GLN B 1 132 ? 5.883 23.125 -3.242 1 98.31 132 GLN B C 1
ATOM 2956 O O . GLN B 1 132 ? 7.012 23.312 -2.783 1 98.31 132 GLN B O 1
ATOM 2961 N N . PHE B 1 133 ? 5.469 21.938 -3.689 1 98.44 133 PHE B N 1
ATOM 2962 C CA . PHE B 1 133 ? 6.395 20.812 -3.768 1 98.44 133 PHE B CA 1
ATOM 2963 C C . PHE B 1 133 ? 7.609 21.172 -4.613 1 98.44 133 PHE B C 1
ATOM 2965 O O . PHE B 1 133 ? 8.75 20.922 -4.207 1 98.44 133 PHE B O 1
ATOM 2972 N N . ILE B 1 134 ? 7.344 21.688 -5.734 1 98.25 134 ILE B N 1
ATOM 2973 C CA . ILE B 1 134 ? 8.414 22.016 -6.668 1 98.25 134 ILE B CA 1
ATOM 2974 C C . ILE B 1 134 ? 9.352 23.047 -6.031 1 98.25 134 ILE B C 1
ATOM 2976 O O . ILE B 1 134 ? 10.57 22.922 -6.102 1 98.25 134 ILE B O 1
ATOM 2980 N N . LYS B 1 135 ? 8.789 24.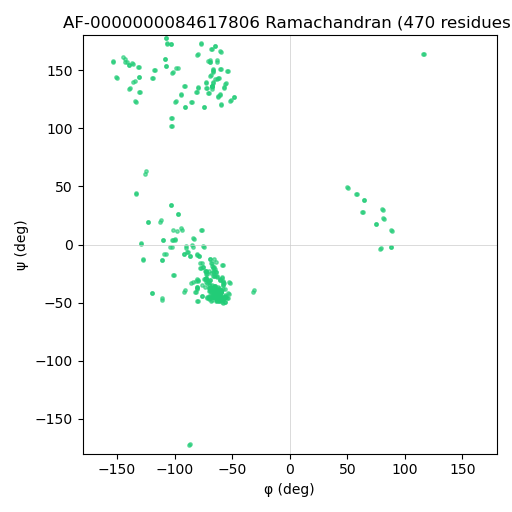047 -5.352 1 97.62 135 LYS B N 1
ATOM 2981 C CA . LYS B 1 135 ? 9.602 25.062 -4.664 1 97.62 135 LYS B CA 1
ATOM 2982 C C . LYS B 1 135 ? 10.508 24.406 -3.617 1 97.62 135 LYS B C 1
ATOM 2984 O O . LYS B 1 135 ? 11.703 24.688 -3.572 1 97.62 135 LYS B O 1
ATOM 2989 N N . ARG B 1 136 ? 9.938 23.516 -2.842 1 98.19 136 ARG B N 1
ATOM 2990 C CA . ARG B 1 136 ? 10.688 22.891 -1.759 1 98.19 136 ARG B CA 1
ATOM 2991 C C . ARG B 1 136 ? 11.742 21.938 -2.305 1 98.19 136 ARG B C 1
ATOM 2993 O O . ARG B 1 136 ? 12.867 21.891 -1.812 1 98.19 136 ARG B O 1
ATOM 3000 N N . ARG B 1 137 ? 11.312 21.109 -3.293 1 98.19 137 ARG B N 1
ATOM 3001 C CA . ARG B 1 137 ? 12.25 20.188 -3.93 1 98.19 137 ARG B CA 1
ATOM 3002 C C . ARG B 1 137 ? 13.461 20.938 -4.484 1 98.19 137 ARG B C 1
ATOM 3004 O O . ARG B 1 137 ? 14.602 20.562 -4.227 1 98.19 137 ARG B O 1
ATOM 3011 N N . ASP B 1 138 ? 13.188 22.047 -5.148 1 97.44 138 ASP B N 1
ATOM 3012 C CA . ASP B 1 138 ? 14.266 22.812 -5.77 1 97.44 138 ASP B CA 1
ATOM 3013 C C . ASP B 1 138 ? 15.141 23.484 -4.715 1 97.44 138 ASP B C 1
ATOM 3015 O O . ASP B 1 138 ? 16.359 23.531 -4.867 1 97.44 138 ASP B O 1
ATOM 3019 N N . GLN B 1 139 ? 14.531 23.984 -3.709 1 97.69 139 GLN B N 1
ATOM 3020 C CA . GLN B 1 139 ? 15.273 24.547 -2.59 1 97.69 139 GLN B CA 1
ATOM 3021 C C . GLN B 1 139 ? 16.188 23.516 -1.948 1 97.69 139 GLN B C 1
ATOM 3023 O O . GLN B 1 139 ? 17.359 23.781 -1.673 1 97.69 139 GLN B O 1
ATOM 3028 N N . SER B 1 140 ? 15.664 22.281 -1.677 1 98 140 SER B N 1
ATOM 3029 C CA . SER B 1 140 ? 16.453 21.219 -1.067 1 98 140 SER B CA 1
ATOM 3030 C C . SER B 1 140 ? 17.609 20.797 -1.969 1 98 140 SER B C 1
ATOM 3032 O O . SER B 1 140 ? 18.734 20.594 -1.493 1 98 140 SER B O 1
ATOM 3034 N N . LEU B 1 141 ? 17.312 20.688 -3.262 1 97.94 141 LEU B N 1
ATOM 3035 C CA . LEU B 1 141 ? 18.359 20.328 -4.211 1 97.94 141 LEU B CA 1
ATOM 3036 C C . LEU B 1 141 ? 19.469 21.375 -4.234 1 97.94 141 LEU B C 1
ATOM 3038 O O . LEU B 1 141 ? 20.641 21.031 -4.328 1 97.94 141 LEU B O 1
ATOM 3042 N N . ARG B 1 142 ? 19.109 22.578 -4.117 1 97.62 142 ARG B N 1
ATOM 3043 C CA . ARG B 1 142 ? 20.062 23.688 -4.191 1 97.62 142 ARG B CA 1
ATOM 3044 C C . ARG B 1 142 ? 20.859 23.812 -2.902 1 97.62 142 ARG B C 1
ATOM 3046 O O . ARG B 1 142 ? 22.078 24 -2.939 1 97.62 142 ARG B O 1
ATOM 3053 N N . ASP B 1 143 ? 20.188 23.719 -1.813 1 97.75 143 ASP B N 1
ATOM 3054 C CA . ASP B 1 143 ? 20.781 24.172 -0.556 1 97.75 143 ASP B CA 1
ATOM 3055 C C . ASP B 1 143 ? 21.312 22.984 0.259 1 97.75 143 ASP B C 1
ATOM 3057 O O . ASP B 1 143 ? 22.141 23.156 1.145 1 97.75 143 ASP B O 1
ATOM 3061 N N . ASN B 1 144 ? 20.781 21.797 0.087 1 97.81 144 ASN B N 1
ATOM 3062 C CA . ASN B 1 144 ? 21.141 20.609 0.863 1 97.81 144 ASN B CA 1
ATOM 3063 C C . ASN B 1 144 ? 22.047 19.688 0.075 1 97.81 144 ASN B C 1
ATOM 3065 O O . ASN B 1 144 ? 21.578 18.875 -0.722 1 97.81 144 ASN B O 1
ATOM 3069 N N . SER B 1 145 ? 23.312 19.703 0.358 1 97.5 145 SER B N 1
ATOM 3070 C CA . SER B 1 145 ? 24.297 18.953 -0.41 1 97.5 145 SER B CA 1
ATOM 3071 C C . SER B 1 145 ? 24.141 17.453 -0.219 1 97.5 145 SER B C 1
ATOM 3073 O O . SER B 1 145 ? 24.656 16.656 -1.014 1 97.5 145 SER B O 1
ATOM 3075 N N . LYS B 1 146 ? 23.406 17.047 0.808 1 96.06 146 LYS B N 1
ATOM 3076 C CA . LYS B 1 146 ? 23.234 15.633 1.086 1 96.06 146 LYS B CA 1
ATOM 3077 C C . LYS B 1 146 ? 21.984 15.094 0.396 1 96.06 146 LYS B C 1
ATOM 3079 O O . LYS B 1 146 ? 21.703 13.891 0.438 1 96.06 146 LYS B O 1
ATOM 3084 N N . PHE B 1 147 ? 21.203 15.969 -0.172 1 96.62 147 PHE B N 1
ATOM 3085 C CA . PHE B 1 147 ? 19.969 15.602 -0.84 1 96.62 147 PHE B CA 1
ATOM 3086 C C . PHE B 1 147 ? 20.172 15.523 -2.35 1 96.62 147 PHE B C 1
ATOM 3088 O O . PHE B 1 147 ? 20.562 16.5 -2.98 1 96.62 147 PHE B O 1
ATOM 3095 N N . HIS B 1 148 ? 19.859 14.352 -2.959 1 96.44 148 HIS B N 1
ATOM 3096 C CA . HIS B 1 148 ? 20.062 14.148 -4.391 1 96.44 148 HIS B CA 1
ATOM 3097 C C . HIS B 1 148 ? 18.75 13.75 -5.074 1 96.44 148 HIS B C 1
ATOM 3099 O O . HIS B 1 148 ? 18.766 13.164 -6.16 1 96.44 148 HIS B O 1
ATOM 3105 N N . GLY B 1 149 ? 17.641 14.008 -4.465 1 95.94 149 GLY B N 1
ATOM 3106 C CA . GLY B 1 149 ? 16.328 13.648 -4.988 1 95.94 149 GLY B CA 1
ATOM 3107 C C . GLY B 1 149 ? 15.594 12.648 -4.117 1 95.94 149 GLY B C 1
ATOM 3108 O O . GLY B 1 149 ? 16.188 12.047 -3.217 1 95.94 149 GLY B O 1
ATOM 3109 N N . LEU B 1 150 ? 14.289 12.562 -4.367 1 96.12 150 LEU B N 1
ATOM 3110 C CA . LEU B 1 150 ? 13.453 11.633 -3.619 1 96.12 150 LEU B CA 1
ATOM 3111 C C . LEU B 1 150 ? 13.375 10.281 -4.324 1 96.12 150 LEU B C 1
ATOM 3113 O O . LEU B 1 150 ? 13.281 10.227 -5.555 1 96.12 150 LEU B O 1
ATOM 3117 N N . SER B 1 151 ? 13.5 9.242 -3.521 1 93.25 151 SER B N 1
ATOM 3118 C CA . SER B 1 151 ? 13.203 7.914 -4.055 1 93.25 151 SER B CA 1
ATOM 3119 C C . SER B 1 151 ? 11.734 7.785 -4.438 1 93.25 151 SER B C 1
ATOM 3121 O O . SER B 1 151 ? 10.93 8.672 -4.141 1 93.25 151 SER B O 1
ATOM 3123 N N . PHE B 1 152 ? 11.359 6.734 -5.082 1 91.5 152 PHE B N 1
ATOM 3124 C CA . PHE B 1 152 ? 9.977 6.469 -5.457 1 91.5 152 PHE B CA 1
ATOM 3125 C C . PHE B 1 152 ? 9.086 6.426 -4.227 1 91.5 152 PHE B C 1
ATOM 3127 O O . PHE B 1 152 ? 8.031 7.062 -4.195 1 91.5 152 PHE B O 1
ATOM 3134 N N . LEU B 1 153 ? 9.477 5.676 -3.229 1 90.75 153 LEU B N 1
ATOM 3135 C CA . LEU B 1 153 ? 8.68 5.539 -2.014 1 90.75 153 LEU B CA 1
ATOM 3136 C C . LEU B 1 153 ? 8.508 6.887 -1.321 1 90.75 153 LEU B C 1
ATOM 3138 O O . LEU B 1 153 ? 7.418 7.207 -0.835 1 90.75 153 LEU B O 1
ATOM 3142 N N . GLN B 1 154 ? 9.602 7.668 -1.316 1 94 154 GLN B N 1
ATOM 3143 C CA . GLN B 1 154 ? 9.531 8.977 -0.68 1 94 154 GLN B CA 1
ATOM 3144 C C . GLN B 1 154 ? 8.578 9.906 -1.427 1 94 154 GLN B C 1
ATOM 3146 O O . GLN B 1 154 ? 7.824 10.656 -0.807 1 94 154 GLN B O 1
ATOM 3151 N N . LYS B 1 155 ? 8.609 9.828 -2.73 1 95.38 155 LYS B N 1
ATOM 3152 C CA . LYS B 1 155 ? 7.688 10.641 -3.516 1 95.38 155 LYS B CA 1
ATOM 3153 C C . LYS B 1 155 ? 6.238 10.242 -3.248 1 95.38 155 LYS B C 1
ATOM 3155 O O . LYS B 1 155 ? 5.371 11.109 -3.094 1 95.38 155 LYS B O 1
ATOM 3160 N N . TYR B 1 156 ? 6.039 8.992 -3.184 1 94.06 156 TYR B N 1
ATOM 3161 C CA . TYR B 1 156 ? 4.691 8.508 -2.889 1 94.06 156 TYR B CA 1
ATOM 3162 C C . TYR B 1 156 ? 4.242 8.961 -1.507 1 94.06 156 TYR B C 1
ATOM 3164 O O . TYR B 1 156 ? 3.076 9.32 -1.314 1 94.06 156 TYR B O 1
ATOM 3172 N N . GLN B 1 157 ? 5.129 8.914 -0.567 1 95.06 157 GLN B N 1
ATOM 3173 C CA . GLN B 1 157 ? 4.824 9.375 0.784 1 95.06 157 GLN B CA 1
ATOM 3174 C C . GLN B 1 157 ? 4.453 10.852 0.792 1 95.06 157 GLN B C 1
ATOM 3176 O O . GLN B 1 157 ? 3.471 11.25 1.421 1 95.06 157 GLN B O 1
ATOM 3181 N N . VAL B 1 158 ? 5.238 11.672 0.06 1 97.31 158 VAL B N 1
ATOM 3182 C CA . VAL B 1 158 ? 5.02 13.117 0.022 1 97.31 158 VAL B CA 1
ATOM 3183 C C . VAL B 1 158 ? 3.658 13.414 -0.599 1 97.31 158 VAL B C 1
ATOM 3185 O O . VAL B 1 158 ? 2.85 14.141 -0.014 1 97.31 158 VAL B O 1
ATOM 3188 N N . PHE B 1 159 ? 3.35 12.812 -1.715 1 98.31 159 PHE B N 1
ATOM 3189 C CA . PHE B 1 159 ? 2.088 13.094 -2.389 1 98.31 159 PHE B CA 1
ATOM 3190 C C . PHE B 1 159 ? 0.921 12.469 -1.632 1 98.31 159 PHE B C 1
ATOM 3192 O O . PHE B 1 159 ? -0.2 12.977 -1.678 1 98.31 159 PHE B O 1
ATOM 3199 N N . GLY B 1 160 ? 1.212 11.375 -0.96 1 98 160 GLY B N 1
ATOM 3200 C CA . GLY B 1 160 ? 0.215 10.82 -0.057 1 98 160 GLY B CA 1
ATOM 3201 C C . GLY B 1 160 ? -0.149 11.766 1.077 1 98 160 GLY B C 1
ATOM 3202 O O . GLY B 1 160 ? -1.322 11.883 1.437 1 98 160 GLY B O 1
ATOM 3203 N N . GLU B 1 161 ? 0.87 12.43 1.631 1 97.44 161 GLU B N 1
ATOM 3204 C CA . GLU B 1 161 ? 0.639 13.406 2.688 1 97.44 161 GLU B CA 1
ATOM 3205 C C . GLU B 1 161 ? -0.241 14.555 2.197 1 97.44 161 GLU B C 1
ATOM 3207 O O . GLU B 1 161 ? -1.185 14.953 2.881 1 97.44 161 GLU B O 1
ATOM 3212 N N . TYR B 1 162 ? 0.068 15.039 1.009 1 98.19 162 TYR B N 1
ATOM 3213 C CA . TYR B 1 162 ? -0.723 16.109 0.417 1 98.19 162 TYR B CA 1
ATOM 3214 C C . TYR B 1 162 ? -2.162 15.672 0.189 1 98.19 162 TYR B C 1
ATOM 3216 O O . TYR B 1 162 ? -3.104 16.391 0.52 1 98.19 162 TYR B O 1
ATOM 3224 N N . SER B 1 163 ? -2.268 14.477 -0.34 1 98.56 163 SER B N 1
ATOM 3225 C CA . SER B 1 163 ? -3.584 13.938 -0.667 1 98.56 163 SER B CA 1
ATOM 3226 C C . SER B 1 163 ? -4.43 13.75 0.587 1 98.56 163 SER B C 1
ATOM 3228 O O . SER B 1 163 ? -5.609 14.109 0.608 1 98.56 163 SER B O 1
ATOM 3230 N N . LEU B 1 164 ? -3.848 13.203 1.64 1 98.31 164 LEU B N 1
ATOM 3231 C CA . LEU B 1 164 ? -4.586 13.008 2.883 1 98.31 164 LEU B CA 1
ATOM 3232 C C . LEU B 1 164 ? -4.992 14.344 3.492 1 98.31 164 LEU B C 1
ATOM 3234 O O . LEU B 1 164 ? -6.074 14.469 4.07 1 98.31 164 LEU B O 1
ATOM 3238 N N . THR B 1 165 ? -4.145 15.352 3.367 1 97.5 165 THR B N 1
ATOM 3239 C CA . THR B 1 165 ? -4.488 16.688 3.85 1 97.5 165 THR B CA 1
ATOM 3240 C C . THR B 1 165 ? -5.738 17.203 3.146 1 97.5 165 THR B C 1
ATOM 3242 O O . THR B 1 165 ? -6.684 17.656 3.801 1 97.5 165 THR B O 1
ATOM 3245 N N . LEU B 1 166 ? -5.816 17.078 1.843 1 97.69 166 LEU B N 1
ATOM 3246 C CA . LEU B 1 166 ? -6.922 17.594 1.04 1 97.69 166 LEU B CA 1
ATOM 3247 C C . LEU B 1 166 ? -8.188 16.766 1.28 1 97.69 166 LEU B C 1
ATOM 3249 O O . LEU B 1 166 ? -9.297 17.312 1.219 1 97.69 166 LEU B O 1
ATOM 3253 N N . LEU B 1 167 ? -7.996 15.492 1.564 1 97.81 167 LEU B N 1
ATOM 3254 C CA . LEU B 1 167 ? -9.148 14.617 1.767 1 97.81 167 LEU B CA 1
ATOM 3255 C C . LEU B 1 167 ? -9.711 14.773 3.176 1 97.81 167 LEU B C 1
ATOM 3257 O O . LEU B 1 167 ? -10.922 14.766 3.369 1 97.81 167 LEU B O 1
ATOM 3261 N N . CYS B 1 168 ? -8.836 14.969 4.148 1 97 168 CYS B N 1
ATOM 3262 C CA . CYS B 1 168 ? -9.25 14.992 5.547 1 97 168 CYS B CA 1
ATOM 3263 C C . CYS B 1 168 ? -9.727 16.391 5.949 1 97 168 CYS B C 1
ATOM 3265 O O . CYS B 1 168 ? -10.617 16.516 6.789 1 97 168 CYS B O 1
ATOM 3267 N N . PHE B 1 169 ? -9.078 17.453 5.316 1 93.12 169 PHE B N 1
ATOM 3268 C CA . PHE B 1 169 ? -9.32 18.812 5.773 1 93.12 169 PHE B CA 1
ATOM 3269 C C . PHE B 1 169 ? -9.789 19.703 4.625 1 93.12 169 PHE B C 1
ATOM 3271 O O . PHE B 1 169 ? -9.195 20.75 4.352 1 93.12 169 PHE B O 1
ATOM 3278 N N . PRO B 1 170 ? -10.945 19.391 4.066 1 79.38 170 PRO B N 1
ATOM 3279 C CA . PRO B 1 170 ? -11.391 20.172 2.914 1 79.38 170 PRO B CA 1
ATOM 3280 C C . PRO B 1 170 ? -11.805 21.594 3.289 1 79.38 170 PRO B C 1
ATOM 3282 O O . PRO B 1 170 ? -11.984 21.891 4.473 1 79.38 170 PRO B O 1
ATOM 3285 N N . GLY B 1 171 ? -11.789 22.484 2.346 1 74.56 171 GLY B N 1
ATOM 3286 C CA . GLY B 1 171 ? -12.43 23.766 2.547 1 74.56 171 GLY B CA 1
ATOM 3287 C C . GLY B 1 171 ? -13.922 23.672 2.777 1 74.56 171 GLY B C 1
ATOM 3288 O O . GLY B 1 171 ? -14.484 24.406 3.588 1 74.56 171 GLY B O 1
ATOM 3289 N N . SER B 1 172 ? -14.492 22.781 1.958 1 77.56 172 SER B N 1
ATOM 3290 C CA . SER B 1 172 ? -15.883 22.344 2.098 1 77.56 172 SER B CA 1
ATOM 3291 C C . SER B 1 172 ? -16.031 20.859 1.762 1 77.56 172 SER B C 1
ATOM 3293 O O . SER B 1 172 ? -15.164 20.266 1.122 1 77.56 172 SER B O 1
ATOM 3295 N N . GLU B 1 173 ? -17.094 20.312 2.248 1 80.88 173 GLU B N 1
ATOM 3296 C CA . GLU B 1 173 ? -17.281 18.906 1.954 1 80.88 173 GLU B CA 1
ATOM 3297 C C . GLU B 1 173 ? -17.297 18.641 0.449 1 80.88 173 GLU B C 1
ATOM 3299 O O . GLU B 1 173 ? -16.75 17.656 -0.026 1 80.88 173 GLU B O 1
ATOM 3304 N N . ASN B 1 174 ? -17.828 19.641 -0.264 1 81.94 174 ASN B N 1
ATOM 3305 C CA . ASN B 1 174 ? -17.906 19.484 -1.713 1 81.94 174 ASN B CA 1
ATOM 3306 C C . ASN B 1 174 ? -16.547 19.688 -2.371 1 81.94 174 ASN B C 1
ATOM 3308 O O . ASN B 1 174 ? -16.344 19.297 -3.521 1 81.94 174 ASN B O 1
ATOM 3312 N N . GLY B 1 175 ? -15.703 20.266 -1.579 1 87.69 175 GLY B N 1
ATOM 3313 C CA . GLY B 1 175 ? -14.367 20.531 -2.098 1 87.69 175 GLY B CA 1
ATOM 3314 C C . GLY B 1 175 ? -13.336 19.531 -1.629 1 87.69 175 GLY B C 1
ATOM 3315 O O . GLY B 1 175 ? -12.133 19.719 -1.83 1 87.69 175 GLY B O 1
ATOM 3316 N N . ARG B 1 176 ? -13.82 18.406 -1.028 1 91.94 176 ARG B N 1
ATOM 3317 C CA . ARG B 1 176 ? -12.914 17.391 -0.5 1 91.94 176 ARG B CA 1
ATOM 3318 C C . ARG B 1 176 ? -12.062 16.781 -1.613 1 91.94 176 ARG B C 1
ATOM 3320 O O . ARG B 1 176 ? -12.594 16.375 -2.646 1 91.94 176 ARG B O 1
ATOM 3327 N N . GLY B 1 177 ? -10.789 16.797 -1.389 1 95.44 177 GLY B N 1
ATOM 3328 C CA . GLY B 1 177 ? -9.852 16.297 -2.383 1 95.44 177 GLY B CA 1
ATOM 3329 C C . GLY B 1 177 ? -9.422 17.359 -3.383 1 95.44 177 GLY B C 1
ATOM 3330 O O . GLY B 1 177 ? -8.484 17.141 -4.152 1 95.44 177 GLY B O 1
ATOM 3331 N N . GLU B 1 178 ? -9.992 18.578 -3.252 1 96.56 178 GLU B N 1
ATOM 3332 C CA . GLU B 1 178 ? -9.727 19.594 -4.266 1 96.56 178 GLU B CA 1
ATOM 3333 C C . GLU B 1 178 ? -9.062 20.828 -3.65 1 96.56 178 GLU B C 1
ATOM 3335 O O . GLU B 1 178 ? -8.148 21.406 -4.242 1 96.56 178 GLU B O 1
ATOM 3340 N N . GLU B 1 179 ? -9.531 21.203 -2.521 1 96.69 179 GLU B N 1
ATOM 3341 C CA . GLU B 1 179 ? -9.062 22.453 -1.918 1 96.69 179 GLU B CA 1
ATOM 3342 C C . GLU B 1 179 ? -9.188 22.406 -0.397 1 96.69 179 GLU B C 1
ATOM 3344 O O . GLU B 1 179 ? -9.961 21.609 0.146 1 96.69 179 GLU B O 1
ATOM 3349 N N . ILE B 1 180 ? -8.422 23.219 0.272 1 96 180 ILE B N 1
ATOM 3350 C CA . ILE B 1 180 ? -8.477 23.391 1.718 1 96 180 ILE B CA 1
ATOM 3351 C C . ILE B 1 180 ? -8.414 24.891 2.051 1 96 180 ILE B C 1
ATOM 3353 O O . ILE B 1 180 ? -7.668 25.641 1.425 1 96 180 ILE B O 1
ATOM 3357 N N . ASP B 1 181 ? -9.219 25.297 3.031 1 94.94 181 ASP B N 1
ATOM 3358 C CA . ASP B 1 181 ? -9.164 26.672 3.5 1 94.94 181 ASP B CA 1
ATOM 3359 C C . ASP B 1 181 ? -7.844 26.953 4.207 1 94.94 181 ASP B C 1
ATOM 3361 O O . ASP B 1 181 ? -7.391 26.156 5.035 1 94.94 181 ASP B O 1
ATOM 3365 N N . VAL B 1 182 ? -7.27 28.125 3.898 1 96.25 182 VAL B N 1
ATOM 3366 C CA . VAL B 1 182 ? -6 28.5 4.512 1 96.25 182 VAL B CA 1
ATOM 3367 C C . VAL B 1 182 ? -6.148 28.547 6.031 1 96.25 182 VAL B C 1
ATOM 3369 O O . VAL B 1 182 ? -5.27 28.078 6.762 1 96.25 182 VAL B O 1
ATOM 3372 N N . ASP B 1 183 ? -7.246 29.047 6.48 1 94.31 183 ASP B N 1
ATOM 3373 C CA . ASP B 1 183 ? -7.457 29.156 7.922 1 94.31 183 ASP B CA 1
ATOM 3374 C C . ASP B 1 183 ? -7.539 27.766 8.57 1 94.31 183 ASP B C 1
ATOM 3376 O O . ASP B 1 183 ? -7.031 27.562 9.672 1 94.31 183 ASP B O 1
ATOM 3380 N N . THR B 1 184 ? -8.195 26.859 7.898 1 94.56 184 THR B N 1
ATOM 3381 C CA . THR B 1 184 ? -8.266 25.484 8.391 1 94.56 184 THR B CA 1
ATOM 3382 C C . THR B 1 184 ? -6.875 24.859 8.477 1 94.56 184 THR B C 1
ATOM 3384 O O . THR B 1 184 ? -6.504 24.297 9.508 1 94.56 184 THR B O 1
ATOM 3387 N N . LEU B 1 185 ? -6.125 25 7.422 1 95.81 185 LEU B N 1
ATOM 3388 C CA . LEU B 1 185 ? -4.793 24.406 7.402 1 95.81 185 LEU B CA 1
ATOM 3389 C C . LEU B 1 185 ? -3.883 25.078 8.43 1 95.81 185 LEU B C 1
ATOM 3391 O O . LEU B 1 185 ? -3.055 24.406 9.055 1 95.81 185 LEU B O 1
ATOM 3395 N N . ARG B 1 186 ? -4.039 26.391 8.617 1 95.69 186 ARG B N 1
ATOM 3396 C CA . ARG B 1 186 ? -3.266 27.094 9.641 1 95.69 186 ARG B CA 1
ATOM 3397 C C . ARG B 1 186 ? -3.555 26.547 11.031 1 95.69 186 ARG B C 1
ATOM 3399 O O . ARG B 1 186 ? -2.633 26.312 11.812 1 95.69 186 ARG B O 1
ATOM 3406 N N . SER B 1 187 ? -4.793 26.297 11.281 1 95.88 187 SER B N 1
ATOM 3407 C CA . SER B 1 187 ? -5.18 25.734 12.578 1 95.88 187 SER B CA 1
ATOM 3408 C C . SER B 1 187 ? -4.508 24.391 12.828 1 95.88 187 SER B C 1
ATOM 3410 O O . SER B 1 187 ? -4.008 24.125 13.922 1 95.88 187 SER B O 1
ATOM 3412 N N . ILE B 1 188 ? -4.426 23.562 11.805 1 96.31 188 ILE B N 1
ATOM 3413 C CA . ILE B 1 188 ? -3.891 22.219 11.938 1 96.31 188 ILE B CA 1
ATOM 3414 C C . ILE B 1 188 ? -2.365 22.266 11.922 1 96.31 188 ILE B C 1
ATOM 3416 O O . ILE B 1 188 ? -1.713 21.688 12.805 1 96.31 188 ILE B O 1
ATOM 3420 N N . TYR B 1 189 ? -1.777 22.984 10.953 1 96.69 189 TYR B N 1
ATOM 3421 C CA . TYR B 1 189 ? -0.34 22.922 10.719 1 96.69 189 TYR B CA 1
ATOM 3422 C C . TYR B 1 189 ? 0.413 23.797 11.711 1 96.69 189 TYR B C 1
ATOM 3424 O O . TYR B 1 189 ? 1.474 23.422 12.211 1 96.69 189 TYR B O 1
ATOM 3432 N N . GLN B 1 190 ? -0.121 24.922 12.023 1 95.62 190 GLN B N 1
ATOM 3433 C CA . GLN B 1 190 ? 0.589 25.859 12.883 1 95.62 190 GLN B CA 1
ATOM 3434 C C . GLN B 1 190 ? 0.244 25.641 14.352 1 95.62 190 GLN B C 1
ATOM 3436 O O . GLN B 1 190 ? 1.126 25.656 15.211 1 95.62 190 GLN B O 1
ATOM 3441 N N . PHE B 1 191 ? -1.033 25.344 14.617 1 96.44 191 PHE B N 1
ATOM 3442 C CA . PHE B 1 191 ? -1.461 25.312 16.016 1 96.44 191 PHE B CA 1
ATOM 3443 C C . PHE B 1 191 ? -1.733 23.875 16.453 1 96.44 191 PHE B C 1
ATOM 3445 O O . PHE B 1 191 ? -1.992 23.625 17.641 1 96.44 191 PHE B O 1
ATOM 3452 N N . GLU B 1 192 ? -1.721 22.891 15.492 1 97.25 192 GLU B N 1
ATOM 3453 C CA . GLU B 1 192 ? -1.983 21.484 15.773 1 97.25 192 GLU B CA 1
ATOM 3454 C C . GLU B 1 192 ? -3.268 21.297 16.578 1 97.25 192 GLU B C 1
ATOM 3456 O O . GLU B 1 192 ? -3.277 20.609 17.594 1 97.25 192 GLU B O 1
ATOM 3461 N N . ARG B 1 193 ? -4.277 22 16.016 1 97 193 ARG B N 1
ATOM 3462 C CA . ARG B 1 193 ? -5.609 22.062 16.594 1 97 193 ARG B CA 1
ATOM 3463 C C . ARG B 1 193 ? -6.688 21.969 15.516 1 97 193 ARG B C 1
ATOM 3465 O O . ARG B 1 193 ? -6.559 22.562 14.445 1 97 193 ARG B O 1
ATOM 3472 N N . PHE B 1 194 ? -7.68 21.125 15.82 1 95.88 194 PHE B N 1
ATOM 3473 C CA . PHE B 1 194 ? -8.836 21.141 14.93 1 95.88 194 PHE B CA 1
ATOM 3474 C C . PHE B 1 194 ? -9.578 22.453 15.031 1 95.88 194 PHE B C 1
ATOM 3476 O O . PHE B 1 194 ? -9.75 23 16.125 1 95.88 194 PHE B O 1
ATOM 3483 N N . PRO B 1 195 ? -10.031 22.969 13.914 1 91.94 195 PRO B N 1
ATOM 3484 C CA . PRO B 1 195 ? -10.852 24.188 14.008 1 91.94 195 PRO B CA 1
ATOM 3485 C C . PRO B 1 195 ? -12.148 23.969 14.773 1 91.94 195 PRO B C 1
ATOM 3487 O O . PRO B 1 195 ? -12.586 22.812 14.945 1 91.94 195 PRO B O 1
ATOM 3490 N N . ASP B 1 196 ? -12.766 24.984 15.336 1 84.94 196 ASP B N 1
ATOM 3491 C CA . ASP B 1 196 ? -13.953 24.906 16.188 1 84.94 196 ASP B CA 1
ATOM 3492 C C . ASP B 1 196 ? -15.102 24.203 15.461 1 84.94 196 ASP B C 1
ATOM 3494 O O . ASP B 1 196 ? -15.867 23.469 16.078 1 84.94 196 ASP B O 1
ATOM 3498 N N . ASN B 1 197 ? -15.312 24.391 14.234 1 80.5 197 ASN B N 1
ATOM 3499 C CA . ASN B 1 197 ? -16.406 23.766 13.5 1 80.5 197 ASN B CA 1
ATOM 3500 C C . ASN B 1 197 ? -15.922 22.594 12.648 1 80.5 197 ASN B C 1
ATOM 3502 O O . ASN B 1 197 ? -16.516 22.281 11.625 1 80.5 197 ASN B O 1
ATOM 3506 N N . TRP B 1 198 ? -14.914 21.984 13.281 1 83.62 198 TRP B N 1
ATOM 3507 C CA . TRP B 1 198 ? -14.336 20.859 12.539 1 83.62 198 TRP B CA 1
ATOM 3508 C C . TRP B 1 198 ? -15.297 19.688 12.492 1 83.62 198 TRP B C 1
ATOM 3510 O O . TRP B 1 198 ? -15.898 19.312 13.508 1 83.62 198 TRP B O 1
ATOM 3520 N N . LYS B 1 199 ? -15.492 19.172 11.297 1 87.62 199 LYS B N 1
ATOM 3521 C CA . LYS B 1 199 ? -16.203 17.922 11.078 1 87.62 199 LYS B CA 1
ATOM 3522 C C . LYS B 1 199 ? -15.414 16.984 10.156 1 87.62 199 LYS B C 1
ATOM 3524 O O . LYS B 1 199 ? -14.93 17.422 9.109 1 87.62 199 LYS B O 1
ATOM 3529 N N . LYS B 1 200 ? -15.305 15.734 10.641 1 91.62 200 LYS B N 1
ATOM 3530 C CA . LYS B 1 200 ? -14.641 14.766 9.766 1 91.62 200 LYS B CA 1
ATOM 3531 C C . LYS B 1 200 ? -15.484 14.484 8.523 1 91.62 200 LYS B C 1
ATOM 3533 O O . LYS B 1 200 ? -16.656 14.844 8.469 1 91.62 200 LYS B O 1
ATOM 3538 N N . SER B 1 201 ? -14.891 13.836 7.582 1 94.06 201 SER B N 1
ATOM 3539 C CA . SER B 1 201 ? -15.578 13.484 6.348 1 94.06 201 SER B CA 1
ATOM 3540 C C . SER B 1 201 ? -16.844 12.688 6.637 1 94.06 201 SER B C 1
ATOM 3542 O O . SER B 1 201 ? -16.844 11.797 7.492 1 94.06 201 SER B O 1
ATOM 3544 N N . GLU B 1 202 ? -17.891 13.008 5.934 1 94.06 202 GLU B N 1
ATOM 3545 C CA . GLU B 1 202 ? -19.156 12.289 6.094 1 94.06 202 GLU B CA 1
ATOM 3546 C C . GLU B 1 202 ? -19.031 10.859 5.586 1 94.06 202 GLU B C 1
ATOM 3548 O O . GLU B 1 202 ? -19.578 9.93 6.199 1 94.06 202 GLU B O 1
ATOM 3553 N N . SER B 1 203 ? -18.359 10.773 4.516 1 95 203 SER B N 1
ATOM 3554 C CA . SER B 1 203 ? -18.109 9.453 3.953 1 95 203 SER B CA 1
ATOM 3555 C C . SER B 1 203 ? -16.688 8.984 4.273 1 95 203 SER B C 1
ATOM 3557 O O . SER B 1 203 ? -15.773 9.797 4.395 1 95 203 SER B O 1
ATOM 3559 N N . THR B 1 204 ? -16.562 7.668 4.422 1 97.5 204 THR B N 1
ATOM 3560 C CA . THR B 1 204 ? -15.25 7.098 4.684 1 97.5 204 THR B CA 1
ATOM 3561 C C . THR B 1 204 ? -14.297 7.402 3.535 1 97.5 204 THR B C 1
ATOM 3563 O O . THR B 1 204 ? -14.648 7.246 2.365 1 97.5 204 THR B O 1
ATOM 3566 N N . ILE B 1 205 ? -13.133 7.93 3.848 1 97.88 205 ILE B N 1
ATOM 3567 C CA . ILE B 1 205 ? -12.078 8.141 2.863 1 97.88 205 ILE B CA 1
ATOM 3568 C C . ILE B 1 205 ? -11.438 6.797 2.502 1 97.88 205 ILE B C 1
ATOM 3570 O O . ILE B 1 205 ? -10.82 6.145 3.352 1 97.88 205 ILE B O 1
ATOM 3574 N N . GLY B 1 206 ? -11.562 6.465 1.254 1 97.31 206 GLY B N 1
ATOM 3575 C CA . GLY B 1 206 ? -11.133 5.137 0.837 1 97.31 206 GLY B CA 1
ATOM 3576 C C . GLY B 1 206 ? -9.836 5.152 0.05 1 97.31 206 GLY B C 1
ATOM 3577 O O . GLY B 1 206 ? -9.336 6.219 -0.315 1 97.31 206 GLY B O 1
ATOM 3578 N N . LEU B 1 207 ? -9.359 3.957 -0.211 1 96.25 207 LEU B N 1
ATOM 3579 C CA . LEU B 1 207 ? -8.062 3.766 -0.851 1 96.25 207 LEU B CA 1
ATOM 3580 C C . LEU B 1 207 ? -8.086 4.281 -2.285 1 96.25 207 LEU B C 1
ATOM 3582 O O . LEU B 1 207 ? -7.098 4.848 -2.762 1 96.25 207 LEU B O 1
ATOM 3586 N N . SER B 1 208 ? -9.18 4.07 -3.01 1 96.5 208 SER B N 1
ATOM 3587 C CA . SER B 1 208 ? -9.266 4.523 -4.395 1 96.5 208 SER B CA 1
ATOM 3588 C C . SER B 1 208 ? -9.164 6.043 -4.488 1 96.5 208 SER B C 1
ATOM 3590 O O . SER B 1 208 ? -8.453 6.566 -5.348 1 96.5 208 SER B O 1
ATOM 3592 N N . GLN B 1 209 ? -9.875 6.688 -3.541 1 96.75 209 GLN B N 1
ATOM 3593 C CA . GLN B 1 209 ? -9.828 8.141 -3.504 1 96.75 209 GLN B CA 1
ATOM 3594 C C . GLN B 1 209 ? -8.406 8.641 -3.248 1 96.75 209 GLN B C 1
ATOM 3596 O O . GLN B 1 209 ? -7.922 9.539 -3.939 1 96.75 209 GLN B O 1
ATOM 3601 N N . LEU B 1 210 ? -7.754 8.047 -2.287 1 98.06 210 LEU B N 1
ATOM 3602 C CA . LEU B 1 210 ? -6.395 8.438 -1.926 1 98.06 210 LEU B CA 1
ATOM 3603 C C . LEU B 1 210 ? -5.43 8.18 -3.08 1 98.06 210 LEU B C 1
ATOM 3605 O O . LEU B 1 210 ? -4.676 9.07 -3.475 1 98.06 210 LEU B O 1
ATOM 3609 N N . HIS B 1 211 ? -5.484 7.023 -3.652 1 97 211 HIS B N 1
ATOM 3610 C CA . HIS B 1 211 ? -4.59 6.629 -4.738 1 97 211 HIS B CA 1
ATOM 3611 C C . HIS B 1 211 ? -4.754 7.547 -5.941 1 97 211 HIS B C 1
ATOM 3613 O O . HIS B 1 211 ? -3.762 7.988 -6.527 1 97 211 HIS B O 1
ATOM 3619 N N . ASN B 1 212 ? -6.02 7.844 -6.324 1 96.75 212 ASN B N 1
ATOM 3620 C CA . ASN B 1 212 ? -6.285 8.695 -7.48 1 96.75 212 ASN B CA 1
ATOM 3621 C C . ASN B 1 212 ? -5.754 10.109 -7.266 1 96.75 212 ASN B C 1
ATOM 3623 O O . ASN B 1 212 ? -5.199 10.711 -8.188 1 96.75 212 ASN B O 1
ATOM 3627 N N . LEU B 1 213 ? -5.922 10.578 -6.078 1 98.38 213 LEU B N 1
ATOM 3628 C CA . LEU B 1 213 ? -5.469 11.938 -5.801 1 98.38 213 LEU B CA 1
ATOM 3629 C C . LEU B 1 213 ? -3.945 12.016 -5.793 1 98.38 213 LEU B C 1
ATOM 3631 O O . LEU B 1 213 ? -3.365 12.992 -6.266 1 98.38 213 LEU B O 1
ATOM 3635 N N . VAL B 1 214 ? -3.25 10.984 -5.277 1 98.38 214 VAL B N 1
ATOM 3636 C CA . VAL B 1 214 ? -1.795 10.906 -5.34 1 98.38 214 VAL B CA 1
ATOM 3637 C C . VAL B 1 214 ? -1.338 10.984 -6.797 1 98.38 214 VAL B C 1
ATOM 3639 O O . VAL B 1 214 ? -0.429 11.75 -7.129 1 98.38 214 VAL B O 1
ATOM 3642 N N . GLY B 1 215 ? -2.016 10.242 -7.66 1 97.44 215 GLY B N 1
ATOM 3643 C CA . GLY B 1 215 ? -1.695 10.281 -9.078 1 97.44 215 GLY B CA 1
ATOM 3644 C C . GLY B 1 215 ? -1.924 11.641 -9.703 1 97.44 215 GLY B C 1
ATOM 3645 O O . GLY B 1 215 ? -1.121 12.094 -10.523 1 97.44 215 GLY B O 1
ATOM 3646 N N . ASN B 1 216 ? -3.01 12.258 -9.305 1 98.38 216 ASN B N 1
ATOM 3647 C CA . ASN B 1 216 ? -3.324 13.578 -9.844 1 98.38 216 ASN B CA 1
ATOM 3648 C C . ASN B 1 216 ? -2.248 14.602 -9.484 1 98.38 216 ASN B C 1
ATOM 3650 O O . ASN B 1 216 ? -1.813 15.375 -10.336 1 98.38 216 ASN B O 1
ATOM 3654 N N . ILE B 1 217 ? -1.803 14.594 -8.266 1 98.5 217 ILE B N 1
ATOM 3655 C CA . ILE B 1 217 ? -0.798 15.547 -7.816 1 98.5 217 ILE B CA 1
ATOM 3656 C C . ILE B 1 217 ? 0.534 15.258 -8.5 1 98.5 217 ILE B C 1
ATOM 3658 O O . ILE B 1 217 ? 1.225 16.188 -8.945 1 98.5 217 ILE B O 1
ATOM 3662 N N . ARG B 1 218 ? 0.888 14 -8.57 1 98 218 ARG B N 1
ATOM 3663 C CA . ARG B 1 218 ? 2.098 13.609 -9.289 1 98 218 ARG B CA 1
ATOM 3664 C C . ARG B 1 218 ? 2.084 14.148 -10.719 1 98 218 ARG B C 1
ATOM 3666 O O . ARG B 1 218 ? 3.074 14.727 -11.18 1 98 218 ARG B O 1
ATOM 3673 N N . ASP B 1 219 ? 0.97 14 -11.398 1 97.69 219 ASP B N 1
ATOM 3674 C CA . ASP B 1 219 ? 0.844 14.453 -12.781 1 97.69 219 ASP B CA 1
ATOM 3675 C C . ASP B 1 219 ? 0.957 15.977 -12.875 1 97.69 219 ASP B C 1
ATOM 3677 O O . ASP B 1 219 ? 1.564 16.5 -13.805 1 97.69 219 ASP B O 1
ATOM 3681 N N . MET B 1 220 ? 0.403 16.656 -11.961 1 98.12 220 MET B N 1
ATOM 3682 C CA . MET B 1 220 ? 0.471 18.109 -11.945 1 98.12 220 MET B CA 1
ATOM 3683 C C . MET B 1 220 ? 1.91 18.578 -11.781 1 98.12 220 MET B C 1
ATOM 3685 O O . MET B 1 220 ? 2.33 19.547 -12.43 1 98.12 220 MET B O 1
ATOM 3689 N N . VAL B 1 221 ? 2.625 17.906 -10.906 1 98.25 221 VAL B N 1
ATOM 3690 C CA . VAL B 1 221 ? 4.031 18.234 -10.703 1 98.25 221 VAL B CA 1
ATOM 3691 C C . VAL B 1 221 ? 4.805 18.031 -12 1 98.25 221 VAL B C 1
ATOM 3693 O O . VAL B 1 221 ? 5.598 18.875 -12.406 1 98.25 221 VAL B O 1
ATOM 3696 N N . GLU B 1 222 ? 4.555 16.906 -12.656 1 97 222 GLU B N 1
ATOM 3697 C CA . GLU B 1 222 ? 5.234 16.609 -13.914 1 97 222 GLU B CA 1
ATOM 3698 C C . GLU B 1 222 ? 4.898 17.656 -14.984 1 97 222 GLU B C 1
ATOM 3700 O O . GLU B 1 222 ? 5.777 18.094 -15.719 1 97 222 GLU B O 1
ATOM 3705 N N . ASP B 1 223 ? 3.686 18.047 -15.055 1 97.25 223 ASP B N 1
ATOM 3706 C CA . ASP B 1 223 ? 3.246 19.047 -16.016 1 97.25 223 ASP B CA 1
ATOM 3707 C C . ASP B 1 223 ? 3.895 20.406 -15.75 1 97.25 223 ASP B C 1
ATOM 3709 O O . ASP B 1 223 ? 4.336 21.078 -16.672 1 97.25 223 ASP B O 1
ATOM 3713 N N . LEU B 1 224 ? 3.947 20.75 -14.516 1 97 224 LEU B N 1
ATOM 3714 C CA . LEU B 1 224 ? 4.547 22.016 -14.133 1 97 224 LEU B CA 1
ATOM 3715 C C . LEU B 1 224 ? 6.043 22.031 -14.414 1 97 224 LEU B C 1
ATOM 3717 O O . LEU B 1 224 ? 6.594 23.047 -14.836 1 97 224 LEU B O 1
ATOM 3721 N N . ASP B 1 225 ? 6.719 20.891 -14.18 1 95.5 225 ASP B N 1
ATOM 3722 C CA . ASP B 1 225 ? 8.148 20.781 -14.445 1 95.5 225 ASP B CA 1
ATOM 3723 C C . ASP B 1 225 ? 8.438 20.875 -15.938 1 95.5 225 ASP B C 1
ATOM 3725 O O . ASP B 1 225 ? 9.453 21.438 -16.344 1 95.5 225 ASP B O 1
ATOM 3729 N N . LYS B 1 226 ? 7.613 20.297 -16.766 1 92.62 226 LYS B N 1
ATOM 3730 C CA . LYS B 1 226 ? 7.793 20.312 -18.219 1 92.62 226 LYS B CA 1
ATOM 3731 C C . LYS B 1 226 ? 7.574 21.719 -18.781 1 92.62 226 LYS B C 1
ATOM 3733 O O . LYS B 1 226 ? 8.172 22.078 -19.797 1 92.62 226 LYS B O 1
ATOM 3738 N N . ASN B 1 227 ? 6.77 22.5 -18.219 1 88.12 227 ASN B N 1
ATOM 3739 C CA . ASN B 1 227 ? 6.391 23.812 -18.75 1 88.12 227 ASN B CA 1
ATOM 3740 C C . ASN B 1 227 ? 7.16 24.938 -18.062 1 88.12 227 ASN B C 1
ATOM 3742 O O . ASN B 1 227 ? 6.832 26.109 -18.234 1 88.12 227 ASN B O 1
ATOM 3746 N N . LYS B 1 228 ? 8.109 24.547 -17.188 1 77.88 228 LYS B N 1
ATOM 3747 C CA . LYS B 1 228 ? 8.961 25.562 -16.578 1 77.88 228 LYS B CA 1
ATOM 3748 C C . LYS B 1 228 ? 9.742 26.328 -17.656 1 77.88 228 LYS B C 1
ATOM 3750 O O . LYS B 1 228 ? 10.297 25.719 -18.578 1 77.88 228 LYS B O 1
ATOM 3755 N N . PRO B 1 229 ? 9.602 27.672 -17.797 1 61.88 229 PRO B N 1
ATOM 3756 C CA . PRO B 1 229 ? 10.414 28.391 -18.781 1 61.88 229 PRO B CA 1
ATOM 3757 C C . PRO B 1 229 ? 11.906 28.094 -18.656 1 61.88 229 PRO B C 1
ATOM 3759 O O . PRO B 1 229 ? 12.391 27.797 -17.562 1 61.88 229 PRO B O 1
ATOM 3762 N N . GLU B 1 230 ? 12.688 27.625 -19.641 1 52.44 230 GLU B N 1
ATOM 3763 C CA . GLU B 1 230 ? 14.102 27.328 -19.844 1 52.44 230 GLU B CA 1
ATOM 3764 C C . GLU B 1 230 ? 14.984 28.266 -19.016 1 52.44 230 GLU B C 1
ATOM 3766 O O . GLU B 1 230 ? 16.078 27.891 -18.609 1 52.44 230 GLU B O 1
ATOM 3771 N N . ASN B 1 231 ? 14.789 29.469 -18.828 1 44.81 231 ASN B N 1
ATOM 3772 C CA . ASN B 1 231 ? 15.734 30.422 -18.266 1 44.81 231 ASN B CA 1
ATOM 3773 C C . ASN B 1 231 ? 16.047 30.109 -16.812 1 44.81 231 ASN B C 1
ATOM 3775 O O . ASN B 1 231 ? 16.953 30.703 -16.219 1 44.81 231 ASN B O 1
ATOM 3779 N N . MET B 1 232 ? 15.344 29.469 -16.078 1 41.84 232 MET B N 1
ATOM 3780 C CA . MET B 1 232 ? 15.648 29.219 -14.68 1 41.84 232 MET B CA 1
ATOM 3781 C C . MET B 1 232 ? 16.641 28.078 -14.531 1 41.84 232 MET B C 1
ATOM 3783 O O . MET B 1 232 ? 17.281 27.938 -13.484 1 41.84 232 MET B O 1
ATOM 3787 N N . ASN B 1 233 ? 16.75 27.141 -15.297 1 39.22 233 ASN B N 1
ATOM 3788 C CA . ASN B 1 233 ? 17.766 26.094 -15.203 1 39.22 233 ASN B CA 1
ATOM 3789 C C . ASN B 1 233 ? 19.141 26.625 -15.625 1 39.22 233 ASN B C 1
ATOM 3791 O O . ASN B 1 233 ? 20.141 25.938 -15.453 1 39.22 233 ASN B O 1
ATOM 3795 N N . LYS B 1 234 ? 19.297 27.594 -16.5 1 38.69 234 LYS B N 1
ATOM 3796 C CA . LYS B 1 234 ? 20.609 28.047 -16.969 1 38.69 234 LYS B CA 1
ATOM 3797 C C . LYS B 1 234 ? 21.328 28.828 -15.883 1 38.69 234 LYS B C 1
ATOM 3799 O O . LYS B 1 234 ? 22.469 29.266 -16.078 1 38.69 234 LYS B O 1
ATOM 3804 N N . ILE B 1 235 ? 20.672 29.453 -14.922 1 32.09 235 ILE B N 1
ATOM 3805 C CA . ILE B 1 235 ? 21.422 30.25 -13.961 1 32.09 235 ILE B CA 1
ATOM 3806 C C . ILE B 1 235 ? 22.188 29.344 -13.008 1 32.09 235 ILE B C 1
ATOM 3808 O O . ILE B 1 235 ? 23.016 29.812 -12.219 1 32.09 235 ILE B O 1
ATOM 3812 N N . LEU B 1 236 ? 21.875 28.188 -12.789 1 29.64 236 LEU B N 1
ATOM 3813 C CA . LEU B 1 236 ? 22.656 27.406 -11.836 1 29.64 236 LEU B CA 1
ATOM 3814 C C . LEU B 1 236 ? 23.797 26.688 -12.531 1 29.64 236 LEU B C 1
ATOM 3816 O O . LEU B 1 236 ? 24.516 25.906 -11.898 1 29.64 236 LEU B O 1
ATOM 3820 N N . LYS B 1 237 ? 23.953 26.812 -13.898 1 24.62 237 LYS B N 1
ATOM 3821 C CA . LYS B 1 237 ? 25.219 26.344 -14.453 1 24.62 237 LYS B CA 1
ATOM 3822 C C . LYS B 1 237 ? 26.25 27.453 -14.516 1 24.62 237 LYS B C 1
ATOM 3824 O O . LYS B 1 237 ? 25.938 28.578 -14.914 1 24.62 237 LYS B O 1
#

Foldseek 3Di:
DVQFDFDDADPQAFAALFLQVQLLLRRPLFVVSQWFAALVSQLRSCCVQALADSVVSNCCSQVQCVQLVNNVVRGGGRHSCCGPSNDDFLDQFAHDVQQDVCRSDGDPVSLVQLQVLADPVQKQFLLSLLVSSVVRQVVCCVRPPVDDDDDPVRLLSSLLSVQSCQQRAPCDLVRRLTIHHSVQVCCRNVVSHGDPPDDHHPHRRYDVSSVVSSVVSVVSNVVCVVPPPPPVVVVVD/DVQFDFDDADPQAFAALFLQVQLLLRRPLFVVSQWFAALVSQLRSCCVQALADSVVSNCCSQVQCVQLVNNVVRGGGRNSCCGPSNDDFLDQFAHDVQQDVCRSDGDPVSLVQLQVLADPVQKQFLLSLLVSSVVRQVVCCVRPPVDDDDDPVRLLSSLLSVQSCQQRAPCDLVCRSTIHHSVQVCCRNVVSHGDPPDDHHPHRRYDVSSVVSSVVSVVSNVVCVVPPPPVVVVVVD

Sequence (474 aa):
MEKHEYQAPGPNDSRSPCPALNSLANHGYLPRNGKNITANQLIEAINEGFNVSKFIAFILSHAGSYLIGKTREGELSLEDLFNDAIEHPVSLTRPDKDLSEDYRKISPELLDSLFSEKNENNKLTRKSFARQFIKRRDQSLRDNSKFHGLSFLQKYQVFGEYSLTLLCFPGSENGRGEEIDVDTLRSIYQFERFPDNWKKSESTIGLSQLHNLVGNIRDMVEDLDKNKPENMNKILKMEKHEYQAPGPNDSRSPCPALNSLANHGYLPRNGKNITANQLIEAINEGFNVSKFIAFILSHAGSYLIGKTREGELSLEDLFNDAIEHPVSLTRPDKDLSEDYRKISPELLDSLFSEKNENNKLTRKSFARQFIKRRDQSLRDNSKFHGLSFLQKYQVFGEYSLTLLCFPGSENGRGEEIDVDTLRSIYQFERFPDNWKKSESTIGLSQLHNLVGNIRDMVEDLDKNKPENMNKILK

Solvent-accessible surface area (backbone atoms only — not comparable to full-atom values): 25208 Å² total; per-residue (Å²): 111,81,84,47,51,79,45,83,72,57,98,83,37,36,53,39,83,43,35,68,60,37,18,34,14,23,21,53,54,34,60,53,49,22,53,72,40,33,49,65,50,48,18,50,25,42,22,73,62,32,24,35,31,60,65,59,27,42,48,55,34,51,51,51,30,49,57,63,69,31,62,85,71,53,39,42,36,32,46,60,48,64,32,73,72,69,40,60,69,52,44,68,36,30,52,38,66,93,76,36,94,59,28,88,41,78,33,69,66,38,42,49,57,52,58,68,44,37,48,96,84,49,28,34,35,55,64,30,54,29,52,44,44,52,53,30,45,52,48,37,54,71,70,31,89,89,46,85,74,73,53,68,68,52,47,51,49,53,37,42,52,54,31,49,47,21,48,45,49,32,58,38,84,89,30,46,62,46,24,20,28,49,69,55,49,43,31,28,65,75,63,29,32,76,53,93,87,63,66,52,44,92,57,70,45,46,67,64,62,47,54,52,43,25,51,50,39,53,50,49,36,53,53,51,63,72,66,49,71,71,73,68,68,58,70,80,102,112,83,84,48,51,80,43,82,73,58,96,83,38,37,54,40,82,43,36,67,62,37,19,34,13,24,19,52,53,34,59,55,49,22,53,73,41,32,51,67,50,48,19,51,26,43,23,74,62,32,24,36,31,61,66,58,26,42,49,55,35,52,52,50,31,49,58,61,70,32,63,85,71,50,39,42,36,33,44,60,49,64,32,73,72,71,39,62,71,52,43,71,37,30,53,37,67,91,77,34,94,58,30,87,40,79,34,70,67,38,43,50,58,52,59,67,43,37,48,96,85,48,29,34,36,55,65,31,52,28,52,44,45,52,54,31,45,51,47,36,55,71,71,32,90,87,45,89,74,74,54,67,68,53,47,50,50,53,38,42,53,54,32,49,47,22,48,46,47,35,57,38,84,90,30,46,62,45,24,21,27,48,69,55,49,44,29,27,65,75,66,29,32,75,53,93,85,62,67,52,44,91,58,70,46,46,68,63,62,47,54,51,42,26,51,50,38,54,50,48,35,51,52,51,62,70,66,49,72,71,74,68,69,59,71,80,104

pLDDT: mean 92.78, std 12.12, range [24.62, 98.75]

Organism: Rhizophagus irregularis (strain DAOM 197198w) (NCBI:txid1432141)

Nearest PDB structures (foldseek):
  7o1z-assembly1_A  TM=9.221E-01  e=2.667E-15  Hypoxylon sp. EC38
  8iag-assembly1_B  TM=9.248E-01  e=2.126E-14  Daldinia caldariorum
  7znv-assembly1_A  TM=9.235E-01  e=2.660E-14  Marasmius rotula
  5fuj-assembly1_A  TM=9.169E-01  e=2.976E-14  Marasmius rotula
  7zcl-assembly1_A  TM=9.078E-01  e=2.010E-14  Achaetomiella virescens

InterPro domains:
  IPR000028 Chloroperoxidase [PF01328] (4-202)
  IPR000028 Chloroperoxidase [PS51405] (2-215)
  IPR036851 Chloroperoxidase-like superfamily [G3DSA:1.10.489.10] (1-236)
  IPR036851 Chloroperoxidase-like superfamily [SSF47571] (3-99)

Radius of gyration: 24.49 Å; Cα contacts (8 Å, |Δi|>4): 704; chains: 2; bounding box: 54×69×60 Å